Protein 1IBY (pdb70)

Sequence (448 aa):
EHNFNVVINAYDTTIPELNVEGVTVKNIRAFNVLNEPETLVVKKGDAVKVVVENKSPISEGFSIDAFGVQEVIKAGETKTISFTADKAGAFTIWCQLHPKNIHLPGTLNVVEEHNFNVVINAYDTTIPELNVEGVTVKNIRAFNVLNEPETLVVKKGDAVKVVVENKSPISEGFSIDAFGVQEVIKAGETKTISFTADKAGAFTIWCQLHPKNIHLPGTLNVVEEHNFNVVINAYDTTIPELNVEGVTVKNIRAFNVLNEPETLVVKKGDAVKVVVENKSPISEGFSIDAFGVQEVIKAGETKTISFTADKAGAFTIWCQLHPKNIHLPGTLNVVEEHNFNVVINAYDTTIPELNVEGVTVKNIRAFNVLNEPETLVVKKGDAVKVVVENKSPISEGFSIDAFGVQEVIKAGETKTISFTADKAGAFTIWCQLHPKNIHLPGTLNVVE

Structure (mmCIF, N/CA/C/O backbone):
data_1IBY
#
_entry.id   1IBY
#
_cell.length_a   96.378
_cell.length_b   96.378
_cell.length_c   279.772
_cell.angle_alpha   90.00
_cell.angle_beta   90.00
_cell.angle_gamma   120.00
#
_symmetry.space_group_name_H-M   'H 3 2'
#
loop_
_entity.id
_entity.type
_entity.pdbx_description
1 polymer NITROSOCYANIN
2 non-polymer 'COPPER (II) ION'
3 non-polymer HEXANE-1,6-DIOL
4 water water
#
loop_
_atom_site.group_PDB
_atom_site.id
_atom_site.type_symbol
_atom_site.label_atom_id
_atom_site.label_alt_id
_atom_site.label_comp_id
_atom_site.label_asym_id
_atom_site.label_entity_id
_atom_site.label_seq_id
_atom_site.pdbx_PDB_ins_code
_atom_site.Cartn_x
_atom_site.Cartn_y
_atom_site.Cartn_z
_atom_site.occupancy
_atom_site.B_iso_or_equiv
_atom_site.auth_seq_id
_atom_site.auth_comp_id
_atom_site.auth_asym_id
_atom_site.auth_atom_id
_atom_site.pdbx_PDB_model_num
ATOM 1 N N . GLU A 1 1 ? -20.592 66.160 134.635 1.00 28.73 1 GLU A N 1
ATOM 2 C CA . GLU A 1 1 ? -20.139 66.303 133.230 1.00 22.70 1 GLU A CA 1
ATOM 3 C C . GLU A 1 1 ? -21.042 67.301 132.523 1.00 19.37 1 GLU A C 1
ATOM 4 O O . GLU A 1 1 ? -21.687 68.109 133.185 1.00 1.41 1 GLU A O 1
ATOM 10 N N . HIS A 1 2 ? -21.043 67.234 131.187 1.00 17.67 2 HIS A N 1
ATOM 11 C CA . HIS A 1 2 ? -21.848 68.063 130.282 1.00 20.66 2 HIS A CA 1
ATOM 12 C C . HIS A 1 2 ? -21.177 69.347 129.755 1.00 18.72 2 HIS A C 1
ATOM 13 O O . HIS A 1 2 ? -21.562 69.870 128.708 1.00 15.40 2 HIS A O 1
ATOM 20 N N . ASN A 1 3 ? -20.139 69.817 130.440 1.00 15.74 3 ASN A N 1
ATOM 21 C CA . ASN A 1 3 ? -19.440 71.034 130.022 1.00 14.18 3 ASN A CA 1
ATOM 22 C C . ASN A 1 3 ? -18.719 70.869 128.689 1.00 14.78 3 ASN A C 1
ATOM 23 O O . ASN A 1 3 ? -18.324 69.769 128.309 1.00 13.33 3 ASN A O 1
ATOM 28 N N . PHE A 1 4 ? -18.567 71.980 127.980 1.00 12.35 4 PHE A N 1
ATOM 29 C CA . PHE A 1 4 ? -17.833 71.989 126.732 1.00 11.66 4 PHE A CA 1
ATOM 30 C C . PHE A 1 4 ? -16.459 72.464 127.153 1.00 11.13 4 PHE A C 1
ATOM 31 O O . PHE A 1 4 ? -16.289 72.983 128.258 1.00 11.43 4 PHE A O 1
ATOM 39 N N . ASN A 1 5 ? -15.482 72.275 126.283 1.00 11.91 5 ASN A N 1
ATOM 40 C CA . ASN A 1 5 ? -14.126 72.708 126.561 1.00 10.82 5 ASN A CA 1
ATOM 41 C C . ASN A 1 5 ? -13.685 73.544 125.388 1.00 10.07 5 ASN A C 1
ATOM 42 O O . ASN A 1 5 ? -13.480 73.026 124.289 1.00 10.73 5 ASN A O 1
ATOM 47 N N . VAL A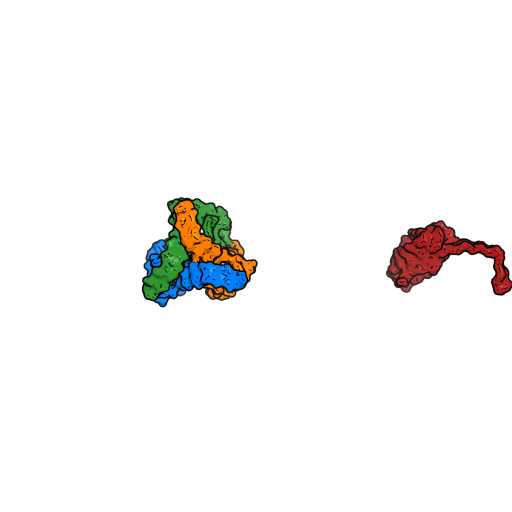 1 6 ? -13.570 74.845 125.612 1.00 8.51 6 VAL A N 1
ATOM 48 C CA . VAL A 1 6 ? -13.125 75.722 124.550 1.00 8.63 6 VAL A CA 1
ATOM 49 C C . VAL A 1 6 ? -11.790 76.297 124.966 1.00 7.19 6 VAL A C 1
ATOM 50 O O . VAL A 1 6 ? -11.668 76.893 126.034 1.00 10.01 6 VAL A O 1
ATOM 54 N N . VAL A 1 7 ? -10.786 76.085 124.128 1.00 8.06 7 VAL A N 1
ATOM 55 C CA . VAL A 1 7 ? -9.458 76.600 124.400 1.00 8.68 7 VAL A CA 1
ATOM 56 C C . VAL A 1 7 ? -9.219 77.772 123.467 1.00 9.24 7 VAL A C 1
ATOM 57 O O . VAL A 1 7 ? -9.421 77.670 122.255 1.00 9.60 7 VAL A O 1
ATOM 61 N N . ILE A 1 8 ? -8.807 78.894 124.037 1.00 8.24 8 ILE A N 1
ATOM 62 C CA . ILE A 1 8 ? -8.528 80.072 123.237 1.00 9.11 8 ILE A CA 1
ATOM 63 C C . ILE A 1 8 ? -7.022 80.117 123.015 1.00 9.52 8 ILE A C 1
ATOM 64 O O . ILE A 1 8 ? -6.250 80.244 123.966 1.00 10.45 8 ILE A O 1
ATOM 69 N N . ASN A 1 9 ? -6.611 79.981 121.759 1.00 9.38 9 ASN A N 1
ATOM 70 C CA . ASN A 1 9 ? -5.197 79.987 121.407 1.00 9.90 9 ASN A CA 1
ATOM 71 C C . ASN A 1 9 ? -4.841 81.141 120.492 1.00 10.51 9 ASN A C 1
ATOM 72 O O . ASN A 1 9 ? -5.618 81.515 119.610 1.00 9.63 9 ASN A O 1
ATOM 77 N N . ALA A 1 10 ? -3.651 81.691 120.700 1.00 10.70 10 ALA A N 1
ATOM 78 C CA . ALA A 1 10 ? -3.163 82.777 119.871 1.00 11.24 10 ALA A CA 1
ATOM 79 C C . ALA A 1 10 ? -2.170 82.178 118.891 1.00 10.38 10 ALA A C 1
ATOM 80 O O . ALA A 1 10 ? -1.448 81.238 119.223 1.00 12.10 10 ALA A O 1
ATOM 82 N N . TYR A 1 11 ? -2.146 82.720 117.682 1.00 11.06 11 TYR A N 1
ATOM 83 C CA . TYR A 1 11 ? -1.236 82.258 116.651 1.00 11.50 11 TYR A CA 1
ATOM 84 C C . TYR A 1 11 ? -0.588 83.451 115.989 1.00 13.74 11 TYR A C 1
ATOM 85 O O . TYR A 1 11 ? -1.267 84.313 115.435 1.00 13.73 11 TYR A O 1
ATOM 94 N N . ASP A 1 12 ? 0.734 83.505 116.069 1.00 13.04 12 ASP A N 1
ATOM 95 C CA . ASP A 1 12 ? 1.483 84.594 115.468 1.00 14.01 12 ASP A CA 1
ATOM 96 C C . ASP A 1 12 ? 2.313 83.910 114.402 1.00 13.15 12 ASP A C 1
ATOM 97 O O . ASP A 1 12 ? 3.391 83.386 114.676 1.00 15.08 12 ASP A O 1
ATOM 102 N N . THR A 1 13 ? 1.795 83.923 113.182 1.00 12.01 13 THR A N 1
ATOM 103 C CA . THR A 1 13 ? 2.432 83.246 112.069 1.00 12.90 13 THR A CA 1
ATOM 104 C C . THR A 1 13 ? 3.025 84.142 110.997 1.00 13.92 13 THR A C 1
ATOM 105 O O . THR A 1 13 ? 2.325 84.945 110.389 1.00 13.46 13 THR A O 1
ATOM 109 N N . THR A 1 14 ? 4.322 83.980 110.762 1.00 14.49 14 THR A N 1
ATOM 110 C CA . THR A 1 14 ? 5.020 84.749 109.745 1.00 16.28 14 THR A CA 1
ATOM 111 C C . THR A 1 14 ? 5.925 83.814 108.957 1.00 16.56 14 THR A C 1
ATOM 112 O O . THR A 1 14 ? 6.890 83.274 109.490 1.00 18.47 14 THR A O 1
ATOM 116 N N . ILE A 1 15 ? 5.596 83.613 107.688 1.00 18.89 15 ILE A N 1
ATOM 117 C CA . ILE A 1 15 ? 6.377 82.740 106.824 1.00 20.82 15 ILE A CA 1
ATOM 118 C C . ILE A 1 15 ? 6.714 83.507 105.552 1.00 22.04 15 ILE A C 1
ATOM 119 O O . ILE A 1 15 ? 5.950 83.495 104.588 1.00 20.27 15 ILE A O 1
ATOM 124 N N . PRO A 1 16 ? 7.864 84.201 105.546 1.00 23.61 16 PRO A N 1
ATOM 125 C CA . PRO A 1 16 ? 8.317 84.988 104.394 1.00 25.05 16 PRO A CA 1
ATOM 126 C C . PRO A 1 16 ? 8.307 84.183 103.101 1.00 24.56 16 PRO A C 1
ATOM 127 O O . PRO A 1 16 ? 7.882 84.672 102.053 1.00 24.18 16 PRO A O 1
ATOM 131 N N . GLU A 1 17 ? 8.778 82.945 103.177 1.00 26.05 17 GLU A N 1
ATOM 132 C CA . GLU A 1 17 ? 8.813 82.089 102.005 1.00 29.52 17 GLU A CA 1
ATOM 133 C C . GLU A 1 17 ? 8.602 80.631 102.366 1.00 29.28 17 GLU A C 1
ATOM 134 O O . GLU A 1 17 ? 9.453 79.999 102.991 1.00 28.33 17 GLU A O 1
ATOM 140 N N . LEU A 1 18 ? 7.451 80.108 101.966 1.00 30.49 18 LEU A N 1
ATOM 141 C CA . LEU A 1 18 ? 7.104 78.721 102.222 1.00 33.71 18 LEU A CA 1
ATOM 142 C C . LEU A 1 18 ? 7.538 77.876 101.036 1.00 34.58 18 LEU A C 1
ATOM 143 O O . LEU A 1 18 ? 7.228 78.197 99.890 1.00 33.62 18 LEU A O 1
ATOM 148 N N . ASN A 1 19 ? 8.260 76.798 101.316 1.00 35.92 19 ASN A N 1
ATOM 149 C CA . ASN A 1 19 ? 8.724 75.906 100.266 1.00 38.31 19 ASN A CA 1
ATOM 150 C C . ASN A 1 19 ? 8.667 74.472 100.773 1.00 36.27 19 ASN A C 1
ATOM 151 O O . ASN A 1 19 ? 9.612 73.989 101.395 1.00 36.58 19 ASN A O 1
ATOM 156 N N . VAL A 1 20 ? 7.551 73.799 100.514 1.00 33.91 20 VAL A N 1
ATOM 157 C CA . VAL A 1 20 ? 7.380 72.421 100.955 1.00 31.71 20 VAL A CA 1
ATOM 158 C C . VAL A 1 20 ? 6.664 71.590 99.901 1.00 29.63 20 VAL A C 1
ATOM 159 O O . VAL A 1 20 ? 5.751 72.072 99.231 1.00 27.57 20 VAL A O 1
ATOM 163 N N . GLU A 1 21 ? 7.089 70.338 99.763 1.00 29.57 21 GLU A N 1
ATOM 164 C CA . GLU A 1 21 ? 6.503 69.421 98.795 1.00 32.90 21 GLU A CA 1
ATOM 165 C C . GLU A 1 21 ? 6.448 70.023 97.395 1.00 31.68 21 GLU A C 1
ATOM 166 O O . GLU A 1 21 ? 5.469 69.848 96.671 1.00 30.90 21 GLU A O 1
ATOM 172 N N . GLY A 1 22 ? 7.505 70.735 97.020 1.00 30.19 22 GLY A N 1
ATOM 173 C CA . GLY A 1 22 ? 7.560 71.338 95.701 1.00 30.66 22 GLY A CA 1
ATOM 174 C C . GLY A 1 22 ? 6.660 72.543 95.513 1.00 29.62 22 GLY A C 1
ATOM 175 O O . GLY A 1 22 ? 6.523 73.047 94.400 1.00 31.02 22 GLY A O 1
ATOM 176 N N . VAL A 1 23 ? 6.048 73.010 96.596 1.00 28.51 23 VAL A N 1
ATOM 177 C CA . VAL A 1 23 ? 5.161 74.167 96.528 1.00 26.98 23 VAL A CA 1
ATOM 178 C C . VAL A 1 23 ? 5.758 75.357 97.262 1.00 26.74 23 VAL A C 1
ATOM 179 O O . VAL A 1 23 ? 6.274 75.219 98.371 1.00 27.60 23 VAL A O 1
ATOM 183 N N . THR A 1 24 ? 5.680 76.529 96.639 1.00 27.32 24 THR A N 1
ATOM 184 C CA . THR A 1 24 ? 6.212 77.741 97.242 1.00 29.11 24 THR A CA 1
ATOM 185 C C . THR A 1 24 ? 5.163 78.839 97.374 1.00 28.28 24 THR A C 1
ATOM 186 O O . THR A 1 24 ? 4.499 79.206 96.403 1.00 27.48 24 THR A O 1
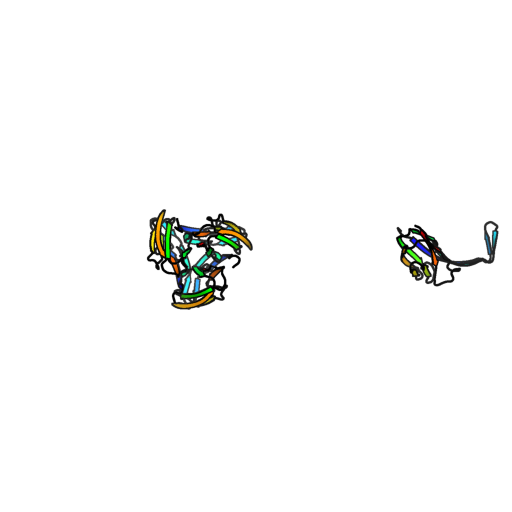ATOM 190 N N . VAL A 1 25 ? 5.015 79.351 98.590 1.00 27.24 25 VAL A N 1
ATOM 191 C CA . VAL A 1 25 ? 4.075 80.429 98.874 1.00 27.38 25 VAL A CA 1
ATOM 192 C C . VAL A 1 25 ? 4.906 81.518 99.535 1.00 26.73 25 VAL A C 1
ATOM 193 O O . VAL A 1 25 ? 5.744 81.224 100.384 1.00 26.97 25 VAL A O 1
ATOM 197 N N . LYS A 1 26 ? 4.682 82.770 99.149 1.00 27.61 26 LYS A N 1
ATOM 198 C CA . LYS A 1 26 ? 5.457 83.873 99.703 1.00 29.71 26 LYS A CA 1
ATOM 199 C C . LYS A 1 26 ? 4.681 84.870 100.555 1.00 25.94 26 LYS A C 1
ATOM 200 O O . LYS A 1 26 ? 3.470 85.029 100.413 1.00 21.87 26 LYS A O 1
ATOM 206 N N . ASN A 1 27 ? 5.413 85.531 101.447 1.00 23.35 27 ASN A N 1
ATOM 207 C CA . ASN A 1 27 ? 4.874 86.551 102.336 1.00 22.56 27 ASN A CA 1
ATOM 208 C C . ASN A 1 27 ? 3.620 86.166 103.105 1.00 21.61 27 ASN A C 1
ATOM 209 O O . ASN A 1 27 ? 2.612 86.871 103.054 1.00 19.29 27 ASN A O 1
ATOM 214 N N . ILE A 1 28 ? 3.679 85.049 103.819 1.00 19.46 28 ILE A N 1
ATOM 215 C CA . ILE A 1 28 ? 2.536 84.629 104.613 1.00 18.80 28 ILE A CA 1
ATOM 216 C C . ILE A 1 28 ? 2.671 85.282 105.978 1.00 18.39 28 ILE A C 1
ATOM 217 O O . ILE A 1 28 ? 3.722 85.195 106.614 1.00 19.80 28 ILE A O 1
ATOM 222 N N . ARG A 1 29 ? 1.619 85.958 106.417 1.00 17.13 29 ARG A N 1
ATOM 223 C CA . ARG A 1 29 ? 1.635 86.593 107.726 1.00 14.96 29 ARG A CA 1
ATOM 224 C C . ARG A 1 29 ? 0.212 86.674 108.226 1.00 14.92 29 ARG A C 1
ATOM 225 O O . ARG A 1 29 ? -0.641 87.337 107.632 1.00 16.52 29 ARG A O 1
ATOM 233 N N . ALA A 1 30 ? -0.043 85.975 109.319 1.00 13.92 30 ALA A N 1
ATOM 234 C CA . ALA A 1 30 ? -1.368 85.963 109.903 1.00 12.56 30 ALA A CA 1
ATOM 235 C C . ALA A 1 30 ? -1.246 85.888 111.407 1.00 12.50 30 ALA A C 1
ATOM 236 O O . ALA A 1 30 ? -0.504 85.065 111.949 1.00 11.77 30 ALA A O 1
ATOM 238 N N . PHE A 1 31 ? -1.966 86.774 112.078 1.00 11.51 31 PHE A N 1
ATOM 239 C CA . PHE A 1 31 ? -1.981 86.796 113.527 1.00 9.94 31 PHE A CA 1
ATOM 240 C C . PHE A 1 31 ? -3.436 86.608 113.896 1.00 10.46 31 PHE A C 1
ATOM 241 O O . PHE A 1 31 ? -4.284 87.415 113.521 1.00 10.02 31 PHE A O 1
ATOM 249 N N . ASN A 1 32 ? -3.736 85.543 114.626 1.00 10.60 32 ASN A N 1
ATOM 250 C CA . ASN A 1 32 ? -5.112 85.296 115.007 1.00 9.83 32 ASN A CA 1
ATOM 251 C C . ASN A 1 32 ? -5.226 84.638 116.357 1.00 9.72 32 ASN A C 1
ATOM 252 O O . ASN A 1 32 ? -4.274 84.060 116.874 1.00 12.45 32 ASN A O 1
ATOM 257 N N . VAL A 1 33 ? -6.416 84.748 116.924 1.00 9.22 33 VAL A N 1
ATOM 258 C CA . VAL A 1 33 ? -6.721 84.096 118.175 1.00 9.28 33 VAL A CA 1
ATOM 259 C C . VAL A 1 33 ? -7.917 83.258 117.767 1.00 8.46 33 VAL A C 1
ATOM 260 O O . VAL A 1 33 ? -8.834 83.753 117.102 1.00 9.49 33 VAL A O 1
ATOM 264 N N . LEU A 1 34 ? -7.891 81.984 118.128 1.00 8.29 34 LEU A N 1
ATOM 265 C CA . LEU A 1 34 ? -8.971 81.088 117.768 1.00 7.76 34 LEU A CA 1
ATOM 266 C C . LEU A 1 34 ? -9.570 80.406 118.975 1.00 9.69 34 LEU A C 1
ATOM 267 O O . LEU A 1 34 ? -8.877 80.116 119.945 1.00 9.57 34 LEU A O 1
ATOM 272 N N . ASN A 1 35 ? -10.870 80.162 118.894 1.00 9.27 35 ASN A N 1
ATOM 273 C CA . ASN A 1 35 ? -11.590 79.438 119.922 1.00 9.11 35 ASN A CA 1
ATOM 274 C C . ASN A 1 35 ? -11.588 78.028 119.364 1.00 9.07 35 ASN A C 1
ATOM 275 O O . ASN A 1 35 ? -11.989 77.808 118.223 1.00 9.50 35 ASN A O 1
ATOM 280 N N . GLU A 1 36 ? -11.119 77.076 120.157 1.00 9.04 36 GLU A N 1
ATOM 281 C CA . GLU A 1 36 ? -11.062 75.695 119.703 1.00 9.60 36 GLU A CA 1
ATOM 282 C C . GLU A 1 36 ? -11.754 74.796 120.709 1.00 9.00 36 GLU A C 1
ATOM 283 O O . GLU A 1 36 ? -11.239 74.564 121.798 1.00 9.25 36 GLU A O 1
ATOM 289 N N . PRO A 1 37 ? -12.936 74.271 120.353 1.00 9.50 37 PRO A N 1
ATOM 290 C CA . PRO A 1 37 ? -13.653 74.460 119.086 1.00 10.04 37 PRO A CA 1
ATOM 291 C C . PRO A 1 37 ? -14.389 75.800 119.002 1.00 9.91 37 PRO A C 1
ATOM 292 O O . PRO A 1 37 ? -14.699 76.411 120.026 1.00 9.50 37 PRO A O 1
ATOM 296 N N . GLU A 1 38 ? -14.674 76.241 117.778 1.00 9.63 38 GLU A N 1
ATOM 297 C CA . GLU A 1 38 ? -15.375 77.507 117.553 1.00 10.63 38 GLU A CA 1
ATOM 298 C C . GLU A 1 38 ? -16.880 77.353 117.651 1.00 10.51 38 GLU A C 1
ATOM 299 O O . GLU A 1 38 ? -17.591 78.292 117.999 1.00 12.03 38 GLU A O 1
ATOM 305 N N . THR A 1 39 ? -17.367 76.161 117.331 1.00 10.06 39 THR A N 1
ATOM 306 C CA . THR A 1 39 ? -18.800 75.926 117.326 1.00 9.57 39 THR A CA 1
ATOM 307 C C . THR A 1 39 ? -19.292 75.015 118.434 1.00 9.87 39 THR A C 1
ATOM 308 O O . THR A 1 39 ? -18.720 73.954 118.684 1.00 9.86 39 THR A O 1
ATOM 312 N N . LEU A 1 40 ? -20.361 75.454 119.090 1.00 11.00 40 LEU A N 1
ATOM 313 C CA . LEU A 1 40 ? -20.996 74.700 120.160 1.00 10.78 40 LEU A CA 1
ATOM 314 C C . LEU A 1 40 ? -22.455 74.516 119.762 1.00 12.52 40 LEU A C 1
ATOM 315 O O . LEU A 1 40 ? -23.138 75.480 119.406 1.00 12.46 40 LEU A O 1
ATOM 320 N N . VAL A 1 41 ? -22.929 73.277 119.804 1.00 11.78 41 VAL A N 1
ATOM 321 C CA . VAL A 1 41 ? -24.311 73.003 119.443 1.00 11.01 41 VAL A CA 1
ATOM 322 C C . VAL A 1 41 ? -25.015 72.383 120.634 1.00 12.45 41 VAL A C 1
ATOM 323 O O . VAL A 1 41 ? -24.549 71.395 121.199 1.00 13.65 41 VAL A O 1
ATOM 327 N N . VAL A 1 42 ? -26.132 72.983 121.016 1.00 12.60 42 VAL A N 1
ATOM 328 C CA . VAL A 1 42 ? -26.911 72.503 122.148 1.00 15.04 42 VAL A CA 1
ATOM 329 C C . VAL A 1 42 ? -28.388 72.538 121.790 1.00 16.50 42 VAL A C 1
ATOM 330 O O . VAL A 1 42 ? -28.763 73.046 120.733 1.00 14.56 42 VAL A O 1
ATOM 334 N N . LYS A 1 43 ? -29.219 71.984 122.669 1.00 19.89 43 LYS A N 1
ATOM 335 C CA . LYS A 1 43 ? -30.665 71.975 122.460 1.00 23.43 43 LYS A CA 1
ATOM 336 C C . LYS A 1 43 ? -31.283 73.087 123.288 1.00 21.78 43 LYS A C 1
ATOM 337 O O . LYS A 1 43 ? -30.791 73.407 124.369 1.00 20.97 43 LYS A O 1
ATOM 343 N N . LYS A 1 44 ? -32.364 73.671 122.785 1.00 21.42 44 LYS A N 1
ATOM 344 C CA . LYS A 1 44 ? -33.042 74.733 123.509 1.00 22.23 44 LYS A CA 1
ATOM 345 C C . LYS A 1 44 ? -33.407 74.208 124.894 1.00 22.10 44 LYS A C 1
ATOM 346 O O . LYS A 1 44 ? -33.887 73.084 125.031 1.00 21.63 44 LYS A O 1
ATOM 352 N N . GLY A 1 45 ? -33.164 75.020 125.915 1.00 22.32 45 GLY A N 1
ATOM 353 C CA . GLY A 1 45 ? -33.476 74.609 127.269 1.00 22.60 45 GLY A CA 1
ATOM 354 C C . GLY A 1 45 ? -32.298 73.957 127.963 1.00 23.39 45 GLY A C 1
ATOM 355 O O . GLY A 1 45 ? -32.304 73.793 129.182 1.00 23.29 45 GLY A O 1
ATOM 356 N N . ASP A 1 46 ? -31.285 73.582 127.188 1.00 23.42 46 ASP A N 1
ATOM 357 C CA . ASP A 1 46 ? -30.096 72.954 127.746 1.00 23.32 46 ASP A CA 1
ATOM 358 C C . ASP A 1 46 ? -29.342 73.891 128.674 1.00 23.55 46 ASP A C 1
ATOM 359 O O . ASP A 1 46 ? -29.255 75.093 128.426 1.00 22.13 46 ASP A O 1
ATOM 364 N N . ALA A 1 47 ? -28.805 73.335 129.752 1.00 23.36 47 ALA A N 1
ATOM 365 C CA . ALA A 1 47 ? -28.002 74.117 130.675 1.00 24.31 47 ALA A CA 1
ATOM 366 C C . ALA A 1 47 ? -26.634 74.031 130.017 1.00 23.81 47 ALA A C 1
ATOM 367 O O . ALA A 1 47 ? -26.116 72.936 129.797 1.00 27.46 47 ALA A O 1
ATOM 369 N N . VAL A 1 48 ? -26.054 75.171 129.675 1.00 20.37 48 VAL A N 1
ATOM 370 C CA . VAL A 1 48 ? -24.758 75.146 129.022 1.00 17.56 48 VAL A CA 1
ATOM 371 C C . VAL A 1 48 ? -23.640 75.521 129.968 1.00 16.06 48 VAL A C 1
ATOM 372 O O . VAL A 1 48 ? -23.741 76.480 130.729 1.00 17.18 48 VAL A O 1
ATOM 376 N N . LYS A 1 49 ? -22.572 74.741 129.919 1.00 15.63 49 LYS A N 1
ATOM 377 C CA . LYS A 1 49 ? -21.413 74.998 130.749 1.00 15.77 49 LYS A CA 1
ATOM 378 C C . LYS A 1 49 ? -20.212 74.923 129.828 1.00 15.01 49 LYS A C 1
ATOM 379 O O . LYS A 1 49 ? -19.959 73.889 129.215 1.00 15.76 49 LYS A O 1
ATOM 385 N N . VAL A 1 50 ? -19.492 76.031 129.709 1.00 12.99 50 VAL A N 1
ATOM 386 C CA . VAL A 1 50 ? -18.319 76.066 128.856 1.00 11.77 50 VAL A CA 1
ATOM 387 C C . VAL A 1 50 ? -17.082 76.374 129.679 1.00 11.55 50 VAL A C 1
ATOM 388 O O . VAL A 1 50 ? -16.974 77.441 130.284 1.00 13.51 50 VAL A O 1
ATOM 392 N N . VAL A 1 51 ? -16.157 75.423 129.724 1.00 10.57 51 VAL A N 1
ATOM 393 C CA . VAL A 1 51 ? -14.916 75.638 130.441 1.00 11.26 51 VAL A CA 1
ATOM 394 C C . VAL A 1 51 ? -14.009 76.262 129.401 1.00 10.60 51 VAL A C 1
ATOM 395 O O . VAL A 1 51 ? -13.590 75.606 128.441 1.00 9.59 51 VAL A O 1
ATOM 399 N N . VAL A 1 52 ? -13.743 77.547 129.583 1.00 9.61 52 VAL A N 1
ATOM 400 C CA . VAL A 1 52 ? -12.910 78.292 128.657 1.00 11.09 52 VAL A CA 1
ATOM 401 C C . VAL A 1 52 ? -11.502 78.457 129.197 1.00 10.67 52 VAL A C 1
ATOM 402 O O . VAL A 1 52 ? -11.285 79.127 130.204 1.00 11.01 52 VAL A O 1
ATOM 406 N N . GLU A 1 53 ? -10.549 77.829 128.519 1.00 10.56 53 GLU A N 1
ATOM 407 C CA . GLU A 1 53 ? -9.152 77.904 128.909 1.00 11.21 53 GLU A CA 1
ATOM 408 C C . GLU A 1 53 ? -8.465 78.889 127.992 1.00 10.42 53 GLU A C 1
ATOM 409 O O . GLU A 1 53 ? -8.358 78.663 126.785 1.00 10.60 53 GLU A O 1
ATOM 415 N N . ASN A 1 54 ? -8.006 79.989 128.567 1.00 10.02 54 ASN A N 1
ATOM 416 C CA . ASN A 1 54 ? -7.341 81.006 127.778 1.00 9.78 54 ASN A CA 1
ATOM 417 C C . ASN A 1 54 ? -5.848 80.745 127.706 1.00 11.33 54 ASN A C 1
ATOM 418 O O . ASN A 1 54 ? -5.136 80.921 128.693 1.00 13.21 54 ASN A O 1
ATOM 423 N N . LYS A 1 55 ? -5.381 80.321 126.536 1.00 10.56 55 LYS A N 1
ATOM 424 C CA . LYS A 1 55 ? -3.962 80.045 126.333 1.00 11.82 55 LYS A CA 1
ATOM 425 C C . LYS A 1 55 ? -3.298 81.240 125.659 1.00 10.97 55 LYS A C 1
ATOM 426 O O . LYS A 1 55 ? -2.098 81.228 125.385 1.00 12.64 55 LYS A O 1
ATOM 432 N N . SER A 1 56 ? -4.091 82.265 125.374 1.00 10.25 56 SER A N 1
ATOM 433 C CA . SER A 1 56 ? -3.561 83.476 124.764 1.00 11.76 56 SER A CA 1
ATOM 434 C C . SER A 1 56 ? -2.690 84.155 125.815 1.00 12.58 56 SER A C 1
ATOM 435 O O . SER A 1 56 ? -2.963 84.050 127.012 1.00 13.30 56 SER A O 1
ATOM 438 N N . PRO A 1 57 ? -1.629 84.856 125.385 1.00 12.72 57 PRO A N 1
ATOM 439 C CA . PRO A 1 57 ? -0.741 85.540 126.330 1.00 13.25 57 PRO A CA 1
ATOM 440 C C . PRO A 1 57 ? -1.371 86.774 126.969 1.00 12.71 57 PRO A C 1
ATOM 441 O O . PRO A 1 57 ? -0.760 87.423 127.819 1.00 13.09 57 PRO A O 1
ATOM 445 N N . ILE A 1 58 ? -2.592 87.104 126.559 1.00 11.71 58 ILE A N 1
ATOM 446 C CA . ILE A 1 58 ? -3.284 88.259 127.119 1.00 11.11 58 ILE A CA 1
ATOM 447 C C . ILE A 1 58 ? -4.735 87.917 127.415 1.00 11.90 58 ILE A C 1
ATOM 448 O O . ILE A 1 58 ? -5.203 86.832 127.068 1.00 11.91 58 ILE A O 1
ATOM 453 N N . SER A 1 59 ? -5.442 88.837 128.062 1.00 10.71 59 SER A N 1
ATOM 454 C CA . SER A 1 59 ? -6.842 88.621 128.390 1.00 11.69 59 SER A CA 1
ATOM 455 C C . SER A 1 59 ? -7.635 88.394 127.110 1.00 11.92 59 SER A C 1
ATOM 456 O O . SER A 1 59 ? -7.388 89.036 126.090 1.00 12.72 59 SER A O 1
ATOM 459 N N . GLU A 1 60 ? -8.586 87.471 127.170 1.00 11.31 60 GLU A N 1
ATOM 460 C CA . GLU A 1 60 ? -9.404 87.157 126.011 1.00 11.34 60 GLU A CA 1
ATOM 461 C C . GLU A 1 60 ? -10.882 87.253 126.333 1.00 11.18 60 GLU A C 1
ATOM 462 O O . GLU A 1 60 ? -11.304 87.013 127.464 1.00 11.25 60 GLU A O 1
ATOM 468 N N . GLY A 1 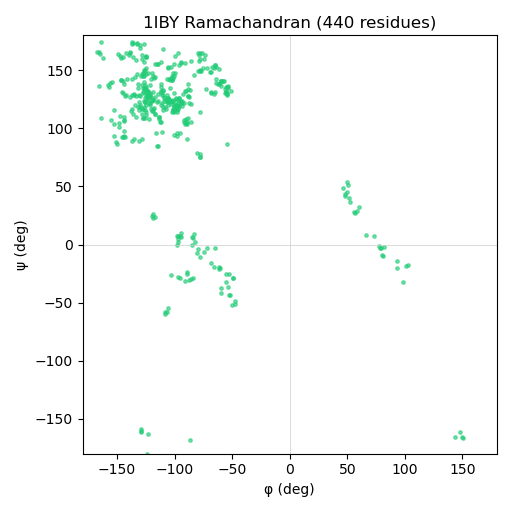61 ? -11.672 87.597 125.325 1.00 10.79 61 GLY A N 1
ATOM 469 C CA . GLY A 1 61 ? -13.095 87.723 125.543 1.00 9.68 61 GLY A CA 1
ATOM 470 C C . GLY A 1 61 ? -13.886 86.551 125.010 1.00 9.52 61 GLY A C 1
ATOM 471 O O . GLY A 1 61 ? -13.471 85.875 124.072 1.00 10.23 61 GLY A O 1
ATOM 472 N N . PHE A 1 62 ? -15.033 86.314 125.634 1.00 10.46 62 PHE A N 1
ATOM 473 C CA . PHE A 1 62 ? -15.939 85.245 125.242 1.00 11.46 62 PHE A CA 1
ATOM 474 C C . PHE A 1 62 ? -17.316 85.836 125.474 1.00 11.79 62 PHE A C 1
ATOM 475 O O . PHE A 1 62 ? -17.751 85.992 126.615 1.00 11.84 62 PHE A O 1
ATOM 483 N N . SER A 1 63 ? -17.993 86.182 124.388 1.00 11.35 63 SER A N 1
ATOM 484 C CA . SER A 1 63 ? -19.304 86.788 124.487 1.00 11.60 63 SER A CA 1
ATOM 485 C C . SER A 1 63 ? -20.328 86.093 123.616 1.00 11.67 63 SER A C 1
ATOM 486 O O . SER A 1 63 ? -20.018 85.599 122.535 1.00 11.10 63 SER A O 1
ATOM 489 N N . ILE A 1 64 ? -21.552 86.049 124.120 1.00 12.21 64 ILE A N 1
ATOM 490 C CA . ILE A 1 64 ? -22.679 85.480 123.401 1.00 12.43 64 ILE A CA 1
ATOM 491 C C . ILE A 1 64 ? -23.821 86.378 123.853 1.00 12.67 64 ILE A C 1
ATOM 492 O O . ILE A 1 64 ? -24.443 86.153 124.890 1.00 13.57 64 ILE A O 1
ATOM 497 N N . ASP A 1 65 ? -24.059 87.424 123.072 1.00 14.88 65 ASP A N 1
ATOM 498 C CA . ASP A 1 65 ? -25.076 88.424 123.367 1.00 16.93 65 ASP A CA 1
ATOM 499 C C . ASP A 1 65 ? -26.44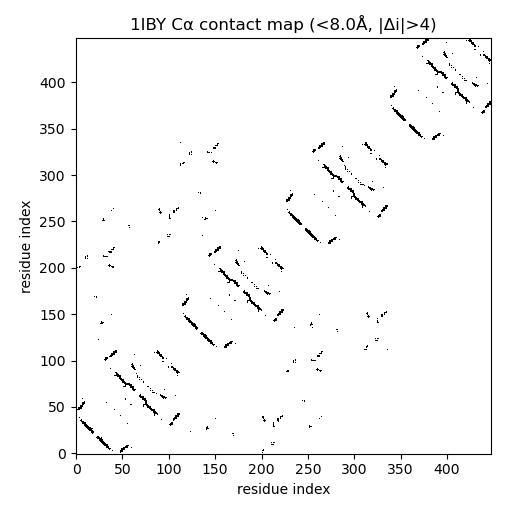8 87.898 123.765 1.00 17.92 65 ASP A C 1
ATOM 500 O O . ASP A 1 65 ? -27.003 88.310 124.783 1.00 18.87 65 ASP A O 1
ATOM 505 N N . ALA A 1 66 ? -26.989 86.996 122.956 1.00 17.48 66 ALA A N 1
ATOM 506 C CA . ALA A 1 66 ? -28.314 86.436 123.193 1.00 18.18 66 ALA A CA 1
ATOM 507 C C . ALA A 1 66 ? -28.549 85.923 124.604 1.00 19.31 66 ALA A C 1
ATOM 508 O O . ALA A 1 66 ? -29.683 85.921 125.082 1.00 19.82 66 ALA A O 1
ATOM 510 N N . PHE A 1 67 ? -27.491 85.487 125.278 1.00 18.69 67 PHE A N 1
ATOM 511 C CA . PHE A 1 67 ? -27.658 84.965 126.623 1.00 18.72 67 PHE A CA 1
ATOM 512 C C . PHE A 1 67 ? -26.895 85.740 127.682 1.00 18.34 67 PHE A C 1
ATOM 513 O O . PHE A 1 67 ? -26.550 85.203 128.731 1.00 20.18 67 PHE A O 1
ATOM 521 N N . GLY A 1 68 ? -26.650 87.014 127.394 1.00 19.70 68 GLY A N 1
ATOM 522 C CA . GLY A 1 68 ? -25.962 87.879 128.334 1.00 19.16 68 GLY A CA 1
ATOM 523 C C . GLY A 1 68 ? -24.588 87.411 128.752 1.00 18.62 68 GLY A C 1
ATOM 524 O O . GLY A 1 68 ? -24.138 87.700 129.860 1.00 18.60 68 GLY A O 1
ATOM 525 N N . VAL A 1 69 ? -23.916 86.680 127.874 1.00 17.80 69 VAL A N 1
ATOM 526 C CA . VAL A 1 69 ? -22.580 86.208 128.182 1.00 16.39 69 VAL A CA 1
ATOM 527 C C . VAL A 1 69 ? -21.571 87.210 127.638 1.00 16.63 69 VAL A C 1
ATOM 528 O O . VAL A 1 69 ? -21.538 87.489 126.440 1.00 16.81 69 VAL A O 1
ATOM 532 N N . GLN A 1 70 ? -20.775 87.777 128.534 1.00 17.09 70 GLN A N 1
ATOM 533 C CA . GLN A 1 70 ? -19.738 88.724 128.149 1.00 18.42 70 GLN A CA 1
ATOM 534 C C . GLN A 1 70 ? -18.657 88.574 129.194 1.00 18.52 70 GLN A C 1
ATOM 535 O O . GLN A 1 70 ? -18.651 89.269 130.211 1.00 20.96 70 GLN A O 1
ATOM 541 N N . GLU A 1 71 ? -17.742 87.651 128.939 1.00 16.45 71 GLU A N 1
ATOM 542 C CA . GLU A 1 71 ? -16.678 87.375 129.881 1.00 16.21 71 GLU A CA 1
ATOM 543 C C . GLU A 1 71 ? -15.303 87.710 129.351 1.00 14.21 71 GLU A C 1
ATOM 544 O O . GLU A 1 71 ? -15.074 87.744 128.146 1.00 12.23 71 GLU A O 1
ATOM 550 N N . VAL A 1 72 ? -14.392 87.962 130.278 1.00 13.09 72 VAL A N 1
ATOM 551 C CA . VAL A 1 72 ? -13.009 88.235 129.942 1.00 13.38 72 VAL A CA 1
ATOM 552 C C . VAL A 1 72 ? -12.229 87.209 130.748 1.00 14.64 72 VAL A C 1
ATOM 553 O O . VAL A 1 72 ? -12.334 87.164 131.974 1.00 16.96 72 VAL A O 1
ATOM 557 N N . ILE A 1 73 ? -11.475 86.364 130.057 1.00 15.09 73 ILE A N 1
ATOM 558 C CA . ILE A 1 73 ? -10.686 85.346 130.733 1.00 14.21 73 ILE A CA 1
ATOM 559 C C . ILE A 1 73 ? -9.244 85.822 130.767 1.00 14.43 73 ILE A C 1
ATOM 560 O O . ILE A 1 73 ? -8.657 86.111 129.727 1.00 12.93 73 ILE A O 1
ATOM 565 N N . LYS A 1 74 ? -8.677 85.919 131.964 1.00 14.00 74 LYS A N 1
ATOM 566 C CA . LYS A 1 74 ? -7.299 86.371 132.102 1.00 14.40 74 LYS A CA 1
ATOM 567 C C . LYS A 1 74 ? -6.353 85.424 131.375 1.00 14.74 74 LYS A C 1
ATOM 568 O O . LYS A 1 74 ? -6.634 84.232 131.231 1.00 14.02 74 LYS A O 1
ATOM 574 N N . ALA A 1 75 ? -5.232 85.963 130.910 1.00 12.01 75 ALA A N 1
ATOM 575 C CA . ALA A 1 75 ? -4.248 85.163 130.205 1.00 14.50 75 ALA A CA 1
ATOM 576 C C . ALA A 1 75 ? -3.850 83.954 131.044 1.00 16.43 75 ALA A C 1
ATOM 577 O O . ALA A 1 75 ? -3.638 84.070 132.253 1.00 15.94 75 ALA A O 1
ATOM 579 N N . GLY A 1 76 ? -3.762 82.795 130.398 1.00 16.07 76 GLY A N 1
ATOM 580 C CA . GLY A 1 76 ? -3.367 81.581 131.089 1.00 17.51 76 GLY A CA 1
ATOM 581 C C . GLY A 1 76 ? -4.336 81.065 132.133 1.00 18.52 76 GLY A C 1
ATOM 582 O O . GLY A 1 76 ? -4.014 80.133 132.871 1.00 20.58 76 GLY A O 1
ATOM 583 N N . GLU A 1 77 ? -5.521 81.657 132.209 1.00 17.50 77 GLU A N 1
ATOM 584 C CA . GLU A 1 77 ? -6.497 81.213 133.189 1.00 18.11 77 GLU A CA 1
ATOM 585 C C . GLU A 1 77 ? -7.690 80.507 132.564 1.00 16.40 77 GLU A C 1
ATOM 586 O O . GLU A 1 77 ? -7.879 80.522 131.348 1.00 13.72 77 GLU A O 1
ATOM 592 N N . THR A 1 78 ? -8.485 79.880 133.418 1.00 14.89 78 THR A N 1
ATOM 593 C CA . THR A 1 78 ? -9.662 79.145 132.989 1.00 15.87 78 THR A CA 1
ATOM 594 C C . THR A 1 78 ? -10.892 79.726 133.657 1.00 16.18 78 THR A C 1
ATOM 595 O O . THR A 1 78 ? -10.878 80.032 134.848 1.00 18.49 78 THR A O 1
ATOM 599 N N . LYS A 1 79 ? -11.958 79.878 132.886 1.00 15.94 79 LYS A N 1
ATOM 600 C CA . LYS A 1 79 ? -13.197 80.411 133.421 1.00 18.08 79 LYS A CA 1
ATOM 601 C C . LYS A 1 79 ? -14.345 79.558 132.921 1.00 17.74 79 LYS A C 1
ATOM 602 O O . LYS A 1 79 ? -14.446 79.281 131.729 1.00 16.51 79 LYS A O 1
ATOM 608 N N . THR A 1 80 ? -15.197 79.119 133.837 1.00 16.79 80 THR A N 1
ATOM 609 C CA . THR A 1 80 ? -16.336 78.307 133.452 1.00 19.44 80 THR A CA 1
ATOM 610 C C . THR A 1 80 ? -17.524 79.227 133.248 1.00 18.21 80 THR A C 1
ATOM 611 O O . THR A 1 80 ? -17.921 79.962 134.149 1.00 18.86 80 THR A O 1
ATOM 615 N N . ILE A 1 81 ? -18.076 79.193 132.046 1.00 17.23 81 ILE A N 1
ATOM 616 C CA . ILE A 1 81 ? -19.212 80.028 131.712 1.00 18.60 81 ILE A CA 1
ATOM 617 C C . ILE A 1 81 ? -20.460 79.170 131.633 1.00 18.83 81 ILE A C 1
ATOM 618 O O . ILE A 1 81 ? -20.507 78.187 130.898 1.00 18.77 81 ILE A O 1
ATOM 623 N N . SER A 1 82 ? -21.471 79.535 132.411 1.00 21.37 82 SER A N 1
ATOM 624 C CA . SER A 1 82 ? -22.710 78.781 132.430 1.00 22.68 82 SER A CA 1
ATOM 625 C C . SER A 1 82 ? -23.919 79.667 132.175 1.00 22.02 82 SER A C 1
ATOM 626 O O . SER A 1 82 ? -24.002 80.796 132.661 1.00 21.91 82 SER A O 1
ATOM 629 N N . PHE A 1 83 ? -24.852 79.138 131.398 1.00 20.72 83 PHE A N 1
ATOM 630 C CA . PHE A 1 83 ? -26.075 79.845 131.058 1.00 20.74 83 PHE A CA 1
ATOM 631 C C . PHE A 1 83 ? -27.042 78.838 130.469 1.00 20.29 83 PHE A C 1
ATOM 632 O O . PHE A 1 83 ? -26.653 77.729 130.106 1.00 20.47 83 PHE A O 1
ATOM 640 N N . THR A 1 84 ? -28.308 79.225 130.378 1.00 21.99 84 THR A N 1
ATOM 641 C CA . THR A 1 84 ? -29.319 78.350 129.814 1.00 22.86 84 THR A CA 1
ATOM 642 C C . THR A 1 84 ? -29.658 78.824 128.407 1.00 21.87 84 THR A C 1
ATOM 643 O O . THR A 1 84 ? -30.023 79.981 128.205 1.00 21.26 84 THR A O 1
ATOM 647 N N . ALA A 1 85 ? -29.511 77.933 127.433 1.00 21.13 85 ALA A N 1
ATOM 648 C CA . ALA A 1 85 ? -29.817 78.266 126.046 1.00 20.63 85 ALA A CA 1
ATOM 649 C C . ALA A 1 85 ? -31.332 78.212 125.902 1.00 22.49 85 ALA A C 1
ATOM 650 O O . ALA A 1 85 ? -31.880 77.262 125.341 1.00 22.09 85 ALA A O 1
ATOM 652 N N . ASP A 1 86 ? -31.998 79.243 126.418 1.00 25.63 86 ASP A N 1
ATOM 653 C CA . ASP A 1 86 ? -33.456 79.323 126.400 1.00 29.04 86 ASP A CA 1
ATOM 654 C C . ASP A 1 86 ? -34.042 79.885 125.109 1.00 28.66 86 ASP A C 1
ATOM 655 O O . ASP A 1 86 ? -35.248 80.106 125.018 1.00 29.95 86 ASP A O 1
ATOM 660 N N . LYS A 1 87 ? -33.190 80.113 124.116 1.00 25.61 87 LYS A N 1
ATOM 661 C CA . LYS A 1 87 ? -33.645 80.637 122.835 1.00 24.21 87 LYS A CA 1
ATOM 662 C C . LYS A 1 87 ? -32.991 79.873 121.694 1.00 21.45 87 LYS A C 1
ATOM 663 O O . LYS A 1 87 ? -31.772 79.715 121.665 1.00 17.80 87 LYS A O 1
ATOM 669 N N . ALA A 1 88 ? -33.805 79.389 120.761 1.00 19.80 88 ALA A N 1
ATOM 670 C CA . ALA A 1 88 ? -33.291 78.645 119.618 1.00 18.67 88 ALA A CA 1
ATOM 671 C C . ALA A 1 88 ? -32.703 79.604 118.595 1.00 18.17 88 ALA A C 1
ATOM 672 O O . ALA A 1 88 ? -33.143 80.749 118.476 1.00 18.08 88 ALA A O 1
ATOM 674 N N . GLY A 1 89 ? -31.706 79.134 117.855 1.00 16.42 89 GLY A N 1
ATOM 675 C CA . GLY A 1 89 ? -31.093 79.975 116.848 1.00 16.47 89 GLY A CA 1
ATOM 676 C C . GLY A 1 89 ? -29.601 79.760 116.716 1.00 15.87 89 GLY A C 1
ATOM 677 O O . GLY A 1 89 ? -29.058 78.768 117.202 1.00 15.16 89 GLY A O 1
ATOM 678 N N . ALA A 1 90 ? -28.947 80.691 116.032 1.00 13.39 90 ALA A N 1
ATOM 679 C CA . ALA A 1 90 ? -27.504 80.645 115.825 1.00 12.99 90 ALA A CA 1
ATOM 680 C C . ALA A 1 90 ? -26.987 81.946 116.401 1.00 12.59 90 ALA A C 1
ATOM 681 O O . ALA A 1 90 ? -27.396 83.033 115.983 1.00 11.79 90 ALA A O 1
ATOM 683 N N . PHE A 1 91 ? -26.087 81.840 117.365 1.00 12.37 91 PHE A N 1
ATOM 684 C CA . PHE A 1 91 ? -25.570 83.026 118.017 1.00 12.11 91 PHE A CA 1
ATOM 685 C C . PHE A 1 91 ? -24.061 83.093 117.950 1.00 12.91 91 PHE A C 1
ATOM 686 O O . PHE A 1 91 ? -23.364 82.113 118.207 1.00 11.93 91 PHE A O 1
ATOM 694 N N . THR A 1 92 ? -23.562 84.266 117.595 1.00 11.26 92 THR A N 1
ATOM 695 C CA . THR A 1 92 ? -22.137 84.450 117.466 1.00 10.37 92 THR A CA 1
ATOM 696 C C . THR A 1 92 ? -21.400 84.389 118.797 1.00 11.19 92 THR A C 1
ATOM 697 O O . THR A 1 92 ? -21.810 85.004 119.784 1.00 10.62 92 THR A O 1
ATOM 701 N N . ILE A 1 93 ? -20.329 83.605 118.826 1.00 10.59 93 ILE A N 1
ATOM 702 C CA . ILE A 1 93 ? -19.492 83.520 120.012 1.00 9.97 93 ILE A CA 1
ATOM 703 C C . ILE A 1 93 ? -18.350 84.419 119.586 1.00 9.96 93 ILE A C 1
ATOM 704 O O . ILE A 1 93 ? -17.644 84.124 118.625 1.00 10.52 93 ILE A O 1
ATOM 709 N N . TRP A 1 94 ? -18.167 85.526 120.280 1.00 11.41 94 TRP A N 1
ATOM 710 C CA . TRP A 1 94 ? -17.124 86.430 119.861 1.00 10.32 94 TRP A CA 1
ATOM 711 C C . TRP A 1 94 ? -16.338 87.023 121.000 1.00 11.92 94 TRP A C 1
ATOM 712 O O . TRP A 1 94 ? -16.733 86.948 122.165 1.00 11.54 94 TRP A O 1
ATOM 723 N N . CYS A 1 95 ? -15.204 87.604 120.635 1.00 10.52 95 CYS A N 1
ATOM 724 C CA . CYS A 1 95 ? -14.335 88.258 121.586 1.00 9.72 95 CYS A CA 1
ATOM 725 C C . CYS A 1 95 ? -14.606 89.753 121.466 1.00 10.06 95 CYS A C 1
ATOM 726 O O . CYS A 1 95 ? -14.407 90.343 120.405 1.00 10.02 95 CYS A O 1
ATOM 729 N N . GLN A 1 96 ? -15.076 90.356 122.552 1.00 10.93 96 GLN A N 1
ATOM 730 C CA . GLN A 1 96 ? -15.384 91.780 122.567 1.00 11.78 96 GLN A CA 1
ATOM 731 C C . GLN A 1 96 ? -14.124 92.630 122.701 1.00 13.14 96 GLN A C 1
ATOM 732 O O . GLN A 1 96 ? -14.166 93.846 122.520 1.00 13.05 96 GLN A O 1
ATOM 738 N N . LEU A 1 97 ? -13.001 91.988 123.005 1.00 10.96 97 LEU A N 1
ATOM 739 C CA . LEU A 1 97 ? -11.751 92.713 123.199 1.00 11.55 97 LEU A CA 1
ATOM 740 C C . LEU A 1 97 ? -10.913 92.972 121.962 1.00 11.74 97 LEU A C 1
ATOM 741 O O . LEU A 1 97 ? -10.210 93.977 121.890 1.00 10.35 97 LEU A O 1
ATOM 746 N N . HIS A 1 98 ? -10.986 92.071 120.990 1.00 10.12 98 HIS A N 1
ATOM 747 C CA . HIS A 1 98 ? -10.160 92.189 119.799 1.00 11.23 98 HIS A CA 1
ATOM 748 C C . HIS A 1 98 ? -10.947 92.176 118.500 1.00 9.81 98 HIS A C 1
ATOM 749 O O . HIS A 1 98 ? -12.094 91.738 118.469 1.00 10.39 98 HIS A O 1
ATOM 756 N N . PRO A 1 99 ? -10.334 92.662 117.408 1.00 10.23 99 PRO A N 1
ATOM 757 C CA . PRO A 1 99 ? -11.019 92.688 116.112 1.00 10.62 99 PRO A CA 1
ATOM 758 C C . PRO A 1 99 ? -11.477 91.279 115.772 1.00 10.38 99 PRO A C 1
ATOM 759 O O . PRO A 1 99 ? -10.716 90.325 115.923 1.00 9.81 99 PRO A O 1
ATOM 763 N N . LYS A 1 100 ? -12.722 91.155 115.325 1.00 10.59 100 LYS A N 1
ATOM 764 C CA . LYS A 1 100 ? -13.283 89.856 114.989 1.00 11.51 100 LYS A CA 1
ATOM 765 C C . LYS A 1 100 ? -12.576 89.103 113.875 1.00 10.88 100 LYS A C 1
ATOM 766 O O . LYS A 1 100 ? -12.764 87.898 113.746 1.00 8.94 100 LYS A O 1
ATOM 772 N N . ASN A 1 101 ? -11.791 89.785 113.048 1.00 9.92 101 ASN A N 1
ATOM 773 C CA . ASN A 1 101 ? -11.089 89.053 112.004 1.00 9.36 101 ASN A CA 1
ATOM 774 C C . ASN A 1 101 ? -9.673 88.709 112.467 1.00 8.32 101 ASN A C 1
ATOM 775 O O . ASN A 1 101 ? -8.855 88.210 111.700 1.00 10.99 101 ASN A O 1
ATOM 780 N N . ILE A 1 102 ? -9.395 88.984 113.739 1.00 10.06 102 ILE A N 1
ATOM 781 C CA . ILE A 1 102 ? -8.113 88.624 114.340 1.00 9.94 102 ILE A CA 1
ATOM 782 C C . ILE A 1 102 ? -8.495 87.477 115.265 1.00 8.50 102 ILE A C 1
ATOM 783 O O . ILE A 1 102 ? -8.004 86.358 115.123 1.00 9.94 102 ILE A O 1
ATOM 788 N N . HIS A 1 103 ? -9.378 87.760 116.216 1.00 8.53 103 HIS A N 1
ATOM 789 C CA . HIS A 1 103 ? -9.862 86.712 117.104 1.00 8.75 103 HIS A CA 1
ATOM 790 C C . HIS A 1 103 ? -11.156 86.289 116.427 1.00 8.04 103 HIS A C 1
ATOM 791 O O . HIS A 1 103 ? -12.205 86.908 116.609 1.00 9.80 103 HIS A O 1
ATOM 798 N N . LEU A 1 104 ? -11.068 85.239 115.622 1.00 8.63 104 LEU A N 1
ATOM 799 C CA . LEU A 1 104 ? -12.215 84.774 114.862 1.00 10.67 104 LEU A CA 1
ATOM 800 C C . LEU A 1 104 ? -13.391 84.322 115.706 1.00 9.77 104 LEU A C 1
ATOM 801 O O . LEU A 1 104 ? -13.221 83.650 116.724 1.00 9.78 104 LEU A O 1
ATOM 806 N N . PRO A 1 105 ? -14.609 84.701 115.292 1.00 11.05 105 PRO A N 1
ATOM 807 C CA . PRO A 1 105 ? -15.835 84.340 116.004 1.00 11.70 105 PRO A CA 1
ATOM 808 C C . PRO A 1 105 ? -16.203 82.885 115.789 1.00 11.74 105 PRO A C 1
ATOM 809 O O . PRO A 1 105 ? -15.765 82.252 114.828 1.00 12.32 105 PRO A O 1
ATOM 813 N N . GLY A 1 106 ? -17.020 82.372 116.696 1.00 11.29 106 GLY A N 1
ATOM 814 C CA . GLY A 1 106 ? -17.492 81.010 116.602 1.00 11.24 106 GLY A CA 1
ATOM 815 C C . GLY A 1 106 ? -19.001 81.103 116.606 1.00 11.08 106 GLY A C 1
ATOM 816 O O . GLY A 1 106 ? -19.558 82.180 116.387 1.00 8.81 106 GLY A O 1
ATOM 817 N N . THR A 1 107 ? -19.672 79.990 116.870 1.00 9.75 107 THR A N 1
ATOM 818 C CA . THR A 1 107 ? -21.124 79.996 116.884 1.00 9.92 107 THR A CA 1
ATOM 819 C C . THR A 1 107 ? -21.703 79.072 117.942 1.00 9.70 107 THR A C 1
ATOM 820 O O . THR A 1 107 ? -21.208 77.967 118.148 1.00 10.25 107 THR A O 1
ATOM 824 N N . LEU A 1 108 ? -22.743 79.548 118.616 1.00 10.01 108 LEU A N 1
ATOM 825 C CA . LEU A 1 108 ? -23.453 78.739 119.582 1.00 10.28 108 LEU A CA 1
ATOM 826 C C . LEU A 1 108 ? -24.746 78.450 118.842 1.00 11.88 108 LEU A C 1
ATOM 827 O O . LEU A 1 108 ? -25.493 79.372 118.503 1.00 9.48 108 LEU A O 1
ATOM 832 N N . ASN A 1 109 ? -24.991 77.181 118.548 1.00 11.46 109 ASN A N 1
ATOM 833 C CA . ASN A 1 109 ? -26.212 76.808 117.857 1.00 11.93 109 ASN A CA 1
ATOM 834 C C . ASN A 1 109 ? -27.138 76.130 118.837 1.00 13.62 109 ASN A C 1
ATOM 835 O O . ASN A 1 109 ? -26.772 75.138 119.466 1.00 14.54 109 ASN A O 1
ATOM 840 N N . VAL A 1 110 ? -28.334 76.687 118.972 1.00 13.79 110 VAL A N 1
ATOM 841 C CA . VAL A 1 110 ? -29.337 76.147 119.870 1.00 14.78 110 VAL A CA 1
ATOM 842 C C . VAL A 1 110 ? -30.451 75.607 118.992 1.00 16.02 110 VAL A C 1
ATOM 843 O O . VAL A 1 110 ? -31.224 76.372 118.421 1.00 16.12 110 VAL A O 1
ATOM 847 N N . VAL A 1 111 ? -30.520 74.287 118.876 1.00 18.14 111 VAL A N 1
ATOM 848 C CA . VAL A 1 111 ? -31.534 73.658 118.046 1.00 22.51 111 VAL A CA 1
ATOM 849 C C . VAL A 1 111 ? -32.751 73.257 118.862 1.00 27.61 111 VAL A C 1
ATOM 850 O O . VAL A 1 111 ? -32.669 73.085 120.077 1.00 25.52 111 VAL A O 1
ATOM 854 N N . GLU A 1 112 ? -33.886 73.123 118.187 1.00 35.45 112 GLU A N 1
ATOM 855 C CA . GLU A 1 112 ? -35.118 72.728 118.850 1.00 45.37 112 GLU A CA 1
ATOM 856 C C . GLU A 1 112 ? -35.035 71.252 119.220 1.00 47.44 112 GLU A C 1
ATOM 857 O O . GLU A 1 112 ? -35.192 70.936 120.418 1.00 49.28 112 GLU A O 1
ATOM 864 N N . GLU B 1 1 ? -26.510 62.290 102.583 1.00 62.29 1 GLU B N 1
ATOM 865 C CA . GLU B 1 1 ? -27.033 61.884 103.919 1.00 61.88 1 GLU B CA 1
ATOM 866 C C . GLU B 1 1 ? -26.438 60.551 104.338 1.00 61.55 1 GLU B C 1
ATOM 867 O O . GLU B 1 1 ? -26.762 60.010 105.395 1.00 63.01 1 GLU B O 1
ATOM 873 N N . HIS B 1 2 ? -25.563 60.030 103.489 1.00 59.18 2 HIS B N 1
ATOM 874 C CA . HIS B 1 2 ? -24.893 58.765 103.736 1.00 55.68 2 HIS B CA 1
ATOM 875 C C . HIS B 1 2 ? -23.536 59.025 104.378 1.00 51.82 2 HIS B C 1
ATOM 876 O O . HIS B 1 2 ? -23.022 58.202 105.135 1.00 54.29 2 HIS B O 1
ATOM 883 N N . ASN B 1 3 ? -22.965 60.184 104.073 1.00 45.84 3 ASN B N 1
ATOM 884 C CA . ASN B 1 3 ? -21.667 60.561 104.611 1.00 37.93 3 ASN B CA 1
ATOM 885 C C . ASN B 1 3 ? -21.433 62.052 104.425 1.00 32.60 3 ASN B C 1
ATOM 886 O O . ASN B 1 3 ? -22.232 62.742 103.791 1.00 29.91 3 ASN B O 1
ATOM 891 N N . PHE B 1 4 ? -20.337 62.545 104.986 1.00 25.59 4 PHE B N 1
ATOM 892 C CA . PHE B 1 4 ? -19.994 63.949 104.860 1.00 22.20 4 PHE B CA 1
ATOM 893 C C . PHE B 1 4 ? -18.934 64.104 103.786 1.00 20.73 4 PHE B C 1
ATOM 894 O O . PHE B 1 4 ? -18.082 63.232 103.608 1.00 20.86 4 PHE B O 1
ATOM 902 N N . ASN B 1 5 ? -19.011 65.211 103.059 1.00 18.36 5 ASN B N 1
ATOM 903 C CA . ASN B 1 5 ? -18.052 65.508 102.011 1.00 19.52 5 ASN B CA 1
ATOM 904 C C . ASN B 1 5 ? -17.364 66.797 102.404 1.00 17.39 5 ASN B C 1
ATOM 905 O O . ASN B 1 5 ? -17.999 67.846 102.497 1.00 17.62 5 ASN B O 1
ATOM 910 N N . VAL B 1 6 ? -16.067 66.705 102.659 1.00 15.70 6 VAL B N 1
ATOM 911 C CA . VAL B 1 6 ? -15.287 67.870 103.037 1.00 14.96 6 VAL B CA 1
ATOM 912 C C . VAL B 1 6 ? -14.168 68.041 102.029 1.00 15.95 6 VAL B C 1
ATOM 913 O O . VAL B 1 6 ? -13.433 67.098 101.735 1.00 17.68 6 VAL B O 1
ATOM 917 N N . VAL B 1 7 ? -14.054 69.244 101.482 1.00 13.84 7 VAL B N 1
ATOM 918 C CA . VAL B 1 7 ? -12.999 69.524 100.527 1.00 15.08 7 VAL B CA 1
ATOM 919 C C . VAL B 1 7 ? -12.021 70.471 101.197 1.00 14.09 7 VAL B C 1
ATOM 920 O O . VAL B 1 7 ? -12.421 71.481 101.771 1.00 14.61 7 VAL B O 1
ATOM 924 N N . ILE B 1 8 ? -10.744 70.118 101.162 1.00 13.04 8 ILE B N 1
ATOM 925 C CA . ILE B 1 8 ? -9.714 70.961 101.745 1.00 13.08 8 ILE B CA 1
ATOM 926 C C . ILE B 1 8 ? -9.143 71.776 100.588 1.00 12.81 8 ILE B C 1
ATOM 927 O O . ILE B 1 8 ? -8.578 71.223 99.648 1.00 12.72 8 ILE B O 1
ATOM 932 N N . ASN B 1 9 ? -9.317 73.091 100.653 1.00 13.37 9 ASN B N 1
ATOM 933 C CA . ASN B 1 9 ? -8.835 73.977 99.599 1.00 13.14 9 ASN B CA 1
ATOM 934 C C . ASN B 1 9 ? -7.829 74.991 100.097 1.00 12.33 9 ASN B C 1
ATOM 935 O O . ASN B 1 9 ? -7.901 75.447 101.238 1.00 11.06 9 ASN B O 1
ATOM 940 N N . ALA B 1 10 ? -6.898 75.338 99.219 1.00 12.33 10 ALA B N 1
ATOM 941 C CA . ALA B 1 10 ? -5.886 76.333 99.526 1.00 12.48 10 ALA B CA 1
ATOM 942 C C . ALA B 1 10 ? -6.296 77.609 98.806 1.00 13.13 10 ALA B C 1
ATOM 943 O O . ALA B 1 10 ? -6.813 77.565 97.685 1.00 12.08 10 ALA B O 1
ATOM 945 N N . TYR B 1 11 ? -6.084 78.742 99.463 1.00 12.26 11 TYR B N 1
ATOM 946 C CA . TYR B 1 11 ? -6.414 80.031 98.878 1.00 11.93 11 TYR B CA 1
ATOM 947 C C . TYR B 1 11 ? -5.215 80.941 99.014 1.00 12.51 11 TYR B C 1
ATOM 948 O O . TYR B 1 11 ? -4.768 81.230 100.122 1.00 11.46 11 TYR B O 1
ATOM 957 N N . ASP B 1 12 ? -4.689 81.366 97.872 1.00 12.44 12 ASP B N 1
ATOM 958 C CA . ASP B 1 12 ? -3.532 82.245 97.828 1.00 14.71 12 ASP B CA 1
ATOM 959 C C . ASP B 1 12 ? -4.061 83.579 97.321 1.00 15.13 12 ASP B C 1
ATOM 960 O O . ASP B 1 12 ? -4.202 83.786 96.117 1.00 15.98 12 ASP B O 1
ATOM 965 N N . THR B 1 13 ? -4.351 84.483 98.246 1.00 13.87 13 THR B N 1
ATOM 966 C CA . THR B 1 13 ? -4.922 85.774 97.890 1.00 13.42 13 THR B CA 1
ATOM 967 C C . THR B 1 13 ? -3.988 86.947 98.123 1.00 13.49 13 THR B C 1
ATOM 968 O O . THR B 1 13 ? -3.560 87.203 99.247 1.00 11.85 13 THR B O 1
ATOM 972 N N . THR B 1 14 ? -3.684 87.661 97.046 1.00 12.28 14 THR B N 1
ATOM 973 C CA . THR B 1 14 ? -2.813 88.821 97.119 1.00 13.96 14 THR B CA 1
ATOM 974 C C . THR B 1 14 ? -3.458 89.954 96.336 1.00 14.01 14 THR B C 1
ATOM 975 O O . THR B 1 14 ? -3.546 89.908 95.109 1.00 14.91 14 THR B O 1
ATOM 979 N N . ILE B 1 15 ? -3.925 90.961 97.062 1.00 14.03 15 ILE B N 1
ATOM 980 C CA . ILE B 1 15 ? -4.576 92.105 96.453 1.00 13.94 15 ILE B CA 1
ATOM 981 C C . ILE B 1 15 ? -3.955 93.375 97.017 1.00 14.06 15 ILE B C 1
ATOM 982 O O . ILE B 1 15 ? -4.415 93.915 98.021 1.00 13.16 15 ILE B O 1
ATOM 987 N N . PRO B 1 16 ? -2.882 93.860 96.379 1.00 14.83 16 PRO B N 1
ATOM 988 C CA . PRO B 1 16 ? -2.190 95.072 96.824 1.00 15.23 16 PRO B CA 1
ATOM 989 C C . PRO B 1 16 ? -3.121 96.264 96.974 1.00 15.43 16 PRO B C 1
ATOM 990 O O . PRO B 1 16 ? -2.957 97.080 97.878 1.00 17.15 16 PRO B O 1
ATOM 994 N N . GLU B 1 17 ? -4.097 96.366 96.081 1.00 16.89 17 GLU B N 1
ATOM 995 C CA . GLU B 1 17 ? -5.052 97.457 96.137 1.00 20.96 17 GLU B CA 1
ATOM 996 C C . GLU B 1 17 ? -6.319 97.045 95.411 1.00 22.14 17 GLU B C 1
ATOM 997 O O . GLU B 1 17 ? -6.267 96.467 94.330 1.00 22.49 17 GLU B O 1
ATOM 1003 N N . LEU B 1 18 ? -7.463 97.338 96.014 1.00 25.65 18 LEU B N 1
ATOM 1004 C CA . LEU B 1 18 ? -8.728 96.974 95.404 1.00 29.99 18 LEU B CA 1
ATOM 1005 C C . LEU B 1 18 ? -9.811 97.997 95.691 1.00 28.97 18 LEU B C 1
ATOM 1006 O O . LEU B 1 18 ? -10.012 98.408 96.831 1.00 29.05 18 LEU B O 1
ATOM 1011 N N . ASN B 1 19 ? -10.499 98.410 94.634 1.00 27.52 19 ASN B N 1
ATOM 1012 C CA . ASN B 1 19 ? -11.590 99.362 94.748 1.00 25.66 19 ASN B CA 1
ATOM 1013 C C . ASN B 1 19 ? -12.800 98.708 94.100 1.00 24.49 19 ASN B C 1
ATOM 1014 O O . ASN B 1 19 ? -12.810 98.454 92.894 1.00 22.89 19 ASN B O 1
ATOM 1019 N N . VAL B 1 20 ? -13.805 98.410 94.911 1.00 24.68 20 VAL B N 1
ATOM 1020 C CA . VAL B 1 20 ? -15.031 97.799 94.418 1.00 24.70 20 VAL B CA 1
ATOM 1021 C C . VAL B 1 20 ? -16.201 98.669 94.849 1.00 24.27 20 VAL B C 1
ATOM 1022 O O . VAL B 1 20 ? -16.333 99.006 96.025 1.00 21.83 20 VAL B O 1
ATOM 1026 N N . GLU B 1 21 ? -17.042 99.043 93.892 1.00 24.06 21 GLU B N 1
ATOM 1027 C CA . GLU B 1 21 ? -18.198 99.870 94.193 1.00 26.30 21 GLU B CA 1
ATOM 1028 C C . GLU B 1 21 ? -17.775 101.116 94.970 1.00 26.67 21 GLU B C 1
ATOM 1029 O O . GLU B 1 21 ? -18.481 101.571 95.871 1.00 27.60 21 GLU B O 1
ATOM 1035 N N . GLY B 1 22 ? -16.607 101.651 94.624 1.00 26.10 22 GLY B N 1
ATOM 1036 C CA . GLY B 1 22 ? -16.116 102.853 95.277 1.00 25.54 22 GLY B CA 1
ATOM 1037 C C . GLY B 1 22 ? -15.423 102.672 96.614 1.00 24.46 22 GLY B C 1
ATOM 1038 O O . GLY B 1 22 ? -14.957 103.647 97.207 1.00 23.59 22 GLY B O 1
ATOM 1039 N N . VAL B 1 23 ? -15.353 101.435 97.095 1.00 23.34 23 VAL B N 1
ATOM 1040 C CA . VAL B 1 23 ? -14.707 101.153 98.373 1.00 24.22 23 VAL B CA 1
ATOM 1041 C C . VAL B 1 23 ? -13.331 100.547 98.130 1.00 24.49 23 VAL B C 1
ATOM 1042 O O . VAL B 1 23 ? -13.204 99.523 97.461 1.00 23.06 23 VAL B O 1
ATOM 1046 N N . THR B 1 24 ? -12.304 101.184 98.684 1.00 27.34 24 THR B N 1
ATOM 1047 C CA . THR B 1 24 ? -10.931 100.726 98.510 1.00 30.97 24 THR B CA 1
ATOM 1048 C C . THR B 1 24 ? -10.323 100.040 99.730 1.00 30.65 24 THR B C 1
ATOM 1049 O O . THR B 1 24 ? -10.566 100.426 100.874 1.00 31.66 24 THR B O 1
ATOM 1053 N N . VAL B 1 25 ? -9.527 99.011 99.463 1.00 29.48 25 VAL B N 1
ATOM 1054 C CA . VAL B 1 25 ? -8.832 98.265 100.502 1.00 28.00 25 VAL B CA 1
ATOM 1055 C C . VAL B 1 25 ? -7.419 98.057 99.960 1.00 26.19 25 VAL B C 1
ATOM 1056 O O . VAL B 1 25 ? -7.243 97.846 98.758 1.00 23.29 25 VAL B O 1
ATOM 1060 N N . LYS B 1 26 ? -6.415 98.132 100.828 1.00 24.68 26 LYS B N 1
ATOM 1061 C CA . LYS B 1 26 ? -5.035 97.966 100.383 1.00 25.51 26 LYS B CA 1
ATOM 1062 C C . LYS B 1 26 ? -4.229 96.907 101.124 1.00 21.64 26 LYS B C 1
ATOM 1063 O O . LYS B 1 26 ? -4.541 96.547 102.258 1.00 18.88 26 LYS B O 1
ATOM 1069 N N . ASN B 1 27 ? -3.189 96.420 100.453 1.00 18.72 27 ASN B N 1
ATOM 1070 C CA . ASN B 1 27 ? -2.272 95.425 100.991 1.00 18.16 27 ASN B CA 1
ATOM 1071 C C . ASN B 1 27 ? -2.914 94.187 101.588 1.00 16.44 27 ASN B C 1
ATOM 1072 O O . ASN B 1 27 ? -2.609 93.799 102.716 1.00 14.33 27 ASN B O 1
ATOM 1077 N N . ILE B 1 28 ? -3.807 93.564 100.834 1.00 15.00 28 ILE B N 1
ATOM 1078 C CA . ILE B 1 28 ? -4.436 92.351 101.314 1.00 14.42 28 ILE B CA 1
ATOM 1079 C C . ILE B 1 28 ? -3.526 91.204 100.909 1.00 13.60 28 ILE B C 1
ATOM 1080 O O . ILE B 1 28 ? -3.140 91.078 99.752 1.00 12.47 28 ILE B O 1
ATOM 1085 N N . ARG B 1 29 ? -3.162 90.380 101.880 1.00 12.70 29 ARG B N 1
ATOM 1086 C CA . ARG B 1 29 ? -2.309 89.241 101.611 1.00 15.20 29 ARG B CA 1
ATOM 1087 C C . ARG B 1 29 ? -2.683 88.144 102.587 1.00 13.24 29 ARG B C 1
ATOM 1088 O O . ARG B 1 29 ? -2.295 88.172 103.752 1.00 14.18 29 ARG B O 1
ATOM 1096 N N . ALA B 1 30 ? -3.460 87.184 102.105 1.00 13.05 30 ALA B N 1
ATOM 1097 C CA . ALA B 1 30 ? -3.888 86.083 102.949 1.00 11.25 30 ALA B CA 1
ATOM 1098 C C . ALA B 1 30 ? -3.717 84.757 102.240 1.00 12.47 30 ALA B C 1
ATOM 1099 O O . ALA B 1 30 ? -4.164 84.585 101.108 1.00 12.82 30 ALA B O 1
ATOM 1101 N N . PHE B 1 31 ? -3.035 83.830 102.902 1.00 10.54 31 PHE B N 1
ATOM 1102 C CA . PHE B 1 31 ? -2.862 82.494 102.361 1.00 10.69 31 PHE B CA 1
ATOM 1103 C C . PHE B 1 31 ? -3.472 81.570 103.403 1.00 10.31 31 PHE B C 1
ATOM 1104 O O . PHE B 1 31 ? -3.055 81.572 104.559 1.00 10.68 31 PHE B O 1
ATOM 1112 N N . ASN B 1 32 ? -4.463 80.790 103.001 1.00 9.50 32 ASN B N 1
ATOM 1113 C CA . ASN B 1 32 ? -5.112 79.886 103.932 1.00 10.00 32 ASN B CA 1
ATOM 1114 C C . ASN B 1 32 ? -5.538 78.599 103.276 1.00 11.40 32 ASN B C 1
ATOM 1115 O O . ASN B 1 32 ? -5.642 78.499 102.057 1.00 11.81 32 ASN B O 1
ATOM 1120 N N . VAL B 1 33 ? -5.772 77.605 104.116 1.00 12.01 33 VAL B N 1
ATOM 1121 C CA . VAL B 1 33 ? -6.276 76.331 103.660 1.00 11.31 33 VAL B CA 1
ATOM 1122 C C . VAL B 1 33 ? -7.533 76.206 104.498 1.00 11.39 33 VAL B C 1
ATOM 1123 O O . VAL B 1 33 ? -7.505 76.424 105.713 1.00 10.64 33 VAL B O 1
ATOM 1127 N N . LEU B 1 34 ? -8.648 75.908 103.843 1.00 9.71 34 LEU B N 1
ATOM 1128 C CA . LEU B 1 34 ? -9.909 75.785 104.542 1.00 10.31 34 LEU B CA 1
ATOM 1129 C C . LEU B 1 34 ? -10.548 74.428 104.316 1.00 11.51 34 LEU B C 1
ATOM 1130 O O . LEU B 1 34 ? -10.392 73.819 103.257 1.00 10.40 34 LEU B O 1
ATOM 1135 N N . ASN B 1 35 ? -11.257 73.963 105.336 1.00 11.42 35 ASN B N 1
ATOM 1136 C CA . ASN B 1 35 ? -11.996 72.714 105.268 1.00 11.59 35 ASN B CA 1
ATOM 1137 C C . ASN B 1 35 ? -13.396 73.183 104.894 1.00 11.44 35 ASN B C 1
ATOM 1138 O O . ASN B 1 35 ? -13.986 74.004 105.590 1.00 12.15 35 ASN B O 1
ATOM 1143 N N . GLU B 1 36 ? -13.927 72.673 103.793 1.00 12.23 36 GLU B N 1
ATOM 1144 C CA . GLU B 1 36 ? -15.251 73.079 103.363 1.00 14.40 36 GLU B CA 1
ATOM 1145 C C . GLU B 1 36 ? -16.160 71.876 103.191 1.00 13.78 36 GLU B C 1
ATOM 1146 O O . GLU B 1 36 ? -15.961 71.061 102.294 1.00 15.70 36 GLU B O 1
ATOM 1152 N N . PRO B 1 37 ? -17.169 71.745 104.063 1.00 15.08 37 PRO B N 1
ATOM 1153 C CA . PRO B 1 37 ? -17.465 72.666 105.163 1.00 14.39 37 PRO B CA 1
ATOM 1154 C C . PRO B 1 37 ? -16.551 72.452 106.365 1.00 12.74 37 PRO B C 1
ATOM 1155 O O . PRO B 1 37 ? -15.909 71.412 106.490 1.00 13.95 37 PRO B O 1
ATOM 1159 N N . GLU B 1 38 ? -16.507 73.442 107.249 1.00 12.78 38 GLU B N 1
ATOM 1160 C CA . GLU B 1 38 ? -15.673 73.387 108.448 1.00 14.14 38 GLU B CA 1
ATOM 1161 C C . GLU B 1 38 ? -16.357 72.689 109.614 1.00 13.39 38 GLU B C 1
ATOM 1162 O O . GLU B 1 38 ? -15.700 72.099 110.474 1.00 12.68 38 GLU B O 1
ATOM 1168 N N . THR B 1 39 ? -17.680 72.771 109.649 1.00 11.16 39 THR B N 1
ATOM 1169 C CA . THR B 1 39 ? -18.428 72.188 110.747 1.00 11.37 39 THR B CA 1
ATOM 1170 C C . THR B 1 39 ? -19.245 70.969 110.365 1.00 10.97 39 THR B C 1
ATOM 1171 O O . THR B 1 39 ? -19.956 70.976 109.368 1.00 9.78 39 THR B O 1
ATOM 1175 N N . LEU B 1 40 ? -19.127 69.925 111.177 1.00 10.65 40 LEU B N 1
ATOM 1176 C CA . LEU B 1 40 ? -19.863 68.689 110.973 1.00 11.84 40 LEU B CA 1
ATOM 1177 C C . LEU B 1 40 ? -20.671 68.439 112.237 1.00 12.17 40 LEU B C 1
ATOM 1178 O O . LEU B 1 40 ? -20.127 68.448 113.344 1.00 12.17 40 LEU B O 1
ATOM 1183 N N . VAL B 1 41 ? -21.975 68.242 112.080 1.00 12.01 41 VAL B N 1
ATOM 1184 C CA . VAL B 1 41 ? -22.826 67.995 113.231 1.00 11.85 41 VAL B CA 1
ATOM 1185 C C . VAL B 1 41 ? -23.482 66.634 113.086 1.00 13.26 41 VAL B C 1
ATOM 1186 O O . VAL B 1 41 ? -24.153 66.357 112.092 1.00 13.35 41 VAL B O 1
ATOM 1190 N N . VAL B 1 42 ? -23.272 65.789 114.085 1.00 14.29 42 VAL B N 1
ATOM 1191 C CA . VAL B 1 42 ? -23.826 64.445 114.090 1.00 15.64 42 VAL B CA 1
ATOM 1192 C C . VAL B 1 42 ? -24.467 64.170 115.441 1.00 17.60 42 VAL B C 1
ATOM 1193 O O . VAL B 1 42 ? -24.354 64.972 116.370 1.00 16.52 42 VAL B O 1
ATOM 1197 N N . LYS B 1 43 ? -25.147 63.036 115.544 1.00 20.13 43 LYS B N 1
ATOM 1198 C CA . LYS B 1 43 ? -25.791 62.654 116.789 1.00 22.77 43 LYS B CA 1
ATOM 1199 C C . LYS B 1 43 ? -24.914 61.627 117.484 1.00 20.54 43 LYS B C 1
ATOM 1200 O O . LYS B 1 43 ? -24.232 60.838 116.831 1.00 18.70 43 LYS B O 1
ATOM 1206 N N . LYS B 1 44 ? -24.929 61.649 118.810 1.00 20.85 44 LYS B N 1
ATOM 1207 C CA . LYS B 1 44 ? -24.138 60.714 119.595 1.00 22.52 44 LYS B CA 1
ATOM 1208 C C . LYS B 1 44 ? -24.481 59.293 119.157 1.00 21.87 44 LYS B C 1
ATOM 1209 O O . LYS B 1 44 ? -25.653 58.927 119.086 1.00 22.66 44 LYS B O 1
ATOM 1215 N N . GLY B 1 45 ? -23.458 58.505 118.847 1.00 21.62 45 GLY B N 1
ATOM 1216 C CA . GLY B 1 45 ? -23.683 57.135 118.422 1.00 23.22 45 GLY B CA 1
ATOM 1217 C C . GLY B 1 45 ? -23.582 56.942 116.921 1.00 24.35 45 GLY B C 1
ATOM 1218 O O . GLY B 1 45 ? -23.399 55.824 116.443 1.00 24.42 45 GLY B O 1
ATOM 1219 N N . ASP B 1 46 ? -23.696 58.033 116.171 1.00 24.29 46 ASP B N 1
ATOM 1220 C CA . ASP B 1 46 ? -23.618 57.964 114.717 1.00 23.47 46 ASP B CA 1
ATOM 1221 C C . ASP B 1 46 ? -22.293 57.406 114.212 1.00 24.44 46 ASP B C 1
ATOM 1222 O O . ASP B 1 46 ? -21.230 57.698 114.761 1.00 24.09 46 ASP B O 1
ATOM 1227 N N . ALA B 1 47 ? -22.368 56.594 113.163 1.00 24.07 47 ALA B N 1
ATOM 1228 C CA . ALA B 1 47 ? -21.178 56.031 112.542 1.00 25.64 47 ALA B CA 1
ATOM 1229 C C . ALA B 1 47 ? -20.797 57.066 111.491 1.00 24.93 47 ALA B C 1
ATOM 1230 O O . ALA B 1 47 ? -21.267 57.012 110.356 1.00 27.92 47 ALA B O 1
ATOM 1232 N N . VAL B 1 48 ? -19.953 58.012 111.882 1.00 22.65 48 VAL B N 1
ATOM 1233 C CA . VAL B 1 48 ? -19.539 59.090 110.993 1.00 18.64 48 VAL B CA 1
ATOM 1234 C C . VAL B 1 48 ? -18.581 58.695 109.875 1.00 18.56 48 VAL B C 1
ATOM 1235 O O . VAL B 1 48 ? -17.591 57.999 110.093 1.00 17.63 48 VAL B O 1
ATOM 1239 N N . LYS B 1 49 ? -18.896 59.162 108.671 1.00 18.29 49 LYS B N 1
ATOM 1240 C CA . LYS B 1 49 ? -18.084 58.910 107.494 1.00 19.84 49 LYS B CA 1
ATOM 1241 C C . LYS B 1 49 ? -17.813 60.267 106.862 1.00 18.24 49 LYS B C 1
ATOM 1242 O O . LYS B 1 49 ? -18.739 60.956 106.442 1.00 17.81 49 LYS B O 1
ATOM 1248 N N . VAL B 1 50 ? -16.544 60.653 106.818 1.00 16.96 50 VAL B N 1
ATOM 1249 C CA . VAL B 1 50 ? -16.159 61.928 106.235 1.00 16.57 50 VAL B CA 1
ATOM 1250 C C . VAL B 1 50 ? -15.271 61.676 105.029 1.00 16.23 50 VAL B C 1
ATOM 1251 O O . VAL B 1 50 ? -14.155 61.169 105.157 1.00 15.90 50 VAL B O 1
ATOM 1255 N N . VAL B 1 51 ? -15.785 62.005 103.851 1.00 15.76 51 VAL B N 1
ATOM 1256 C CA . VAL B 1 51 ? -15.025 61.839 102.626 1.00 16.66 51 VAL B CA 1
ATOM 1257 C C . VAL B 1 51 ? -14.273 63.147 102.448 1.00 16.11 51 VAL B C 1
ATOM 1258 O O . VAL B 1 51 ? -14.848 64.165 102.061 1.00 16.66 51 VAL B O 1
ATOM 1262 N N . VAL B 1 52 ? -12.985 63.114 102.760 1.00 16.19 52 VAL B N 1
ATOM 1263 C CA . VAL B 1 52 ? -12.147 64.297 102.666 1.00 16.91 52 VAL B CA 1
ATOM 1264 C C . VAL B 1 52 ? -11.328 64.310 101.388 1.00 16.77 52 VAL B C 1
ATOM 1265 O O . VAL B 1 52 ? -10.483 63.441 101.173 1.00 16.69 52 VAL B O 1
ATOM 1269 N N . GLU B 1 53 ? -11.590 65.292 100.533 1.00 16.29 53 GLU B N 1
ATOM 1270 C CA . GLU B 1 53 ? -10.842 65.418 99.294 1.00 17.79 53 GLU B CA 1
ATOM 1271 C C . GLU B 1 53 ? -9.851 66.552 99.490 1.00 17.08 53 GLU B C 1
ATOM 1272 O O . GLU B 1 53 ? -10.246 67.680 99.772 1.00 18.33 53 GLU B O 1
ATOM 1278 N N . ASN B 1 54 ? -8.566 66.256 99.345 1.00 17.09 54 ASN B N 1
ATOM 1279 C CA . ASN B 1 54 ? -7.546 67.277 99.520 1.00 17.10 54 ASN B CA 1
ATOM 1280 C C . ASN B 1 54 ? -7.209 67.968 98.204 1.00 18.60 54 ASN B C 1
ATOM 1281 O O . ASN B 1 54 ? -6.510 67.405 97.362 1.00 18.63 54 ASN B O 1
ATOM 1286 N N . LYS B 1 55 ? -7.717 69.184 98.025 1.00 17.50 55 LYS B N 1
ATOM 1287 C CA . LYS B 1 55 ? -7.436 69.943 96.812 1.00 19.71 55 LYS B CA 1
ATOM 1288 C C . LYS B 1 55 ? -6.301 70.923 97.066 1.00 18.30 55 LYS B C 1
ATOM 1289 O O . LYS B 1 55 ? -5.982 71.765 96.226 1.00 16.70 55 LYS B O 1
ATOM 1295 N N . SER B 1 56 ? -5.696 70.813 98.242 1.00 18.42 56 SER B N 1
ATOM 1296 C CA . SER B 1 56 ? -4.573 71.665 98.591 1.00 18.15 56 SER B CA 1
ATOM 1297 C C . SER B 1 56 ? -3.370 71.140 97.816 1.00 20.12 56 SER B C 1
ATOM 1298 O O . SER B 1 56 ? -3.302 69.952 97.497 1.00 18.91 56 SER B O 1
ATOM 1301 N N . PRO B 1 57 ? -2.412 72.020 97.495 1.00 22.84 57 PRO B N 1
ATOM 1302 C CA . PRO B 1 57 ? -1.204 71.651 96.751 1.00 23.82 57 PRO B CA 1
ATOM 1303 C C . PRO B 1 57 ? -0.285 70.707 97.520 1.00 22.35 57 PRO B C 1
ATOM 1304 O O . PRO B 1 57 ? 0.564 70.040 96.931 1.00 22.18 57 PRO B O 1
ATOM 1308 N N . ILE B 1 58 ? -0.453 70.655 98.836 1.00 20.89 58 ILE B N 1
ATOM 1309 C CA . ILE B 1 58 ? 0.389 69.805 99.665 1.00 19.22 58 ILE B CA 1
ATOM 1310 C C . ILE B 1 58 ? -0.418 68.870 100.550 1.00 19.25 58 ILE B C 1
ATOM 1311 O O . ILE B 1 58 ? -1.638 68.973 100.623 1.00 18.81 58 ILE B O 1
ATOM 1316 N N . SER B 1 59 ? 0.277 67.955 101.218 1.00 20.02 59 SER B N 1
ATOM 1317 C CA . SER B 1 59 ? -0.370 67.008 102.114 1.00 19.24 59 SER B CA 1
ATOM 1318 C C . SER B 1 59 ? -1.118 67.798 103.170 1.00 17.80 59 SER B C 1
ATOM 1319 O O . SER B 1 59 ? -0.631 68.822 103.650 1.00 17.28 59 SER B O 1
ATOM 1322 N N . GLU B 1 60 ? -2.299 67.319 103.532 1.00 15.73 60 GLU B N 1
ATOM 1323 C CA . GLU B 1 60 ? -3.114 68.001 104.520 1.00 15.34 60 GLU B CA 1
ATOM 1324 C C . GLU B 1 60 ? -3.528 67.097 105.663 1.00 14.81 60 GLU B C 1
ATOM 1325 O O . GLU B 1 60 ? -3.684 65.887 105.497 1.00 15.65 60 GLU B O 1
ATOM 1331 N N . GLY B 1 61 ? -3.714 67.701 106.828 1.00 13.00 61 GLY B N 1
ATOM 1332 C CA . GLY B 1 61 ? -4.106 66.933 107.985 1.00 11.72 61 GLY B CA 1
ATOM 1333 C C . GLY B 1 61 ? -5.559 67.130 108.349 1.00 12.71 61 GLY B C 1
ATOM 1334 O O . GLY B 1 61 ? -6.161 68.164 108.064 1.00 12.26 61 GLY B O 1
ATOM 1335 N N . PHE B 1 62 ? -6.124 66.109 108.975 1.00 12.33 62 PHE B N 1
ATOM 1336 C CA . PHE B 1 62 ? -7.503 66.140 109.429 1.00 12.12 62 PHE B CA 1
ATOM 1337 C C . PHE B 1 62 ? -7.489 65.365 110.732 1.00 13.92 62 PHE B C 1
ATOM 1338 O O . PHE B 1 62 ? -7.350 64.144 110.732 1.00 14.30 62 PHE B O 1
ATOM 1346 N N . SER B 1 63 ? -7.618 66.080 111.842 1.00 12.73 63 SER B N 1
ATOM 1347 C CA . SER B 1 63 ? -7.598 65.457 113.155 1.00 13.37 63 SER B CA 1
ATOM 1348 C C . SER B 1 63 ? -8.791 65.832 114.021 1.00 13.21 63 SER B C 1
ATOM 1349 O O . SER B 1 63 ? -9.299 66.954 113.966 1.00 12.82 63 SER B O 1
ATOM 1352 N N . ILE B 1 64 ? -9.237 64.867 114.813 1.00 13.49 64 ILE B N 1
ATOM 1353 C CA . ILE B 1 64 ? -10.315 65.063 115.770 1.00 13.16 64 ILE B CA 1
ATOM 1354 C C . ILE B 1 64 ? -9.850 64.177 116.915 1.00 14.40 64 ILE B C 1
ATOM 1355 O O . ILE B 1 64 ? -10.103 62.975 116.933 1.00 16.03 64 ILE B O 1
ATOM 1360 N N . ASP B 1 65 ? -9.140 64.785 117.856 1.00 14.93 65 ASP B N 1
ATOM 1361 C CA . ASP B 1 65 ? -8.569 64.059 118.981 1.00 17.35 65 ASP B CA 1
ATOM 1362 C C . ASP B 1 65 ? -9.505 63.180 119.795 1.00 16.90 65 ASP B C 1
ATOM 1363 O O . ASP B 1 65 ? -9.149 62.052 120.137 1.00 17.35 65 ASP B O 1
ATOM 1368 N N . ALA B 1 66 ? -10.695 63.685 120.100 1.00 15.74 66 ALA B N 1
ATOM 1369 C CA . ALA B 1 66 ? -11.653 62.931 120.901 1.00 15.06 66 ALA B CA 1
ATOM 1370 C C . ALA B 1 66 ? -11.980 61.559 120.337 1.00 16.75 66 ALA B C 1
ATOM 1371 O O . ALA B 1 66 ? -12.366 60.657 121.078 1.00 15.30 66 ALA B O 1
ATOM 1373 N N . PHE B 1 67 ? -11.829 61.390 119.029 1.00 16.20 67 PHE B N 1
ATOM 1374 C CA . PHE B 1 67 ? -12.140 60.106 118.429 1.00 17.00 67 PHE B CA 1
ATOM 1375 C C . PHE B 1 67 ? -10.947 59.462 117.750 1.00 17.51 67 PHE B C 1
ATOM 1376 O O . PHE B 1 67 ? -11.099 58.635 116.851 1.00 19.91 67 PHE B O 1
ATOM 1384 N N . GLY B 1 68 ? -9.758 59.843 118.201 1.00 17.88 68 GLY B N 1
ATOM 1385 C CA . GLY B 1 68 ? -8.536 59.285 117.658 1.00 18.31 68 GLY B CA 1
ATOM 1386 C C . GLY B 1 68 ? -8.378 59.445 116.163 1.00 18.40 68 GLY B C 1
ATOM 1387 O O . GLY B 1 68 ? -7.707 58.641 115.512 1.00 17.53 68 GLY B O 1
ATOM 1388 N N . VAL B 1 69 ? -8.999 60.479 115.608 1.00 16.24 69 VAL B N 1
ATOM 1389 C CA . VAL B 1 69 ? -8.889 60.729 114.182 1.00 16.66 69 VAL B CA 1
ATOM 1390 C C . VAL B 1 69 ? -7.658 61.585 113.922 1.00 16.80 69 VAL B C 1
ATOM 1391 O O . VAL B 1 69 ? -7.524 62.679 114.465 1.00 16.56 69 VAL B O 1
ATOM 1395 N N . GLN B 1 70 ? -6.746 61.066 113.109 1.00 17.56 70 GLN B N 1
ATOM 1396 C CA . GLN B 1 70 ? -5.527 61.789 112.756 1.00 19.15 70 GLN B CA 1
ATOM 1397 C C . GLN B 1 70 ? -5.098 61.287 111.392 1.00 19.45 70 GLN B C 1
ATOM 1398 O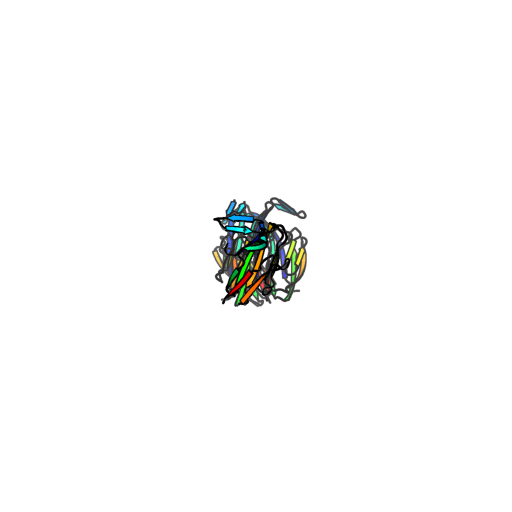 O . GLN B 1 70 ? -4.387 60.285 111.279 1.00 20.10 70 GLN B O 1
ATOM 1404 N N . GLU B 1 71 ? -5.533 61.985 110.352 1.00 18.77 71 GLU B N 1
ATOM 1405 C CA . GLU B 1 71 ? -5.214 61.578 108.998 1.00 20.45 71 GLU B CA 1
ATOM 1406 C C . GLU B 1 71 ? -4.377 62.587 108.238 1.00 19.34 71 GLU B C 1
ATOM 1407 O O . GLU B 1 71 ? -4.374 63.775 108.542 1.00 17.18 71 GLU B O 1
ATOM 1413 N N . VAL B 1 72 ? -3.653 62.082 107.248 1.00 19.37 72 VAL B N 1
ATOM 1414 C CA . VAL B 1 72 ? -2.833 62.905 106.377 1.00 20.75 72 VAL B CA 1
ATOM 1415 C C . VAL B 1 72 ? -3.312 62.536 104.983 1.00 21.24 72 VAL B C 1
ATOM 1416 O O . VAL B 1 72 ? -3.185 61.385 104.565 1.00 23.51 72 VAL B O 1
ATOM 1420 N N . ILE B 1 73 ? -3.896 63.497 104.277 1.00 20.90 73 ILE B N 1
ATOM 1421 C CA . ILE B 1 73 ? -4.389 63.245 102.931 1.00 20.26 73 ILE B CA 1
ATOM 1422 C C . ILE B 1 73 ? -3.441 63.890 101.934 1.00 20.44 73 ILE B C 1
ATOM 1423 O O . ILE B 1 73 ? -3.224 65.100 101.966 1.00 18.37 73 ILE B O 1
ATOM 1428 N N . LYS B 1 74 ? -2.868 63.080 101.053 1.00 20.94 74 LYS B N 1
ATOM 1429 C CA . LYS B 1 74 ? -1.944 63.595 100.055 1.00 22.97 74 LYS B CA 1
ATOM 1430 C C . LYS B 1 74 ? -2.666 64.547 99.112 1.00 21.32 74 LYS B C 1
ATOM 1431 O O . LYS B 1 74 ? -3.875 64.434 98.899 1.00 19.73 74 LYS B O 1
ATOM 1437 N N . ALA B 1 75 ? -1.921 65.492 98.552 1.00 21.22 75 ALA B N 1
ATOM 1438 C CA . ALA B 1 75 ? -2.498 66.461 97.630 1.00 22.21 75 ALA B CA 1
ATOM 1439 C C . ALA B 1 75 ? -3.192 65.744 96.480 1.00 22.53 75 ALA B C 1
ATOM 1440 O O . ALA B 1 75 ? -2.627 64.835 95.873 1.00 22.40 75 ALA B O 1
ATOM 1442 N N . GLY B 1 76 ? -4.422 66.155 96.192 1.00 22.84 76 GLY B N 1
ATOM 1443 C CA . GLY B 1 76 ? -5.173 65.555 95.105 1.00 22.89 76 GLY B CA 1
ATOM 1444 C C . GLY B 1 76 ? -5.803 64.225 95.461 1.00 23.81 76 GLY B C 1
ATOM 1445 O O . GLY B 1 76 ? -6.512 63.627 94.652 1.00 24.21 76 GLY B O 1
ATOM 1446 N N . GLU B 1 77 ? -5.549 63.761 96.677 1.00 24.03 77 GLU B N 1
ATOM 1447 C CA . GLU B 1 77 ? -6.094 62.491 97.131 1.00 25.07 77 GLU B CA 1
ATOM 1448 C C . GLU B 1 77 ? -7.379 62.675 97.929 1.00 23.36 77 GLU B C 1
ATOM 1449 O O . GLU B 1 77 ? -7.617 63.729 98.518 1.00 22.38 77 GLU B O 1
ATOM 1455 N N . THR B 1 78 ? -8.211 61.641 97.930 1.00 21.22 78 THR B N 1
ATOM 1456 C CA . THR B 1 78 ? -9.456 61.662 98.679 1.00 21.36 78 THR B CA 1
ATOM 1457 C C . THR B 1 78 ? -9.413 60.483 99.631 1.00 22.45 78 THR B C 1
ATOM 1458 O O . THR B 1 78 ? -9.138 59.355 99.223 1.00 22.15 78 THR B O 1
ATOM 1462 N N . LYS B 1 79 ? -9.672 60.750 100.903 1.00 21.56 79 LYS B N 1
ATOM 1463 C CA . LYS B 1 79 ? -9.652 59.707 101.909 1.00 23.95 79 LYS B CA 1
ATOM 1464 C C . LYS B 1 79 ? -10.936 59.714 102.718 1.00 22.73 79 LYS B C 1
ATOM 1465 O O . LYS B 1 79 ? -11.451 60.773 103.083 1.00 21.93 79 LYS B O 1
ATOM 1471 N N . THR B 1 80 ? -11.461 58.524 102.977 1.00 20.99 80 THR B N 1
ATOM 1472 C CA . THR B 1 80 ? -12.675 58.395 103.761 1.00 20.62 80 THR B CA 1
ATOM 1473 C C . THR B 1 80 ? -12.259 58.164 105.199 1.00 20.78 80 THR B C 1
ATOM 1474 O O . THR B 1 80 ? -11.513 57.235 105.499 1.00 22.35 80 THR B O 1
ATOM 1478 N N . ILE B 1 81 ? -12.726 59.037 106.081 1.00 19.78 81 ILE B N 1
ATOM 1479 C CA . ILE B 1 81 ? -12.414 58.936 107.492 1.00 19.74 81 ILE B CA 1
ATOM 1480 C C . ILE B 1 81 ? -13.659 58.433 108.195 1.00 19.69 81 ILE B C 1
ATOM 1481 O O . ILE B 1 81 ? -14.723 59.033 108.096 1.00 19.76 81 ILE B O 1
ATOM 1486 N N . SER B 1 82 ? -13.529 57.315 108.894 1.00 22.28 82 SER B N 1
ATOM 1487 C CA . SER B 1 82 ? -14.670 56.746 109.587 1.00 25.16 82 SER B CA 1
ATOM 1488 C C . SER B 1 82 ? -14.395 56.546 111.065 1.00 23.59 82 SER B C 1
ATOM 1489 O O . SER B 1 82 ? -13.329 56.070 111.456 1.00 24.91 82 SER B O 1
ATOM 1492 N N . PHE B 1 83 ? -15.370 56.919 111.880 1.00 22.44 83 PHE B N 1
ATOM 1493 C CA . PHE B 1 83 ? -15.269 56.773 113.320 1.00 21.41 83 PHE B CA 1
ATOM 1494 C C . PHE B 1 83 ? -16.667 56.873 113.894 1.00 21.30 83 PHE B C 1
ATOM 1495 O O . PHE B 1 83 ? -17.578 57.388 113.249 1.00 21.37 83 PHE B O 1
ATOM 1503 N N . THR B 1 84 ? -16.842 56.371 115.107 1.00 20.22 84 THR B N 1
ATOM 1504 C CA . THR B 1 84 ? -18.140 56.434 115.747 1.00 20.65 84 THR B CA 1
ATOM 1505 C C . THR B 1 84 ? -18.120 57.570 116.755 1.00 20.00 84 THR B C 1
ATOM 1506 O O . THR B 1 84 ? -17.261 57.613 117.632 1.00 19.30 84 THR B O 1
ATOM 1510 N N . ALA B 1 85 ? -19.052 58.504 116.604 1.00 18.92 85 ALA B N 1
ATOM 1511 C CA . ALA B 1 85 ? -19.147 59.637 117.512 1.00 20.09 85 ALA B CA 1
ATOM 1512 C C . ALA B 1 85 ? -19.821 59.117 118.773 1.00 20.48 85 ALA B C 1
ATOM 1513 O O . ALA B 1 85 ? -20.998 59.374 119.015 1.00 19.77 85 ALA B O 1
ATOM 1515 N N . ASP B 1 86 ? -19.055 58.382 119.572 1.00 22.68 86 ASP B N 1
ATOM 1516 C CA . ASP B 1 86 ? -19.562 57.773 120.797 1.00 24.24 86 ASP B CA 1
ATOM 1517 C C . ASP B 1 86 ? -19.556 58.690 122.012 1.00 24.28 86 ASP B C 1
ATOM 1518 O O . ASP B 1 86 ? -19.869 58.255 123.119 1.00 24.72 86 ASP B O 1
ATOM 1523 N N . LYS B 1 87 ? -19.200 59.953 121.808 1.00 21.77 87 LYS B N 1
ATOM 1524 C CA . LYS B 1 87 ? -19.163 60.921 122.899 1.00 20.86 87 LYS B CA 1
ATOM 1525 C C . LYS B 1 87 ? -19.764 62.238 122.436 1.00 18.25 87 LYS B C 1
ATOM 1526 O O . LYS B 1 87 ? -19.378 62.765 121.397 1.00 17.15 87 LYS B O 1
ATOM 1532 N N . ALA B 1 88 ? -20.709 62.767 123.205 1.00 17.34 88 ALA B N 1
ATOM 1533 C CA . ALA B 1 88 ? -21.344 64.029 122.854 1.00 15.61 88 ALA B CA 1
ATOM 1534 C C . ALA B 1 88 ? -20.437 65.188 123.252 1.00 14.68 88 ALA B C 1
ATOM 1535 O O . ALA B 1 88 ? -19.677 65.088 124.216 1.00 13.05 88 ALA B O 1
ATOM 1537 N N . GLY B 1 89 ? -20.521 66.284 122.504 1.00 14.49 89 GLY B N 1
ATOM 1538 C CA . GLY B 1 89 ? -19.708 67.449 122.802 1.00 13.34 89 GLY B CA 1
ATOM 1539 C C . GLY B 1 89 ? -19.329 68.225 121.555 1.00 13.61 89 GLY B C 1
ATOM 1540 O O . GLY B 1 89 ? -19.960 68.085 120.506 1.00 14.06 89 GLY B O 1
ATOM 1541 N N . ALA B 1 90 ? -18.302 69.059 121.680 1.00 11.90 90 ALA B N 1
ATOM 1542 C CA . ALA B 1 90 ? -17.806 69.859 120.568 1.00 11.98 90 ALA B CA 1
ATOM 1543 C C . ALA B 1 90 ? -16.325 69.533 120.483 1.00 11.06 90 ALA B C 1
ATOM 1544 O O . ALA B 1 90 ? -15.602 69.633 121.472 1.00 10.52 90 ALA B O 1
ATOM 1546 N N . PHE B 1 91 ? -15.883 69.123 119.303 1.00 10.91 91 PHE B N 1
ATOM 1547 C CA . PHE B 1 91 ? -14.499 68.728 119.124 1.00 11.20 91 PHE B CA 1
ATOM 1548 C C . PHE B 1 91 ? -13.867 69.404 117.925 1.00 10.95 91 PHE B C 1
ATOM 1549 O O . PHE B 1 91 ? -14.388 69.355 116.816 1.00 11.10 91 PHE B O 1
ATOM 1557 N N . THR B 1 92 ? -12.726 70.034 118.158 1.00 10.68 92 THR B N 1
ATOM 1558 C CA . THR B 1 92 ? -12.041 70.743 117.093 1.00 10.51 92 THR B CA 1
ATOM 1559 C C . THR B 1 92 ? -11.548 69.827 115.984 1.00 10.69 92 THR B C 1
ATOM 1560 O O . THR B 1 92 ? -10.940 68.788 116.239 1.00 10.65 92 THR B O 1
ATOM 1564 N N . ILE B 1 93 ? -11.844 70.206 114.749 1.00 10.21 93 ILE B N 1
ATOM 1565 C CA . ILE B 1 93 ? -11.363 69.460 113.600 1.00 10.77 93 ILE B CA 1
ATOM 1566 C C . ILE B 1 93 ? -10.183 70.315 113.177 1.00 11.35 93 ILE B C 1
ATOM 1567 O O . ILE B 1 93 ? -10.352 71.473 112.795 1.00 11.14 93 ILE B O 1
ATOM 1572 N N . TRP B 1 94 ? -8.981 69.769 113.255 1.00 11.46 94 TRP B N 1
ATOM 1573 C CA . TRP B 1 94 ? -7.819 70.567 112.910 1.00 12.82 94 TRP B CA 1
ATOM 1574 C C . TRP B 1 94 ? -6.773 69.827 112.108 1.00 13.43 94 TRP B C 1
ATOM 1575 O O . TRP B 1 94 ? -6.776 68.599 112.024 1.00 13.68 94 TRP B O 1
ATOM 1586 N N . CYS B 1 95 ? -5.869 70.604 111.527 1.00 12.72 95 CYS B N 1
ATOM 1587 C CA . CYS B 1 95 ? -4.781 70.063 110.739 1.00 11.69 95 CYS B CA 1
ATOM 1588 C C . CYS B 1 95 ? -3.563 69.977 111.642 1.00 13.59 95 CYS B C 1
ATOM 1589 O O . CYS B 1 95 ? -3.085 70.992 112.154 1.00 12.57 95 CYS B O 1
ATOM 1592 N N . GLN B 1 96 ? -3.060 68.763 111.833 1.00 13.85 96 GLN B N 1
ATOM 1593 C CA . GLN B 1 96 ? -1.913 68.552 112.700 1.00 15.75 96 GLN B CA 1
ATOM 1594 C C . GLN B 1 96 ? -0.583 68.838 112.016 1.00 16.15 96 GLN B C 1
ATOM 1595 O O . GLN B 1 96 ? 0.475 68.694 112.623 1.00 18.00 96 GLN B O 1
ATOM 1601 N N . LEU B 1 97 ? -0.639 69.267 110.762 1.00 15.50 97 LEU B N 1
ATOM 1602 C CA . LEU B 1 97 ? 0.576 69.531 110.002 1.00 15.57 97 LEU B CA 1
ATOM 1603 C C . LEU B 1 97 ? 0.932 71.002 109.853 1.00 16.49 97 LEU B C 1
ATOM 1604 O O . LEU B 1 97 ? 2.102 71.350 109.693 1.00 15.28 97 LEU B O 1
ATOM 1609 N N . HIS B 1 98 ? -0.073 71.866 109.917 1.00 15.29 98 HIS B N 1
ATOM 1610 C CA . HIS B 1 98 ? 0.160 73.285 109.685 1.00 14.27 98 HIS B CA 1
ATOM 1611 C C . HIS B 1 98 ? -0.360 74.244 110.745 1.00 13.67 98 HIS B C 1
ATOM 1612 O O . HIS B 1 98 ? -1.200 73.884 111.570 1.00 11.32 98 HIS B O 1
ATOM 1619 N N . PRO B 1 99 ? 0.140 75.492 110.727 1.00 13.37 99 PRO B N 1
ATOM 1620 C CA . PRO B 1 99 ? -0.288 76.507 111.694 1.00 13.56 99 PRO B CA 1
ATOM 1621 C C . PRO B 1 99 ? -1.805 76.613 111.633 1.00 12.71 99 PRO B C 1
ATOM 1622 O O . PRO B 1 99 ? -2.368 76.754 110.551 1.00 11.81 99 PRO B O 1
ATOM 1626 N N . LYS B 1 100 ? -2.453 76.539 112.792 1.00 12.08 100 LYS B N 1
ATOM 1627 C CA . LYS B 1 100 ? -3.905 76.602 112.864 1.00 13.91 100 LYS B CA 1
ATOM 1628 C C . LYS B 1 100 ? -4.556 77.872 112.333 1.00 11.88 100 LYS B C 1
ATOM 1629 O O . LYS B 1 100 ? -5.747 77.862 112.038 1.00 11.45 100 LYS B O 1
ATOM 1635 N N . ASN B 1 101 ? -3.819 78.974 112.226 1.00 10.56 101 ASN B N 1
ATOM 1636 C CA . ASN B 1 101 ? -4.457 80.173 111.695 1.00 10.29 101 ASN B CA 1
ATOM 1637 C C . ASN B 1 101 ? -4.176 80.337 110.205 1.00 10.64 101 ASN B C 1
ATOM 1638 O O . ASN B 1 101 ? -4.512 81.354 109.605 1.00 11.51 101 ASN B O 1
ATOM 1643 N N . ILE B 1 102 ? -3.551 79.319 109.615 1.00 9.97 102 ILE B N 1
ATOM 1644 C CA . ILE B 1 102 ? -3.300 79.298 108.174 1.00 9.69 102 ILE B CA 1
ATOM 1645 C C . ILE B 1 102 ? -4.318 78.284 107.657 1.00 10.42 102 ILE B C 1
ATOM 1646 O O . ILE B 1 102 ? -5.120 78.579 106.774 1.00 9.65 102 ILE B O 1
ATOM 1651 N N . HIS B 1 103 ? -4.281 77.083 108.226 1.00 9.52 103 HIS B N 1
ATOM 1652 C CA . HIS B 1 103 ? -5.242 76.049 107.870 1.00 10.34 103 HIS B CA 1
ATOM 1653 C C . HIS B 1 103 ? -6.234 76.125 109.025 1.00 10.03 103 HIS B C 1
ATOM 1654 O O . HIS B 1 103 ? -6.028 75.519 110.077 1.00 9.92 103 HIS B O 1
ATOM 1661 N N . LEU B 1 104 ? -7.298 76.898 108.833 1.00 10.03 104 LEU B N 1
ATOM 1662 C CA . LEU B 1 104 ? -8.289 77.100 109.881 1.00 10.31 104 LEU B CA 1
ATOM 1663 C C . LEU B 1 104 ? -8.997 75.835 110.348 1.00 9.52 104 LEU B C 1
ATOM 1664 O O . LEU B 1 104 ? -9.358 74.973 109.547 1.00 11.65 104 LEU B O 1
ATOM 1669 N N . PRO B 1 105 ? -9.197 75.709 111.668 1.00 10.5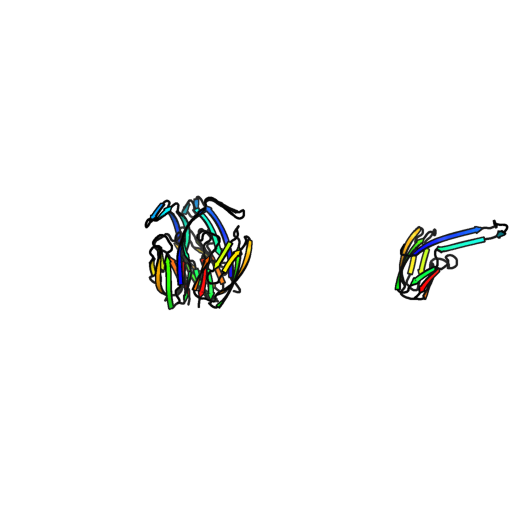3 105 PRO B N 1
ATOM 1670 C CA . PRO B 1 105 ? -9.863 74.550 112.260 1.00 11.50 105 PRO B CA 1
ATOM 1671 C C . PRO B 1 105 ? -11.364 74.621 112.058 1.00 12.64 105 PRO B C 1
ATOM 1672 O O . PRO B 1 105 ? -11.916 75.669 111.725 1.00 12.61 105 PRO B O 1
ATOM 1676 N N . GLY B 1 106 ? -12.015 73.488 112.266 1.00 11.23 106 GLY B N 1
ATOM 1677 C CA . GLY B 1 106 ? -13.452 73.416 112.146 1.00 11.06 106 GLY B CA 1
ATOM 1678 C C . GLY B 1 106 ? -13.925 72.770 113.425 1.00 10.77 106 GLY B C 1
ATOM 1679 O O . GLY B 1 106 ? -13.199 72.739 114.421 1.00 10.62 106 GLY B O 1
ATOM 1680 N N . THR B 1 107 ? -15.133 72.232 113.407 1.00 10.00 107 THR B N 1
ATOM 1681 C CA . THR B 1 107 ? -15.667 71.606 114.597 1.00 9.77 107 THR B CA 1
ATOM 1682 C C . THR B 1 107 ? -16.547 70.429 114.256 1.00 10.13 107 THR B C 1
ATOM 1683 O O . THR B 1 107 ? -17.287 70.454 113.274 1.00 10.79 107 THR B O 1
ATOM 1687 N N . LEU B 1 108 ? -16.437 69.390 115.070 1.00 10.22 108 LEU B N 1
ATOM 1688 C CA . LEU B 1 108 ? -17.292 68.231 114.932 1.00 11.14 108 LEU B CA 1
ATOM 1689 C C . LEU B 1 108 ? -18.166 68.359 116.170 1.00 11.97 108 LEU B C 1
ATOM 1690 O O . LEU B 1 108 ? -17.668 68.322 117.296 1.00 10.96 108 LEU B O 1
ATOM 1695 N N . ASN B 1 109 ? -19.458 68.564 115.969 1.00 11.08 109 ASN B N 1
ATOM 1696 C CA . ASN B 1 109 ? -20.373 68.677 117.089 1.00 12.69 109 ASN B CA 1
ATOM 1697 C C . ASN B 1 109 ? -21.174 67.399 117.181 1.00 14.25 109 ASN B C 1
ATOM 1698 O O . ASN B 1 109 ? -21.781 66.963 116.204 1.00 12.97 109 ASN B O 1
ATOM 1703 N N . VAL B 1 110 ? -21.149 66.787 118.356 1.00 14.03 110 VAL B N 1
ATOM 1704 C CA . VAL B 1 110 ? -21.883 65.555 118.578 1.00 14.71 110 VAL B CA 1
ATOM 1705 C C . VAL B 1 110 ? -22.977 65.882 119.576 1.00 14.95 110 VAL B C 1
ATOM 1706 O O . VAL B 1 110 ? -22.707 66.122 120.752 1.00 15.03 110 VAL B O 1
ATOM 1710 N N . VAL B 1 111 ? -24.213 65.913 119.095 1.00 16.82 111 VAL B N 1
ATOM 1711 C CA . VAL B 1 111 ? -25.347 66.232 119.944 1.00 20.43 111 VAL B CA 1
ATOM 1712 C C . VAL B 1 111 ? -26.010 64.975 120.490 1.00 23.42 111 VAL B C 1
ATOM 1713 O O . VAL B 1 111 ? -25.887 63.894 119.914 1.00 21.87 111 VAL B O 1
ATOM 1717 N N . GLU B 1 112 ? -26.706 65.128 121.611 1.00 27.87 112 GLU B N 1
ATOM 1718 C CA . GLU B 1 112 ? -27.402 64.014 122.241 1.00 33.72 112 GLU B CA 1
ATOM 1719 C C . GLU B 1 112 ? -28.435 63.436 121.285 1.00 34.81 112 GLU B C 1
ATOM 1720 O O . GLU B 1 112 ? -28.508 62.193 121.175 1.00 36.80 112 GLU B O 1
ATOM 1727 N N . GLU C 1 1 ? -41.962 84.918 113.203 1.00 66.46 1 GLU C N 1
ATOM 1728 C CA . GLU C 1 1 ? -40.764 84.561 112.392 1.00 66.87 1 GLU C CA 1
ATOM 1729 C C . GLU C 1 1 ? -39.499 83.999 113.073 1.00 64.05 1 GLU C C 1
ATOM 1730 O O . GLU C 1 1 ? -38.502 83.782 112.350 1.00 64.35 1 GLU C O 1
ATOM 1736 N N . HIS C 1 2 ? -39.488 83.622 114.352 1.00 62.99 2 HIS C N 1
ATOM 1737 C CA . HIS C 1 2 ? -38.138 83.338 114.784 1.00 60.48 2 HIS C CA 1
ATOM 1738 C C . HIS C 1 2 ? -37.277 82.330 113.999 1.00 56.11 2 HIS C C 1
ATOM 1739 O O . HIS C 1 2 ? -37.222 81.095 114.182 1.00 55.68 2 HIS C O 1
ATOM 1746 N N . ASN C 1 3 ? -36.694 83.027 113.020 1.00 54.06 3 ASN C N 1
ATOM 1747 C CA . ASN C 1 3 ? -35.781 82.742 111.922 1.00 51.28 3 ASN C CA 1
ATOM 1748 C C . ASN C 1 3 ? -34.313 82.821 112.345 1.00 42.56 3 ASN C C 1
ATOM 1749 O O . ASN C 1 3 ? -34.040 82.884 113.532 1.00 41.91 3 ASN C O 1
ATOM 1754 N N . PHE C 1 4 ? -33.385 82.819 111.385 1.00 34.17 4 PHE C N 1
ATOM 1755 C CA . PHE C 1 4 ? -31.964 82.942 111.710 1.00 27.25 4 PHE C CA 1
ATOM 1756 C C . PHE C 1 4 ? -31.521 84.353 111.400 1.00 24.42 4 PHE C C 1
ATOM 1757 O O . PHE C 1 4 ? -31.984 84.947 110.432 1.00 22.17 4 PHE C O 1
ATOM 1765 N N . ASN C 1 5 ? -30.638 84.895 112.231 1.00 20.86 5 ASN C N 1
ATOM 1766 C CA . ASN C 1 5 ? -30.128 86.236 112.003 1.00 20.81 5 ASN C CA 1
ATOM 1767 C C . ASN C 1 5 ? -28.622 86.227 111.772 1.00 18.18 5 ASN C C 1
ATOM 1768 O O . ASN C 1 5 ? -27.844 85.837 112.644 1.00 17.09 5 ASN C O 1
ATOM 1773 N N . VAL C 1 6 ? -28.223 86.659 110.581 1.00 17.13 6 VAL C N 1
ATOM 1774 C CA . VAL C 1 6 ? -26.815 86.727 110.219 1.00 15.08 6 VAL C CA 1
ATOM 1775 C C . VAL C 1 6 ? -26.441 88.131 109.763 1.00 16.59 6 VAL C C 1
ATOM 1776 O O . VAL C 1 6 ? -27.130 88.746 108.947 1.00 16.39 6 VAL C O 1
ATOM 1780 N N . VAL C 1 7 ? -25.353 88.645 110.316 1.00 14.77 7 VAL C N 1
ATOM 1781 C CA . VAL C 1 7 ? -24.887 89.963 109.944 1.00 14.55 7 VAL C CA 1
ATOM 1782 C C . VAL C 1 7 ? -23.552 89.777 109.256 1.00 13.59 7 VAL C C 1
ATOM 1783 O O . VAL C 1 7 ? -22.682 89.067 109.756 1.00 13.32 7 VAL C O 1
ATOM 1787 N N . ILE C 1 8 ? -23.411 90.380 108.086 1.00 12.58 8 ILE C N 1
ATOM 1788 C CA . ILE C 1 8 ? -22.166 90.290 107.347 1.00 12.52 8 ILE C CA 1
ATOM 1789 C C . ILE C 1 8 ? -21.398 91.563 107.666 1.00 12.29 8 ILE C C 1
ATOM 1790 O O . ILE C 1 8 ? -21.861 92.667 107.375 1.00 13.04 8 ILE C O 1
ATOM 1795 N N . ASN C 1 9 ? -20.241 91.400 108.298 1.00 12.27 9 ASN C N 1
ATOM 1796 C CA . ASN C 1 9 ? -19.412 92.529 108.694 1.00 10.86 9 ASN C CA 1
ATOM 1797 C C . ASN C 1 9 ? -18.048 92.500 108.031 1.00 12.30 9 ASN C C 1
ATOM 1798 O O . ASN C 1 9 ? -17.472 91.434 107.813 1.00 10.69 9 ASN C O 1
ATOM 1803 N N . ALA C 1 10 ? -17.534 93.683 107.717 1.00 11.05 10 ALA C N 1
ATOM 1804 C CA . ALA C 1 10 ? -16.221 93.800 107.104 1.00 10.75 10 ALA C CA 1
ATOM 1805 C C . ALA C 1 10 ? -15.265 94.339 108.158 1.00 10.87 10 ALA C C 1
ATOM 1806 O O . ALA C 1 10 ? -15.635 95.181 108.980 1.00 12.05 10 ALA C O 1
ATOM 1808 N N . TYR C 1 11 ? -14.041 93.833 108.137 1.00 9.38 11 TYR C N 1
ATOM 1809 C CA . TYR C 1 11 ? -13.022 94.254 109.080 1.00 10.40 11 TYR C CA 1
ATOM 1810 C C . TYR C 1 11 ? -11.761 94.589 108.314 1.00 10.81 11 TYR C C 1
ATOM 1811 O O . TYR C 1 11 ? -11.234 93.757 107.585 1.00 11.52 11 TYR C O 1
ATOM 1820 N N . ASP C 1 12 ? -11.293 95.820 108.474 1.00 10.69 12 ASP C N 1
ATOM 1821 C CA . ASP C 1 12 ? -10.089 96.282 107.800 1.00 11.91 12 ASP C CA 1
ATOM 1822 C C . ASP C 1 12 ? -9.092 96.554 108.920 1.00 12.80 12 ASP C C 1
ATOM 1823 O O . ASP C 1 12 ? -8.948 97.687 109.377 1.00 12.73 12 ASP C O 1
ATOM 1828 N N . THR C 1 13 ? -8.406 95.501 109.347 1.00 10.00 13 THR C N 1
ATOM 1829 C CA . THR C 1 13 ? -7.468 95.576 110.458 1.00 10.72 13 THR C CA 1
ATOM 1830 C C . THR C 1 13 ? -6.004 95.746 110.089 1.00 9.68 13 THR C C 1
ATOM 1831 O O . THR C 1 13 ? -5.430 94.919 109.391 1.00 10.61 13 THR C O 1
ATOM 1835 N N . THR C 1 14 ? -5.397 96.820 110.577 1.00 8.95 14 THR C N 1
ATOM 1836 C CA . THR C 1 14 ? -3.986 97.070 110.319 1.00 9.20 14 THR C CA 1
ATOM 1837 C C . THR C 1 14 ? -3.381 97.537 111.626 1.00 8.18 14 THR C C 1
ATOM 1838 O O . THR C 1 14 ? -3.769 98.575 112.161 1.00 8.82 14 THR C O 1
ATOM 1842 N N . ILE C 1 15 ? -2.447 96.750 112.145 1.00 9.74 15 ILE C N 1
ATOM 1843 C CA . ILE C 1 15 ? -1.794 97.060 113.412 1.00 9.95 15 ILE C CA 1
ATOM 1844 C C . ILE C 1 15 ? -0.302 96.796 113.292 1.00 9.10 15 ILE C C 1
ATOM 1845 O O . ILE C 1 15 ? 0.160 95.687 113.554 1.00 11.27 15 ILE C O 1
ATOM 1850 N N . PRO C 1 16 ? 0.471 97.805 112.866 1.00 10.01 16 PRO C N 1
ATOM 1851 C CA . PRO C 1 16 ? 1.920 97.631 112.729 1.00 9.18 16 PRO C CA 1
ATOM 1852 C C . PRO C 1 16 ? 2.559 97.264 114.063 1.00 10.05 16 PRO C C 1
ATOM 1853 O O . PRO C 1 16 ? 3.443 96.413 114.128 1.00 9.15 16 PRO C O 1
ATOM 1857 N N . GLU C 1 17 ? 2.123 97.921 115.131 1.00 10.74 17 GLU C N 1
ATOM 1858 C CA . GLU C 1 17 ? 2.654 97.603 116.443 1.00 12.27 17 GLU C CA 1
ATOM 1859 C C . GLU C 1 17 ? 1.730 98.013 117.557 1.00 12.59 17 GLU C C 1
ATOM 1860 O O . GLU C 1 17 ? 1.161 99.100 117.554 1.00 10.53 17 GLU C O 1
ATOM 1866 N N . LEU C 1 18 ? 1.610 97.126 118.531 1.00 13.36 18 LEU C N 1
ATOM 1867 C CA . LEU C 1 18 ? 0.752 97.356 119.665 1.00 16.85 18 LEU C CA 1
ATOM 1868 C C . LEU C 1 18 ? 1.276 96.510 120.811 1.00 14.86 18 LEU C C 1
ATOM 1869 O O . LEU C 1 18 ? 1.698 95.375 120.608 1.00 15.78 18 LEU C O 1
ATOM 1874 N N . ASN C 1 19 ? 1.281 97.086 122.006 1.00 13.44 19 ASN C N 1
ATOM 1875 C CA . ASN C 1 19 ? 1.730 96.391 123.201 1.00 14.21 19 ASN C CA 1
ATOM 1876 C C . ASN C 1 19 ? 0.552 96.373 124.164 1.00 14.54 19 ASN C C 1
ATOM 1877 O O . ASN C 1 19 ? 0.091 97.426 124.600 1.00 13.89 19 ASN C O 1
ATOM 1882 N N . VAL C 1 20 ? 0.065 95.178 124.477 1.00 14.05 20 VAL C N 1
ATOM 1883 C CA . VAL C 1 20 ? -1.054 94.997 125.395 1.00 15.93 20 VAL C CA 1
ATOM 1884 C C . VAL C 1 20 ? -0.633 93.996 126.466 1.00 16.04 20 VAL C C 1
ATOM 1885 O O . VAL C 1 20 ? -0.096 92.936 126.151 1.00 14.68 20 VAL C O 1
ATOM 1889 N N . GLU C 1 21 ? -0.869 94.339 127.728 1.00 16.43 21 GLU C N 1
ATOM 1890 C CA . GLU C 1 21 ? -0.501 93.469 128.842 1.00 19.17 21 GLU C CA 1
ATOM 1891 C C . GLU C 1 21 ? 0.927 92.953 128.743 1.00 20.04 21 GLU C C 1
ATOM 1892 O O . GLU C 1 21 ? 1.182 91.780 129.012 1.00 19.64 21 GLU C O 1
ATOM 1898 N N . GLY C 1 22 ? 1.849 93.826 128.345 1.00 19.10 22 GLY C N 1
ATOM 1899 C CA . GLY C 1 22 ? 3.243 93.440 128.237 1.00 19.61 22 GLY C CA 1
ATOM 1900 C C . GLY C 1 22 ? 3.581 92.627 127.004 1.00 19.23 22 GLY C C 1
ATOM 1901 O O . GLY C 1 22 ? 4.736 92.259 126.793 1.00 20.44 22 GLY C O 1
ATOM 1902 N N . VAL C 1 23 ? 2.576 92.349 126.184 1.00 15.88 23 VAL C N 1
ATOM 1903 C CA . VAL C 1 23 ? 2.787 91.567 124.974 1.00 13.77 23 VAL C CA 1
ATOM 1904 C C . VAL C 1 23 ? 2.726 92.456 123.746 1.00 13.39 23 VAL C C 1
ATOM 1905 O O . VAL C 1 23 ? 1.735 93.139 123.517 1.00 12.29 23 VAL C O 1
ATOM 1909 N N . THR C 1 24 ? 3.794 92.442 122.958 1.00 12.68 24 THR C N 1
ATOM 1910 C CA . THR C 1 24 ? 3.854 93.251 121.751 1.00 15.00 24 THR C CA 1
ATOM 1911 C C . THR C 1 24 ? 3.558 92.409 120.518 1.00 15.50 24 THR C C 1
ATOM 1912 O O . THR C 1 24 ? 4.124 91.332 120.337 1.00 15.80 24 THR C O 1
ATOM 1916 N N . VAL C 1 25 ? 2.646 92.899 119.687 1.00 14.90 25 VAL C N 1
ATOM 1917 C CA . VAL C 1 25 ? 2.289 92.218 118.455 1.00 15.43 25 VAL C CA 1
ATOM 1918 C C . VAL C 1 25 ? 2.686 93.193 117.362 1.00 14.25 25 VAL C C 1
ATOM 1919 O O . VAL C 1 25 ? 2.573 94.405 117.543 1.00 12.30 25 VAL C O 1
ATOM 1923 N N . LYS C 1 26 ? 3.167 92.674 116.241 1.00 13.93 26 LYS C N 1
ATOM 1924 C CA . LYS C 1 26 ? 3.600 93.537 115.157 1.00 16.10 26 LYS C CA 1
ATOM 1925 C C . LYS C 1 26 ? 3.138 93.080 113.784 1.00 14.94 26 LYS C C 1
ATOM 1926 O O . LYS C 1 26 ? 2.773 91.919 113.580 1.00 14.22 26 LYS C O 1
ATOM 1932 N N . ASN C 1 27 ? 3.170 94.021 112.848 1.00 15.82 27 ASN C N 1
ATOM 1933 C CA . ASN C 1 27 ? 2.817 93.777 111.460 1.00 18.90 27 ASN C CA 1
ATOM 1934 C C . ASN C 1 27 ? 1.546 92.982 111.229 1.00 16.31 27 ASN C C 1
ATOM 1935 O O . ASN C 1 27 ? 1.529 92.030 110.450 1.00 14.99 27 ASN C O 1
ATOM 1940 N N . ILE C 1 28 ? 0.481 93.374 111.908 1.00 12.33 28 ILE C N 1
ATOM 1941 C CA . ILE C 1 28 ? -0.794 92.711 111.724 1.00 11.91 28 ILE C CA 1
ATOM 1942 C C . ILE C 1 28 ? -1.531 93.455 110.622 1.00 11.91 28 ILE C C 1
ATOM 1943 O O . ILE C 1 28 ? -1.600 94.681 110.623 1.00 13.28 28 ILE C O 1
ATOM 1948 N N . ARG C 1 29 ? -2.061 92.710 109.663 1.00 11.52 29 ARG C N 1
ATOM 1949 C CA . ARG C 1 29 ? -2.809 93.315 108.574 1.00 12.58 29 ARG C CA 1
ATOM 1950 C C . ARG C 1 29 ? -3.752 92.250 108.053 1.00 11.35 29 ARG C C 1
ATOM 1951 O O . ARG C 1 29 ? -3.329 91.286 107.412 1.00 11.92 29 ARG C O 1
ATOM 1959 N N . ALA C 1 30 ? -5.033 92.416 108.350 1.00 10.23 30 ALA C N 1
ATOM 1960 C CA . ALA C 1 30 ? -6.019 91.460 107.892 1.00 9.54 30 ALA C CA 1
ATOM 1961 C C . ALA C 1 30 ? -7.292 92.160 107.489 1.00 9.47 30 ALA C C 1
ATOM 1962 O O . ALA C 1 30 ? -7.822 92.987 108.227 1.00 9.81 30 ALA C O 1
ATOM 1964 N N . PHE C 1 31 ? -7.760 91.856 106.287 1.00 10.25 31 PHE C N 1
ATOM 1965 C CA . PHE C 1 31 ? -9.015 92.411 105.826 1.00 10.95 31 PHE C CA 1
ATOM 1966 C C . PHE C 1 31 ? -9.886 91.198 105.597 1.00 10.45 31 PHE C C 1
ATOM 1967 O O . PHE C 1 31 ? -9.506 90.284 104.865 1.00 10.79 31 PHE C O 1
ATOM 1975 N N . ASN C 1 32 ? -11.042 91.180 106.238 1.00 9.25 32 ASN C N 1
ATOM 1976 C CA . ASN C 1 32 ? -11.949 90.058 106.080 1.00 9.40 32 ASN C CA 1
ATOM 1977 C C . ASN C 1 32 ? -13.373 90.522 106.185 1.00 9.66 32 ASN C C 1
ATOM 1978 O O . ASN C 1 32 ? -13.662 91.610 106.678 1.00 9.84 32 ASN C O 1
ATOM 1983 N N . VAL C 1 33 ? -14.259 89.670 105.699 1.00 8.35 33 VAL C N 1
ATOM 1984 C CA . VAL C 1 33 ? -15.677 89.905 105.803 1.00 8.06 33 VAL C CA 1
ATOM 1985 C C . VAL C 1 33 ? -16.119 88.617 106.475 1.00 8.19 33 VAL C C 1
ATOM 1986 O O . VAL C 1 33 ? -15.660 87.534 106.114 1.00 7.62 33 VAL C O 1
ATOM 1990 N N . LEU C 1 34 ? -16.969 88.734 107.482 1.00 7.82 34 LEU C N 1
ATOM 1991 C CA . LEU C 1 34 ? -17.426 87.558 108.197 1.00 8.95 34 LEU C CA 1
ATOM 1992 C C . LEU C 1 34 ? -18.931 87.508 108.296 1.00 10.42 34 LEU C C 1
ATOM 1993 O O . LEU C 1 34 ? -19.590 88.540 108.389 1.00 10.96 34 LEU C O 1
ATOM 1998 N N . ASN C 1 35 ? -19.464 86.291 108.269 1.00 10.88 35 ASN C N 1
ATOM 1999 C CA . ASN C 1 35 ? -20.891 86.069 108.438 1.00 10.95 35 ASN C CA 1
ATOM 2000 C C . ASN C 1 35 ? -20.967 85.819 109.931 1.00 10.47 35 ASN C C 1
ATOM 2001 O O . ASN C 1 35 ? -20.282 84.937 110.442 1.00 11.10 35 ASN C O 1
ATOM 2006 N N . GLU C 1 36 ? -21.773 86.603 110.632 1.00 9.75 36 GLU C N 1
ATOM 2007 C CA . GLU C 1 36 ? -21.891 86.448 112.073 1.00 9.74 36 GLU C CA 1
ATOM 2008 C C . GLU C 1 36 ? -23.335 86.173 112.446 1.00 11.48 36 GLU C C 1
ATOM 2009 O O . GLU C 1 36 ? -24.181 87.063 112.372 1.00 12.36 36 GLU C O 1
ATOM 2015 N N . PRO C 1 37 ? -23.639 84.930 112.854 1.00 11.74 37 PRO C N 1
ATOM 2016 C CA . PRO C 1 37 ? -22.738 83.779 112.981 1.00 11.68 37 PRO C CA 1
ATOM 2017 C C . PRO C 1 37 ? -22.456 83.089 111.648 1.00 11.12 37 PRO C C 1
ATOM 2018 O O . PRO C 1 37 ? -23.175 83.295 110.668 1.00 10.74 37 PRO C O 1
ATOM 2022 N N . GLU C 1 38 ? -21.423 82.252 111.633 1.00 11.09 38 GLU C N 1
ATOM 2023 C CA . GLU C 1 38 ? -21.029 81.528 110.429 1.00 13.27 38 GLU C CA 1
ATOM 2024 C C . GLU C 1 38 ? -21.731 80.192 110.298 1.00 11.71 38 GLU C C 1
ATOM 2025 O O . GLU C 1 38 ? -21.853 79.655 109.199 1.00 12.19 38 GLU C O 1
ATOM 2031 N N . THR C 1 39 ? -22.181 79.651 111.421 1.00 11.61 39 THR C N 1
ATOM 2032 C CA . THR C 1 39 ? -22.811 78.341 111.413 1.00 11.99 39 THR C CA 1
ATOM 2033 C C . THR C 1 39 ? -24.292 78.345 111.733 1.00 10.98 39 THR C C 1
ATOM 2034 O O . THR C 1 39 ? -24.739 78.956 112.699 1.00 11.13 39 THR C O 1
ATOM 2038 N N . LEU C 1 40 ? -25.044 77.639 110.900 1.00 10.31 40 LEU C N 1
ATOM 2039 C CA . LEU C 1 40 ? -26.478 77.518 111.071 1.00 10.91 40 LEU C CA 1
ATOM 2040 C C . LEU C 1 40 ? -26.776 76.032 111.138 1.00 11.31 40 LEU C C 1
ATOM 2041 O O . LEU C 1 40 ? -26.380 75.274 110.249 1.00 12.25 40 LEU C O 1
ATOM 2046 N N . VAL C 1 41 ? -27.456 75.615 112.199 1.00 11.30 41 VAL C N 1
ATOM 2047 C CA . VAL C 1 41 ? -27.805 74.211 112.360 1.00 12.71 41 VAL C CA 1
ATOM 2048 C C . VAL C 1 41 ? -29.320 74.054 112.355 1.00 13.02 41 VAL C C 1
ATOM 2049 O O . VAL C 1 41 ? -30.029 74.718 113.110 1.00 13.94 41 VAL C O 1
ATOM 2053 N N . VAL C 1 42 ? -29.806 73.178 111.488 1.00 15.06 42 VAL C N 1
ATOM 2054 C CA . VAL C 1 42 ? -31.234 72.931 111.373 1.00 17.60 42 VAL C CA 1
ATOM 2055 C C . VAL C 1 42 ? -31.483 71.438 111.254 1.00 19.70 42 VAL C C 1
ATOM 2056 O O . VAL C 1 42 ? -30.543 70.648 111.155 1.00 17.87 42 VAL C O 1
ATOM 2060 N N . LYS C 1 43 ? -32.756 71.059 111.265 1.00 22.31 43 LYS C N 1
ATOM 2061 C CA . LYS C 1 43 ? -33.139 69.658 111.152 1.00 25.26 43 LYS C CA 1
ATOM 2062 C C . LYS C 1 43 ? -33.615 69.414 109.732 1.00 22.54 43 LYS C C 1
ATOM 2063 O O . LYS C 1 43 ? -34.270 70.269 109.141 1.00 21.35 43 LYS C O 1
ATOM 2069 N N . LYS C 1 44 ? -33.277 68.255 109.179 1.00 21.55 44 LYS C N 1
ATOM 2070 C CA . LYS C 1 44 ? -33.695 67.927 107.827 1.00 21.98 44 LYS C CA 1
ATOM 2071 C C . LYS C 1 44 ? -35.198 68.147 107.705 1.00 22.32 44 LYS C C 1
ATOM 2072 O O . LYS C 1 44 ? -35.964 67.721 108.567 1.00 22.50 44 LYS C O 1
ATOM 2078 N N . GLY C 1 45 ? -35.611 68.835 106.647 1.00 23.75 45 GLY C N 1
ATOM 2079 C CA . GLY C 1 45 ? -37.025 69.073 106.433 1.00 25.57 45 GLY C CA 1
ATOM 2080 C C . GLY C 1 45 ? -37.603 70.411 106.856 1.00 26.99 45 GLY C C 1
ATOM 2081 O O . GLY C 1 45 ? -38.531 70.900 106.216 1.00 27.27 45 GLY C O 1
ATOM 2082 N N . ASP C 1 46 ? -37.082 71.024 107.914 1.00 29.54 46 ASP C N 1
ATOM 2083 C CA . ASP C 1 46 ? -37.653 72.295 108.341 1.00 31.35 46 ASP C CA 1
ATOM 2084 C C . ASP C 1 46 ? -37.388 73.426 107.352 1.00 30.38 46 ASP C C 1
ATOM 2085 O O . ASP C 1 46 ? -36.381 73.431 106.640 1.00 26.58 46 ASP C O 1
ATOM 2090 N N . ALA C 1 47 ? -38.329 74.364 107.288 1.00 29.93 47 ALA C N 1
ATOM 2091 C CA . ALA C 1 47 ? -38.225 75.507 106.391 1.00 30.37 47 ALA C CA 1
ATOM 2092 C C . ALA C 1 47 ? -37.269 76.515 106.999 1.00 29.88 47 ALA C C 1
ATOM 2093 O O . ALA C 1 47 ? -37.550 77.099 108.046 1.00 32.53 47 ALA C O 1
ATOM 2095 N N . VAL C 1 48 ? -36.136 76.717 106.340 1.00 26.69 48 VAL C N 1
ATOM 2096 C CA . VAL C 1 48 ? -35.137 77.645 106.840 1.00 23.58 48 VAL C CA 1
ATOM 2097 C C . VAL C 1 48 ? -35.354 79.069 106.350 1.00 22.41 48 VAL C C 1
ATOM 2098 O O . VAL C 1 48 ? -35.607 79.311 105.167 1.00 21.48 48 VAL C O 1
ATOM 2102 N N . LYS C 1 49 ? -35.253 80.004 107.284 1.00 23.00 49 LYS C N 1
ATOM 2103 C CA . LYS C 1 49 ? -35.417 81.421 107.001 1.00 24.43 49 LYS C CA 1
ATOM 2104 C C . LYS C 1 49 ? -34.186 82.103 107.588 1.00 22.28 49 LYS C C 1
ATOM 2105 O O . LYS C 1 49 ? -33.967 82.053 108.798 1.00 19.69 49 LYS C O 1
ATOM 2111 N N . VAL C 1 50 ? -33.374 82.719 106.735 1.00 19.68 50 VAL C N 1
ATOM 2112 C CA . VAL C 1 50 ? -32.173 83.403 107.198 1.00 18.19 50 VAL C CA 1
ATOM 2113 C C . VAL C 1 50 ? -32.234 84.882 106.845 1.00 18.06 50 VAL C C 1
ATOM 2114 O O . VAL C 1 50 ? -32.233 85.251 105.671 1.00 18.54 50 VAL C O 1
ATOM 2118 N N . VAL C 1 51 ? -32.295 85.728 107.865 1.00 18.45 51 VAL C N 1
ATOM 2119 C CA . VAL C 1 51 ? -32.341 87.162 107.636 1.00 19.34 51 VAL C CA 1
ATOM 2120 C C . VAL C 1 51 ? -30.906 87.648 107.657 1.00 18.81 51 VAL C C 1
ATOM 2121 O O . VAL C 1 51 ? -30.272 87.707 108.711 1.00 19.13 51 VAL C O 1
ATOM 2125 N N . VAL C 1 52 ? -30.400 87.981 106.475 1.00 17.44 52 VAL C N 1
ATOM 2126 C CA . VAL C 1 52 ? -29.030 88.433 106.327 1.00 18.14 52 VAL C CA 1
ATOM 2127 C C . VAL C 1 52 ? -28.929 89.939 106.175 1.00 18.45 52 VAL C C 1
ATOM 2128 O O . VAL C 1 52 ? -29.396 90.508 105.187 1.00 19.20 52 VAL C O 1
ATOM 2132 N N . GLU C 1 53 ? -28.328 90.579 107.170 1.00 18.83 53 GLU C N 1
ATOM 2133 C CA . GLU C 1 53 ? -28.125 92.017 107.134 1.00 19.78 53 GLU C CA 1
ATOM 2134 C C . GLU C 1 53 ? -26.690 92.234 106.689 1.00 18.66 53 GLU C C 1
ATOM 2135 O O . GLU C 1 53 ? -25.753 91.804 107.361 1.00 18.81 53 GLU C O 1
ATOM 2141 N N . ASN C 1 54 ? -26.519 92.893 105.551 1.00 15.94 54 ASN C N 1
ATOM 2142 C CA . ASN C 1 54 ? -25.191 93.147 105.026 1.00 16.15 54 ASN C CA 1
ATOM 2143 C C . ASN C 1 54 ? -24.643 94.486 105.500 1.00 17.05 54 ASN C C 1
ATOM 2144 O O . ASN C 1 54 ? -25.068 95.541 105.027 1.00 16.21 54 ASN C O 1
ATOM 2149 N N . LYS C 1 55 ? -23.703 94.438 106.437 1.00 15.92 55 LYS C N 1
ATOM 2150 C CA . LYS C 1 55 ? -23.088 95.651 106.951 1.00 16.62 55 LYS C CA 1
ATOM 2151 C C . LYS C 1 55 ? -21.762 95.924 106.251 1.00 14.94 55 LYS C C 1
ATOM 2152 O O . LYS C 1 55 ? -21.037 96.853 106.608 1.00 15.23 55 LYS C O 1
ATOM 2158 N N . SER C 1 56 ? -21.441 95.107 105.256 1.00 13.66 56 SER C N 1
ATOM 2159 C CA . SER C 1 56 ? -20.220 95.309 104.493 1.00 14.12 56 SER C CA 1
ATOM 2160 C C . SER C 1 56 ? -20.443 96.548 103.632 1.00 15.64 56 SER C C 1
ATOM 2161 O O . SER C 1 56 ? -21.576 96.864 103.274 1.00 14.85 56 SER C O 1
ATOM 2164 N N . PRO C 1 57 ? -19.365 97.267 103.295 1.00 15.90 57 PRO C N 1
ATOM 2165 C CA . PRO C 1 57 ? -19.448 98.479 102.472 1.00 17.13 57 PRO C CA 1
ATOM 2166 C C . PRO C 1 57 ? -19.856 98.184 101.032 1.00 15.53 57 PRO C C 1
ATOM 2167 O O . PRO C 1 57 ? -20.248 99.084 100.287 1.00 15.37 57 PRO C O 1
ATOM 2171 N N . ILE C 1 58 ? -19.763 96.922 100.635 1.00 13.95 58 ILE C N 1
ATOM 2172 C CA . ILE C 1 58 ? -20.103 96.547 99.268 1.00 14.37 58 ILE C CA 1
ATOM 2173 C C . ILE C 1 58 ? -21.061 95.367 99.220 1.00 14.80 58 ILE C C 1
ATOM 2174 O O . ILE C 1 58 ? -21.313 94.724 100.235 1.00 13.69 58 ILE C O 1
ATOM 2179 N N . SER C 1 59 ? -21.601 95.089 98.037 1.00 14.77 59 SER C N 1
ATOM 2180 C CA . SER C 1 59 ? -22.525 93.977 97.882 1.00 15.79 59 SER C CA 1
ATOM 2181 C C . SER C 1 59 ? -21.847 92.696 98.343 1.00 15.05 59 SER C C 1
ATOM 2182 O O . SER C 1 59 ? -20.661 92.485 98.100 1.00 13.40 59 SER C O 1
ATOM 2185 N N . GLU C 1 60 ? -22.616 91.847 99.011 1.00 13.84 60 GLU C N 1
ATOM 2186 C CA . GLU C 1 60 ? -22.093 90.599 99.542 1.00 13.13 60 GLU C CA 1
ATOM 2187 C C . GLU C 1 60 ? -22.875 89.390 99.069 1.00 13.28 60 GLU C C 1
ATOM 2188 O O . GLU C 1 60 ? -24.069 89.478 98.787 1.00 13.79 60 GLU C O 1
ATOM 2194 N N . GLY C 1 61 ? -22.189 88.256 98.991 1.00 12.28 61 GLY C N 1
ATOM 2195 C CA . GLY C 1 61 ? -22.831 87.039 98.547 1.00 11.66 61 GLY C CA 1
ATOM 2196 C C . GLY C 1 61 ? -23.101 86.074 99.683 1.00 12.73 61 GLY C C 1
ATOM 2197 O O . GLY C 1 61 ? -22.408 86.068 100.698 1.00 11.48 61 GLY C O 1
ATOM 2198 N N . PHE C 1 62 ? -24.139 85.267 99.511 1.00 12.64 62 PHE C N 1
ATOM 2199 C CA . PHE C 1 62 ? -24.517 84.261 100.491 1.00 12.40 62 PHE C CA 1
ATOM 2200 C C . PHE C 1 62 ? -25.001 83.096 99.643 1.00 13.41 62 PHE C C 1
ATOM 2201 O O . PHE C 1 62 ? -26.054 83.179 99.008 1.00 14.46 62 PHE C O 1
ATOM 2209 N N . SER C 1 63 ? -24.223 82.021 99.615 1.00 12.96 63 SER C N 1
ATOM 2210 C CA . SER C 1 63 ? -24.582 80.862 98.816 1.00 12.62 63 SER C CA 1
ATOM 2211 C C . SER C 1 63 ? -24.458 79.548 99.565 1.00 13.78 63 SER C C 1
ATOM 2212 O O . SER C 1 63 ? -23.595 79.377 100.421 1.00 12.05 63 SER C O 1
ATOM 2215 N N . ILE C 1 64 ? -25.349 78.626 99.225 1.00 13.22 64 ILE C N 1
ATOM 2216 C CA . ILE C 1 64 ? -25.345 77.283 99.778 1.00 13.88 64 ILE C CA 1
ATOM 2217 C C . ILE C 1 64 ? -25.785 76.452 98.582 1.00 13.11 64 ILE C C 1
ATOM 2218 O O . ILE C 1 64 ? -26.969 76.360 98.281 1.00 13.80 64 ILE C O 1
ATOM 2223 N N . ASP C 1 65 ? -24.809 75.879 97.890 1.00 14.42 65 ASP C N 1
ATOM 2224 C CA . ASP C 1 65 ? -25.050 75.092 96.686 1.00 15.74 65 ASP C CA 1
ATOM 2225 C C . ASP C 1 65 ? -26.112 74.002 96.784 1.00 17.87 65 ASP C C 1
ATOM 2226 O O . ASP C 1 65 ? -27.021 73.941 95.953 1.00 16.03 65 ASP C O 1
ATOM 2231 N N . ALA C 1 66 ? -25.994 73.148 97.796 1.00 18.69 66 ALA C N 1
ATOM 2232 C CA . ALA C 1 66 ? -26.919 72.033 97.987 1.00 19.02 66 ALA C CA 1
ATOM 2233 C C . ALA C 1 66 ? -28.399 72.388 97.930 1.00 19.08 66 ALA C C 1
ATOM 2234 O O . ALA C 1 66 ? -29.229 71.549 97.559 1.00 19.47 66 ALA C O 1
ATOM 2236 N N . PHE C 1 67 ? -28.740 73.619 98.297 1.00 17.64 67 PHE C N 1
ATOM 2237 C CA . PHE C 1 67 ? -30.133 74.031 98.283 1.00 16.66 67 PHE C CA 1
ATOM 2238 C C . PHE C 1 67 ? -30.415 75.165 97.313 1.00 16.13 67 PHE C C 1
ATOM 2239 O O . PHE C 1 67 ? -31.393 75.901 97.465 1.00 15.58 67 PHE C O 1
ATOM 2247 N N . GLY C 1 68 ? -29.551 75.286 96.312 1.00 15.68 68 GLY C N 1
ATOM 2248 C CA . GLY C 1 68 ? -29.717 76.304 95.293 1.00 18.37 68 GLY C CA 1
ATOM 2249 C C . GLY C 1 68 ? -29.809 77.710 95.836 1.00 19.71 68 GLY C C 1
ATOM 2250 O O . GLY C 1 68 ? -30.436 78.577 95.230 1.00 21.25 68 GLY C O 1
ATOM 2251 N N . VAL C 1 69 ? -29.184 77.942 96.984 1.00 18.94 69 VAL C N 1
ATOM 2252 C CA . VAL C 1 69 ? -29.199 79.263 97.586 1.00 16.88 69 VAL C CA 1
ATOM 2253 C C . VAL C 1 69 ? -28.034 80.083 97.058 1.00 18.66 69 VAL C C 1
ATOM 2254 O O . VAL C 1 69 ? -26.887 79.643 97.074 1.00 14.25 69 VAL C O 1
ATOM 2258 N N . GLN C 1 70 ? -28.342 81.270 96.559 1.00 21.10 70 GLN C N 1
ATOM 2259 C CA . GLN C 1 70 ? -27.316 82.167 96.062 1.00 24.70 70 GLN C CA 1
ATOM 2260 C C . GLN C 1 70 ? -27.935 83.538 95.954 1.00 25.93 70 GLN C C 1
ATOM 2261 O O . GLN C 1 70 ? -28.779 83.790 95.094 1.00 27.59 70 GLN C O 1
ATOM 2267 N N . GLU C 1 71 ? -27.519 84.420 96.852 1.00 24.44 71 GLU C N 1
ATOM 2268 C CA . GLU C 1 71 ? -28.039 85.771 96.882 1.00 22.82 71 GLU C CA 1
ATOM 2269 C C . GLU C 1 71 ? -26.916 86.790 96.891 1.00 20.80 71 GLU C C 1
ATOM 2270 O O . GLU C 1 71 ? -25.771 86.484 97.225 1.00 17.16 71 GLU C O 1
ATOM 2276 N N . VAL C 1 72 ? -27.262 88.006 96.505 1.00 18.64 72 VAL C N 1
ATOM 2277 C CA . VAL C 1 72 ? -26.323 89.108 96.512 1.00 18.58 72 VAL C CA 1
ATOM 2278 C C . VAL C 1 72 ? -27.061 90.185 97.280 1.00 19.84 72 VAL C C 1
ATOM 2279 O O . VAL C 1 72 ? -28.081 90.695 96.817 1.00 21.97 72 VAL C O 1
ATOM 2283 N N . ILE C 1 73 ? -26.565 90.498 98.470 1.00 18.47 73 ILE C N 1
ATOM 2284 C CA . ILE C 1 73 ? -27.185 91.508 99.307 1.00 18.47 73 ILE C CA 1
ATOM 2285 C C . ILE C 1 73 ? -26.407 92.803 99.145 1.00 18.64 73 ILE C C 1
ATOM 2286 O O . ILE C 1 73 ? -25.208 92.848 99.403 1.00 17.47 73 ILE C O 1
ATOM 2291 N N . LYS C 1 74 ? -27.086 93.855 98.705 1.00 19.46 74 LYS C N 1
ATOM 2292 C CA . LYS C 1 74 ? -26.426 95.136 98.519 1.00 20.35 74 LYS C CA 1
ATOM 2293 C C . LYS C 1 74 ? -25.965 95.677 99.864 1.00 18.45 74 LYS C C 1
ATOM 2294 O O . LYS C 1 74 ? -26.521 95.335 100.906 1.00 17.95 74 LYS C O 1
ATOM 2300 N N . ALA C 1 75 ? -24.941 96.520 99.831 1.00 17.83 75 ALA C N 1
ATOM 2301 C CA . ALA C 1 75 ? -24.399 97.109 101.045 1.00 18.63 75 ALA C CA 1
ATOM 2302 C C . ALA C 1 75 ? -25.477 97.829 101.850 1.00 20.27 75 ALA C C 1
ATOM 2303 O O . ALA C 1 75 ? -26.245 98.625 101.308 1.00 19.88 75 ALA C O 1
ATOM 2305 N N . GLY C 1 76 ? -25.528 97.537 103.146 1.00 20.81 76 GLY C N 1
ATOM 2306 C CA . GLY C 1 76 ? -26.500 98.168 104.018 1.00 22.18 76 GLY C CA 1
ATOM 2307 C C . GLY C 1 76 ? -27.887 97.562 103.951 1.00 23.71 76 GLY C C 1
ATOM 2308 O O . GLY C 1 76 ? -28.751 97.896 104.762 1.00 24.24 76 GLY C O 1
ATOM 2309 N N . GLU C 1 77 ? -28.100 96.665 102.995 1.00 25.84 77 GLU C N 1
ATOM 2310 C CA . GLU C 1 77 ? -29.400 96.028 102.823 1.00 28.73 77 GLU C CA 1
ATOM 2311 C C . GLU C 1 77 ? -29.542 94.732 103.607 1.00 27.26 77 GLU C C 1
ATOM 2312 O O . GLU C 1 77 ? -28.555 94.078 103.943 1.00 24.89 77 GLU C O 1
ATOM 2318 N N . THR C 1 78 ? -30.789 94.374 103.893 1.00 25.97 78 THR C N 1
ATOM 2319 C CA . THR C 1 78 ? -31.109 93.152 104.617 1.00 27.23 78 THR C CA 1
ATOM 2320 C C . THR C 1 78 ? -32.008 92.317 103.721 1.00 28.61 78 THR C C 1
ATOM 2321 O O . THR C 1 78 ? -32.985 92.820 103.168 1.00 29.85 78 THR C O 1
ATOM 2325 N N . LYS C 1 79 ? -31.669 91.045 103.565 1.00 28.57 79 LYS C N 1
ATOM 2326 C CA . LYS C 1 79 ? -32.461 90.161 102.730 1.00 28.27 79 LYS C CA 1
ATOM 2327 C C . LYS C 1 79 ? -32.754 88.864 103.459 1.00 26.10 79 LYS C C 1
ATOM 2328 O O . LYS C 1 79 ? -31.891 88.311 104.143 1.00 24.11 79 LYS C O 1
ATOM 2334 N N . THR C 1 80 ? -33.985 88.388 103.324 1.00 24.03 80 THR C N 1
ATOM 2335 C CA . THR C 1 80 ? -34.379 87.145 103.961 1.00 24.23 80 THR C CA 1
ATOM 2336 C C . THR C 1 80 ? -34.198 86.016 102.959 1.00 23.09 80 THR C C 1
ATOM 2337 O O . THR C 1 80 ? -34.761 86.045 101.864 1.00 22.23 80 THR C O 1
ATOM 2341 N N . ILE C 1 81 ? -33.393 85.030 103.334 1.00 22.63 81 ILE C N 1
ATOM 2342 C CA . ILE C 1 81 ? -33.136 83.886 102.475 1.00 23.58 81 ILE C CA 1
ATOM 2343 C C . ILE C 1 81 ? -34.030 82.754 102.953 1.00 24.10 81 ILE C C 1
ATOM 2344 O O . ILE C 1 81 ? -34.015 82.402 104.132 1.00 23.27 81 ILE C O 1
ATOM 2349 N N . SER C 1 82 ? -34.812 82.188 102.039 1.00 25.15 82 SER C N 1
ATOM 2350 C CA . SER C 1 82 ? -35.721 81.106 102.394 1.00 26.35 82 SER C CA 1
ATOM 2351 C C . SER C 1 82 ? -35.499 79.862 101.554 1.00 24.98 82 SER C C 1
ATOM 2352 O O . SER C 1 82 ? -35.400 79.932 100.329 1.00 24.06 82 SER C O 1
ATOM 2355 N N . PHE C 1 83 ? -35.426 78.722 102.228 1.00 21.97 83 PHE C N 1
ATOM 2356 C CA . PHE C 1 83 ? -35.230 77.452 101.555 1.00 21.24 83 PHE C CA 1
ATOM 2357 C C . PHE C 1 83 ? -35.554 76.318 102.507 1.00 21.78 83 PHE C C 1
ATOM 2358 O O . PHE C 1 83 ? -35.640 76.513 103.721 1.00 20.94 83 PHE C O 1
ATOM 2366 N N . THR C 1 84 ? -35.742 75.131 101.950 1.00 22.19 84 THR C N 1
ATOM 2367 C CA . THR C 1 84 ? -36.044 73.969 102.761 1.00 24.00 84 THR C CA 1
ATOM 2368 C C . THR C 1 84 ? -34.834 73.053 102.763 1.00 22.18 84 THR C C 1
ATOM 2369 O O . THR C 1 84 ? -34.352 72.651 101.707 1.00 21.36 84 THR C O 1
ATOM 2373 N N . ALA C 1 85 ? -34.326 72.748 103.953 1.00 23.36 85 ALA C N 1
ATOM 2374 C CA . ALA C 1 85 ? -33.174 71.864 104.082 1.00 23.77 85 ALA C CA 1
ATOM 2375 C C . ALA C 1 85 ? -33.689 70.441 103.897 1.00 24.58 85 ALA C C 1
ATOM 2376 O O . ALA C 1 85 ? -33.864 69.701 104.864 1.00 23.90 85 ALA C O 1
ATOM 2378 N N . ASP C 1 86 ? -33.931 70.075 102.643 1.00 24.72 86 ASP C N 1
ATOM 2379 C CA . ASP C 1 86 ? -34.462 68.762 102.291 1.00 25.88 86 ASP C CA 1
ATOM 2380 C C . ASP C 1 86 ? -33.404 67.669 102.197 1.00 24.94 86 ASP C C 1
ATOM 2381 O O . ASP C 1 86 ? -33.690 66.564 101.741 1.00 26.09 86 ASP C O 1
ATOM 2386 N N . LYS C 1 87 ? -32.185 67.976 102.620 1.00 23.26 87 LYS C N 1
ATOM 2387 C CA . LYS C 1 87 ? -31.103 67.003 102.576 1.00 22.21 87 LYS C CA 1
ATOM 2388 C C . LYS C 1 87 ? -30.221 67.172 103.800 1.00 19.73 87 LYS C C 1
ATOM 2389 O O . LYS C 1 87 ? -29.776 68.276 104.100 1.00 16.91 87 LYS C O 1
ATOM 2395 N N . ALA C 1 88 ? -29.982 66.078 104.512 1.00 17.73 88 ALA C N 1
ATOM 2396 C CA . ALA C 1 88 ? -29.141 66.127 105.699 1.00 17.38 88 ALA C CA 1
ATOM 2397 C C . ALA C 1 88 ? -27.685 66.167 105.265 1.00 15.70 88 ALA C C 1
ATOM 2398 O O . ALA C 1 88 ? -27.322 65.622 104.225 1.00 16.51 88 ALA C O 1
ATOM 2400 N N . GLY C 1 89 ? -26.850 66.819 106.063 1.00 15.46 89 GLY C N 1
ATOM 2401 C CA . GLY C 1 89 ? -25.443 66.897 105.7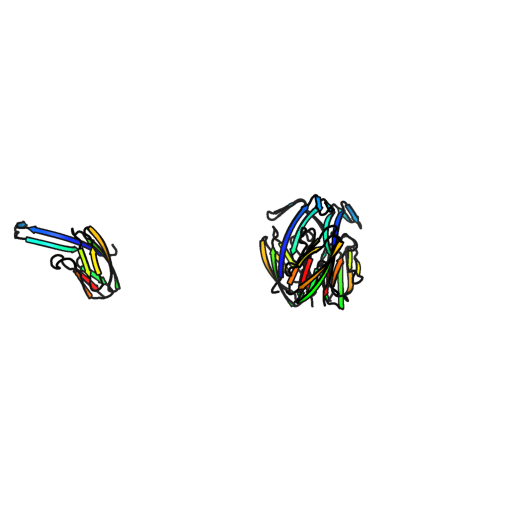30 1.00 14.53 89 GLY C CA 1
ATOM 2402 C C . GLY C 1 89 ? -24.821 68.174 106.247 1.00 12.85 89 GLY C C 1
ATOM 2403 O O . GLY C 1 89 ? -25.397 68.858 107.090 1.00 13.10 89 GLY C O 1
ATOM 2404 N N . ALA C 1 90 ? -23.633 68.482 105.743 1.00 13.67 90 ALA C N 1
ATOM 2405 C CA . ALA C 1 90 ? -22.913 69.691 106.127 1.00 13.05 90 ALA C CA 1
ATOM 2406 C C . ALA C 1 90 ? -22.617 70.389 104.813 1.00 12.22 90 ALA C C 1
ATOM 2407 O O . ALA C 1 90 ? -21.982 69.814 103.926 1.00 12.29 90 ALA C O 1
ATOM 2409 N N . PHE C 1 91 ? -23.080 71.625 104.688 1.00 12.47 91 PHE C N 1
ATOM 2410 C CA . PHE C 1 91 ? -22.894 72.368 103.453 1.00 12.83 91 PHE C CA 1
ATOM 2411 C C . PHE C 1 91 ? -22.271 73.730 103.688 1.00 12.59 91 PHE C C 1
ATOM 2412 O O . PHE C 1 91 ? -22.674 74.474 104.577 1.00 13.18 91 PHE C O 1
ATOM 2420 N N . THR C 1 92 ? -21.287 74.052 102.864 1.00 12.93 92 THR C N 1
ATOM 2421 C CA . THR C 1 92 ? -20.586 75.313 102.994 1.00 12.50 92 THR C CA 1
ATOM 2422 C C . THR C 1 92 ? -21.443 76.523 102.652 1.00 11.98 92 THR C C 1
ATOM 2423 O O . THR C 1 92 ? -22.119 76.552 101.624 1.00 12.01 92 THR C O 1
ATOM 2427 N N . ILE C 1 93 ? -21.433 77.508 103.540 1.00 10.86 93 ILE C N 1
ATOM 2428 C CA . ILE C 1 93 ? -22.146 78.750 103.300 1.00 10.81 93 ILE C CA 1
ATOM 2429 C C . ILE C 1 93 ? -20.997 79.620 102.824 1.00 11.00 93 ILE C C 1
ATOM 2430 O O . ILE C 1 93 ? -20.019 79.812 103.545 1.00 11.10 93 ILE C O 1
ATOM 2435 N N . TRP C 1 94 ? -21.097 80.136 101.610 1.00 9.86 94 TRP C N 1
ATOM 2436 C CA . TRP C 1 94 ? -20.004 80.930 101.088 1.00 11.36 94 TRP C CA 1
ATOM 2437 C C . TRP C 1 94 ? -20.441 82.151 100.311 1.00 12.54 94 TRP C C 1
ATOM 2438 O O . TRP C 1 94 ? -21.594 82.271 99.900 1.00 12.13 94 TRP C O 1
ATOM 2449 N N . CYS C 1 95 ? -19.501 83.068 100.131 1.00 10.49 95 CYS C N 1
ATOM 2450 C CA . CYS C 1 95 ? -19.759 84.275 99.371 1.00 10.88 95 CYS C CA 1
ATOM 2451 C C . CYS C 1 95 ? -19.251 83.998 97.963 1.00 11.63 95 CYS C C 1
ATOM 2452 O O . CYS C 1 95 ? -18.067 83.733 97.765 1.00 11.25 95 CYS C O 1
ATOM 2455 N N . GLN C 1 96 ? -20.145 84.047 96.984 1.00 11.44 96 GLN C N 1
ATOM 2456 C CA . GLN C 1 96 ? -19.745 83.772 95.615 1.00 12.45 96 GLN C CA 1
ATOM 2457 C C . GLN C 1 96 ? -19.074 84.963 94.934 1.00 13.58 96 GLN C C 1
ATOM 2458 O O . GLN C 1 96 ? -18.602 84.847 93.805 1.00 13.92 96 GLN C O 1
ATOM 2464 N N . LEU C 1 97 ? -19.006 86.096 95.625 1.00 12.52 97 LEU C N 1
ATOM 2465 C CA . LEU C 1 97 ? -18.410 87.292 95.034 1.00 13.49 97 LEU C CA 1
ATOM 2466 C C . LEU C 1 97 ? -16.959 87.542 95.402 1.00 13.55 97 LEU C C 1
ATOM 2467 O O . LEU C 1 97 ? -16.214 88.145 94.628 1.00 12.02 97 LEU C O 1
ATOM 2472 N N . HIS C 1 98 ? -16.551 87.076 96.575 1.00 11.42 98 HIS C N 1
ATOM 2473 C CA . HIS C 1 98 ? -15.204 87.339 97.048 1.00 11.81 98 HIS C CA 1
ATOM 2474 C C . HIS C 1 98 ? -14.384 86.110 97.415 1.00 11.58 98 HIS C C 1
ATOM 2475 O O . HIS C 1 98 ? -14.927 85.026 97.619 1.00 12.42 98 HIS C O 1
ATOM 2482 N N . PRO C 1 99 ? -13.053 86.268 97.499 1.00 11.63 99 PRO C N 1
ATOM 2483 C CA . PRO C 1 99 ? -12.167 85.155 97.844 1.00 10.18 99 PRO C CA 1
ATOM 2484 C C . PRO C 1 99 ? -12.590 84.500 99.151 1.00 11.00 99 PRO C C 1
ATOM 2485 O O . PRO C 1 99 ? -12.895 85.185 100.129 1.00 10.95 99 PRO C O 1
ATOM 2489 N N . LYS C 1 100 ? -12.591 83.171 99.150 1.00 11.87 100 LYS C N 1
ATOM 2490 C CA . LYS C 1 100 ? -12.975 82.367 100.301 1.00 14.07 100 LYS C CA 1
ATOM 2491 C C . LYS C 1 100 ? -12.195 82.664 101.574 1.00 11.11 100 LYS C C 1
ATOM 2492 O O . LYS C 1 100 ? -12.736 82.524 102.667 1.00 11.85 100 LYS C O 1
ATOM 2498 N N . ASN C 1 101 ? -10.928 83.052 101.455 1.00 10.18 101 ASN C N 1
ATOM 2499 C CA . ASN C 1 101 ? -10.164 83.332 102.661 1.00 8.92 101 ASN C CA 1
ATOM 2500 C C . ASN C 1 101 ? -10.166 84.806 103.045 1.00 10.18 101 ASN C C 1
ATOM 2501 O O . ASN C 1 101 ? -9.425 85.231 103.929 1.00 11.31 101 ASN C O 1
ATOM 2506 N N . ILE C 1 102 ? -11.010 85.582 102.371 1.00 9.63 102 ILE C N 1
ATOM 2507 C CA . ILE C 1 102 ? -11.187 86.989 102.705 1.00 9.82 102 ILE C CA 1
ATOM 2508 C C . ILE C 1 102 ? -12.571 87.033 103.344 1.00 9.23 102 ILE C C 1
ATOM 2509 O O . ILE C 1 102 ? -12.729 87.457 104.483 1.00 8.89 102 ILE C O 1
ATOM 2514 N N . HIS C 1 103 ? -13.579 86.589 102.601 1.00 8.74 103 HIS C N 1
ATOM 2515 C CA . HIS C 1 103 ? -14.926 86.523 103.147 1.00 9.02 103 HIS C CA 1
ATOM 2516 C C . HIS C 1 103 ? -15.027 85.060 103.562 1.00 8.97 103 HIS C C 1
ATOM 2517 O O . HIS C 1 103 ? -15.352 84.192 102.753 1.00 9.59 103 HIS C O 1
ATOM 2524 N N . LEU C 1 104 ? -14.710 84.795 104.825 1.00 9.88 104 LEU C N 1
ATOM 2525 C CA . LEU C 1 104 ? -14.700 83.436 105.341 1.00 10.01 104 LEU C CA 1
ATOM 2526 C C . LEU C 1 104 ? -16.036 82.718 105.254 1.00 10.72 104 LEU C C 1
ATOM 2527 O O . LEU C 1 104 ? -17.086 83.284 105.553 1.00 10.57 104 LEU C O 1
ATOM 2532 N N . PRO C 1 105 ? -16.001 81.450 104.826 1.00 12.13 105 PRO C N 1
ATOM 2533 C CA . PRO C 1 105 ? -17.173 80.589 104.672 1.00 12.46 105 PRO C CA 1
ATOM 2534 C C . PRO C 1 105 ? -17.702 80.146 106.018 1.00 12.87 105 PRO C C 1
ATOM 2535 O O . PRO C 1 105 ? -17.008 80.225 107.031 1.00 12.70 105 PRO C O 1
ATOM 2539 N N . GLY C 1 106 ? -18.938 79.672 106.007 1.00 11.11 106 GLY C N 1
ATOM 2540 C CA . GLY C 1 106 ? -19.564 79.179 107.213 1.00 12.20 106 GLY C CA 1
ATOM 2541 C C . GLY C 1 106 ? -20.099 77.812 106.858 1.00 11.78 106 GLY C C 1
ATOM 2542 O O . GLY C 1 106 ? -19.682 77.218 105.863 1.00 9.80 106 GLY C O 1
ATOM 2543 N N . THR C 1 107 ? -21.030 77.316 107.657 1.00 10.63 107 THR C N 1
ATOM 2544 C CA . THR C 1 107 ? -21.601 76.007 107.408 1.00 10.81 107 THR C CA 1
ATOM 2545 C C . THR C 1 107 ? -23.068 75.944 107.763 1.00 9.95 107 THR C C 1
ATOM 2546 O O . THR C 1 107 ? -23.510 76.519 108.755 1.00 9.47 107 THR C O 1
ATOM 2550 N N . LEU C 1 108 ? -23.817 75.242 106.928 1.00 11.11 108 LEU C N 1
ATOM 2551 C CA . LEU C 1 108 ? -25.218 75.000 107.189 1.00 9.52 108 LEU C CA 1
ATOM 2552 C C . LEU C 1 108 ? -25.205 73.514 107.505 1.00 10.67 108 LEU C C 1
ATOM 2553 O O . LEU C 1 108 ? -24.803 72.707 106.669 1.00 11.66 108 LEU C O 1
ATOM 2558 N N . ASN C 1 109 ? -25.601 73.154 108.715 1.00 10.44 109 ASN C N 1
ATOM 2559 C CA . ASN C 1 109 ? -25.641 71.751 109.080 1.00 10.77 109 ASN C CA 1
ATOM 2560 C C . ASN C 1 109 ? -27.096 71.349 109.160 1.00 11.25 109 ASN C C 1
ATOM 2561 O O . ASN C 1 109 ? -27.891 71.990 109.839 1.00 12.24 109 ASN C O 1
ATOM 2566 N N . VAL C 1 110 ? -27.435 70.295 108.435 1.00 13.90 110 VAL C N 1
ATOM 2567 C CA . VAL C 1 110 ? -28.793 69.788 108.414 1.00 15.11 110 VAL C CA 1
ATOM 2568 C C . VAL C 1 110 ? -28.730 68.429 109.084 1.00 16.09 110 VAL C C 1
ATOM 2569 O O . VAL C 1 110 ? -28.227 67.468 108.507 1.00 15.04 110 VAL C O 1
ATOM 2573 N N . VAL C 1 111 ? -29.220 68.368 110.316 1.00 20.99 111 VAL C N 1
ATOM 2574 C CA . VAL C 1 111 ? -29.201 67.135 111.087 1.00 25.95 111 VAL C CA 1
ATOM 2575 C C . VAL C 1 111 ? -30.423 66.281 110.804 1.00 30.03 111 VAL C C 1
ATOM 2576 O O . VAL C 1 111 ? -31.551 66.771 110.798 1.00 26.89 111 VAL C O 1
ATOM 2580 N N . GLU C 1 112 ? -30.180 64.998 110.567 1.00 37.64 112 GLU C N 1
ATOM 2581 C CA . GLU C 1 112 ? -31.243 64.050 110.282 1.00 47.69 112 GLU C CA 1
ATOM 2582 C C . GLU C 1 112 ? -31.941 63.681 111.583 1.00 48.84 112 GLU C C 1
ATOM 2583 O O . GLU C 1 112 ? -33.140 64.001 111.720 1.00 49.66 112 GLU C O 1
ATOM 2590 N N . GLU D 1 1 ? 8.318 18.238 55.927 1.00 48.03 1 GLU D N 1
ATOM 2591 C CA . GLU D 1 1 ? 7.883 17.059 55.135 1.00 51.30 1 GLU D CA 1
ATOM 2592 C C . GLU D 1 1 ? 7.195 16.080 56.063 1.00 50.89 1 GLU D C 1
ATOM 2593 O O . GLU D 1 1 ? 7.215 14.868 55.849 1.00 53.18 1 GLU D O 1
ATOM 2599 N N . HIS D 1 2 ? 6.603 16.630 57.112 1.00 51.60 2 HIS D N 1
ATOM 2600 C CA . HIS D 1 2 ? 5.865 15.854 58.092 1.00 50.06 2 HIS D CA 1
ATOM 2601 C C . HIS D 1 2 ? 4.649 15.250 57.396 1.00 44.59 2 HIS D C 1
ATOM 2602 O O . HIS D 1 2 ? 3.884 14.497 57.999 1.00 45.97 2 HIS D O 1
ATOM 2609 N N . ASN D 1 3 ? 4.482 15.588 56.119 1.00 36.63 3 ASN D N 1
ATOM 2610 C CA . ASN D 1 3 ? 3.355 15.103 55.333 1.00 28.43 3 ASN D CA 1
ATOM 2611 C C . ASN D 1 3 ? 3.777 14.378 54.065 1.00 22.48 3 ASN D C 1
ATOM 2612 O O . ASN D 1 3 ? 4.962 14.244 53.772 1.00 21.69 3 ASN D O 1
ATOM 2617 N N . PHE D 1 4 ? 2.787 13.919 53.311 1.00 16.90 4 PHE D N 1
ATOM 2618 C CA . PHE D 1 4 ? 3.049 13.193 52.082 1.00 14.13 4 PHE D CA 1
ATOM 2619 C C . PHE D 1 4 ? 3.297 14.115 50.907 1.00 13.32 4 PHE D C 1
ATOM 2620 O O . PHE D 1 4 ? 2.726 15.198 50.813 1.00 14.42 4 PHE D O 1
ATOM 2628 N N . ASN D 1 5 ? 4.169 13.668 50.017 1.00 12.15 5 ASN D N 1
ATOM 2629 C CA . ASN D 1 5 ? 4.491 14.405 48.810 1.00 14.10 5 ASN D CA 1
ATOM 2630 C C . ASN D 1 5 ? 4.267 13.440 47.659 1.00 13.37 5 ASN D C 1
ATOM 2631 O O . ASN D 1 5 ? 4.895 12.383 47.587 1.00 12.07 5 ASN D O 1
ATOM 2636 N N . VAL D 1 6 ? 3.333 13.787 46.783 1.00 11.45 6 VAL D N 1
ATOM 2637 C CA . VAL D 1 6 ? 3.033 12.961 45.628 1.00 10.88 6 VAL D CA 1
ATOM 2638 C C . VAL D 1 6 ? 3.319 13.799 44.403 1.00 11.48 6 VAL D C 1
ATOM 2639 O O . VAL D 1 6 ? 2.895 14.951 44.313 1.00 12.18 6 VAL D O 1
ATOM 2643 N N . VAL D 1 7 ? 4.065 13.227 43.469 1.00 9.76 7 VAL D N 1
ATOM 2644 C CA . VAL D 1 7 ? 4.372 13.929 42.244 1.00 9.09 7 VAL D CA 1
ATOM 2645 C C . VAL D 1 7 ? 3.619 13.224 41.135 1.00 9.11 7 VAL D C 1
ATOM 2646 O O . VAL D 1 7 ? 3.680 12.002 41.010 1.00 8.74 7 VAL D O 1
ATOM 2650 N N . ILE D 1 8 ? 2.876 13.984 40.345 1.00 8.48 8 ILE D N 1
ATOM 2651 C CA . ILE D 1 8 ? 2.158 13.376 39.239 1.00 8.29 8 ILE D CA 1
ATOM 2652 C C . ILE D 1 8 ? 3.029 13.594 38.006 1.00 9.25 8 ILE D C 1
ATOM 2653 O O . ILE D 1 8 ? 3.337 14.731 37.649 1.00 10.89 8 ILE D O 1
ATOM 2658 N N . ASN D 1 9 ? 3.451 12.500 37.381 1.00 8.81 9 ASN D N 1
ATOM 2659 C CA . ASN D 1 9 ? 4.305 12.572 36.201 1.00 9.32 9 ASN D CA 1
ATOM 2660 C C . ASN D 1 9 ? 3.671 11.905 34.995 1.00 7.58 9 ASN D C 1
ATOM 2661 O O . ASN D 1 9 ? 3.016 10.875 35.122 1.00 8.67 9 ASN D O 1
ATOM 2666 N N . ALA D 1 10 ? 3.878 12.498 33.825 1.00 8.32 10 ALA D N 1
ATOM 2667 C CA . ALA D 1 10 ? 3.350 11.941 32.591 1.00 9.45 10 ALA D CA 1
ATOM 2668 C C . ALA D 1 10 ? 4.499 11.252 31.870 1.00 10.15 10 ALA D C 1
ATOM 2669 O O . ALA D 1 10 ? 5.629 11.736 31.882 1.00 11.56 10 ALA D O 1
ATOM 2671 N N . TYR D 1 11 ? 4.205 10.117 31.253 1.00 9.98 11 TYR D N 1
ATOM 2672 C CA . TYR D 1 11 ? 5.208 9.367 30.520 1.00 12.48 11 TYR D CA 1
ATOM 2673 C C . TYR D 1 11 ? 4.658 9.048 29.149 1.00 12.31 11 TYR D C 1
ATOM 2674 O O . TYR D 1 11 ? 3.619 8.406 29.023 1.00 10.54 11 TYR D O 1
ATOM 2683 N N . ASP D 1 12 ? 5.355 9.527 28.125 1.00 13.95 12 ASP D N 1
ATOM 2684 C CA . ASP D 1 12 ? 4.950 9.309 26.744 1.00 15.04 12 ASP D CA 1
ATOM 2685 C C . ASP D 1 12 ? 6.042 8.447 26.128 1.00 15.46 12 ASP D C 1
ATOM 2686 O O . ASP D 1 12 ? 6.960 8.953 25.483 1.00 17.00 12 ASP D O 1
ATOM 2691 N N . THR D 1 13 ? 5.922 7.140 26.326 1.00 12.97 13 THR D N 1
ATOM 2692 C CA . THR D 1 13 ? 6.916 6.182 25.859 1.00 11.05 13 THR D CA 1
ATOM 2693 C C . THR D 1 13 ? 6.599 5.514 24.535 1.00 10.23 13 THR D C 1
ATOM 2694 O O . THR D 1 13 ? 5.545 4.902 24.371 1.00 10.11 13 THR D O 1
ATOM 2698 N N . THR D 1 14 ? 7.527 5.634 23.593 1.00 9.21 14 THR D N 1
ATOM 2699 C CA . THR D 1 14 ? 7.372 5.016 22.287 1.00 9.19 14 THR D CA 1
ATOM 2700 C C . THR D 1 14 ? 8.714 4.417 21.895 1.00 9.97 14 THR D C 1
ATOM 2701 O O . THR D 1 14 ? 9.700 5.134 21.717 1.00 9.67 14 THR D O 1
ATOM 2705 N N . ILE D 1 15 ? 8.748 3.096 21.785 1.00 9.71 15 ILE D N 1
ATOM 2706 C CA . ILE D 1 15 ? 9.971 2.396 21.427 1.00 10.31 15 ILE D CA 1
ATOM 2707 C C . ILE D 1 15 ? 9.695 1.318 20.384 1.00 9.87 15 ILE D C 1
ATOM 2708 O O . ILE D 1 15 ? 9.378 0.185 20.731 1.00 9.50 15 ILE D O 1
ATOM 2713 N N . PRO D 1 16 ? 9.792 1.666 19.091 1.00 10.79 16 PRO D N 1
ATOM 2714 C CA . PRO D 1 16 ? 9.546 0.672 18.046 1.00 10.19 16 PRO D CA 1
ATOM 2715 C C . PRO D 1 16 ? 10.528 -0.492 18.175 1.00 10.51 16 PRO D C 1
ATOM 2716 O O . PRO D 1 16 ? 10.168 -1.645 17.957 1.00 9.84 16 PRO D O 1
ATOM 2720 N N . GLU D 1 17 ? 11.772 -0.188 18.534 1.00 9.97 17 GLU D N 1
ATOM 2721 C CA . GLU D 1 17 ? 12.763 -1.241 18.710 1.00 10.01 17 GLU D CA 1
ATOM 2722 C C . GLU D 1 17 ? 14.011 -0.780 19.436 1.00 11.24 17 GLU D C 1
ATOM 2723 O O . GLU D 1 17 ? 14.564 0.279 19.155 1.00 10.83 17 GLU D O 1
ATOM 2729 N N . LEU D 1 18 ? 14.462 -1.616 20.359 1.00 12.39 18 LEU D N 1
ATOM 2730 C CA . LEU D 1 18 ? 15.646 -1.337 21.142 1.00 15.67 18 LEU D CA 1
ATOM 2731 C C . LEU D 1 18 ? 16.219 -2.674 21.585 1.00 14.73 18 LEU D C 1
ATOM 2732 O O . LEU D 1 18 ? 15.477 -3.595 21.923 1.00 13.66 18 LEU D O 1
ATOM 2737 N N . ASN D 1 19 ? 17.540 -2.784 21.554 1.00 13.67 19 ASN D N 1
ATOM 2738 C CA . ASN D 1 19 ? 18.211 -4.009 21.962 1.00 15.29 19 ASN D CA 1
ATOM 2739 C C . ASN D 1 19 ? 19.068 -3.660 23.168 1.00 15.38 19 ASN D C 1
ATOM 2740 O O . ASN D 1 19 ? 20.033 -2.911 23.051 1.00 17.45 19 ASN D O 1
ATOM 2745 N N . VAL D 1 20 ? 18.697 -4.189 24.327 1.00 15.33 20 VAL D N 1
ATOM 2746 C CA . VAL D 1 20 ? 19.440 -3.933 25.549 1.00 17.68 20 VAL D CA 1
ATOM 2747 C C . VAL D 1 20 ? 19.892 -5.244 26.171 1.00 16.52 20 VAL D C 1
ATOM 2748 O O . VAL D 1 20 ? 19.113 -6.185 26.312 1.00 13.72 20 VAL D O 1
ATOM 2752 N N . GLU D 1 21 ? 21.167 -5.295 26.528 1.00 16.40 21 GLU D N 1
ATOM 2753 C CA . GLU D 1 21 ? 21.743 -6.478 27.142 1.00 17.69 21 GLU D CA 1
ATOM 2754 C C . GLU D 1 21 ? 21.366 -7.737 26.360 1.00 17.41 21 GLU D C 1
ATOM 2755 O O . GLU D 1 21 ? 21.002 -8.764 26.940 1.00 14.46 21 GLU D O 1
ATOM 2761 N N . GLY D 1 22 ? 21.445 -7.632 25.035 1.00 16.00 22 GLY D N 1
ATOM 2762 C CA . GLY D 1 22 ? 21.147 -8.755 24.164 1.00 17.09 22 GLY D CA 1
ATOM 2763 C C . GLY D 1 22 ? 19.677 -9.059 23.941 1.00 17.37 22 GLY D C 1
ATOM 2764 O O . GLY D 1 22 ? 19.336 -9.955 23.166 1.00 18.85 22 GLY D O 1
ATOM 2765 N N . VAL D 1 23 ? 18.803 -8.315 24.607 1.00 14.61 23 VAL D N 1
ATOM 2766 C CA . VAL D 1 23 ? 17.368 -8.532 24.480 1.00 14.91 23 VAL D CA 1
ATOM 2767 C C . VAL D 1 23 ? 16.714 -7.449 23.630 1.00 14.38 23 VAL D C 1
ATOM 2768 O O . VAL D 1 23 ? 16.854 -6.259 23.902 1.00 13.45 23 VAL D O 1
ATOM 2772 N N . THR D 1 24 ? 15.992 -7.869 22.600 1.00 13.30 24 THR D N 1
ATOM 2773 C CA . THR D 1 24 ? 15.328 -6.917 21.732 1.00 15.18 24 THR D CA 1
ATOM 2774 C C . THR D 1 24 ? 13.859 -6.774 22.104 1.00 15.74 24 THR D C 1
ATOM 2775 O O . THR D 1 24 ? 13.125 -7.759 22.182 1.00 15.75 24 THR D O 1
ATOM 2779 N N . VAL D 1 25 ? 13.443 -5.539 22.356 1.00 15.25 25 VAL D N 1
ATOM 2780 C CA . VAL D 1 25 ? 12.057 -5.253 22.693 1.00 16.29 25 VAL D CA 1
ATOM 2781 C C . VAL D 1 25 ? 11.515 -4.467 21.507 1.00 14.77 25 VAL D C 1
ATOM 2782 O O . VAL D 1 25 ? 12.213 -3.613 20.956 1.00 15.46 25 VAL D O 1
ATOM 2786 N N . LYS D 1 26 ? 10.290 -4.766 21.093 1.00 14.40 26 LYS D N 1
ATOM 2787 C CA . LYS D 1 26 ? 9.709 -4.083 19.944 1.00 14.06 26 LYS D CA 1
ATOM 2788 C C . LYS D 1 26 ? 8.288 -3.596 20.146 1.00 12.91 26 LYS D C 1
ATOM 2789 O O . LYS D 1 26 ? 7.561 -4.081 21.012 1.00 11.99 26 LYS D O 1
ATOM 2795 N N . ASN D 1 27 ? 7.912 -2.629 19.318 1.00 11.58 27 ASN D N 1
ATOM 2796 C CA . ASN D 1 27 ? 6.572 -2.068 19.296 1.00 14.22 27 ASN D CA 1
ATOM 2797 C C . ASN D 1 27 ? 6.010 -1.655 20.641 1.00 12.11 27 ASN D C 1
ATOM 2798 O O . ASN D 1 27 ? 4.859 -1.948 20.961 1.00 11.39 27 ASN D O 1
ATOM 2803 N N . ILE D 1 28 ? 6.827 -0.974 21.430 1.00 10.34 28 ILE D N 1
ATOM 2804 C CA . ILE D 1 28 ? 6.372 -0.507 22.724 1.00 11.10 28 ILE D CA 1
ATOM 2805 C C . ILE D 1 28 ? 5.783 0.877 22.529 1.00 10.57 28 ILE D C 1
ATOM 2806 O O . ILE D 1 28 ? 6.376 1.740 21.881 1.00 10.03 28 ILE D O 1
ATOM 2811 N N . ARG D 1 29 ? 4.596 1.077 23.081 1.00 11.05 29 ARG D N 1
ATOM 2812 C CA . ARG D 1 29 ? 3.928 2.355 22.991 1.00 13.31 29 ARG D CA 1
ATOM 2813 C C . ARG D 1 29 ? 3.027 2.468 24.201 1.00 12.78 29 ARG D C 1
ATOM 2814 O O . ARG D 1 29 ? 1.978 1.835 24.267 1.00 12.96 29 ARG D O 1
ATOM 2822 N N . ALA D 1 30 ? 3.456 3.259 25.173 1.00 10.51 30 ALA D N 1
ATOM 2823 C CA . ALA D 1 30 ? 2.668 3.431 26.375 1.00 10.75 30 ALA D CA 1
ATOM 2824 C C . ALA D 1 30 ? 2.677 4.878 26.825 1.00 10.75 30 ALA D C 1
ATOM 2825 O O . ALA D 1 30 ? 3.735 5.487 26.973 1.00 9.38 30 ALA D O 1
ATOM 2827 N N . PHE D 1 31 ? 1.484 5.426 27.017 1.00 10.44 31 PHE D N 1
ATOM 2828 C CA . PHE D 1 31 ? 1.352 6.783 27.508 1.00 10.99 31 PHE D CA 1
ATOM 2829 C C . PHE D 1 31 ? 0.597 6.652 28.818 1.00 9.30 31 PHE D C 1
ATOM 2830 O O . PHE D 1 31 ? -0.494 6.084 28.861 1.00 8.75 31 PHE D O 1
ATOM 2838 N N . ASN D 1 32 ? 1.178 7.170 29.889 1.00 7.60 32 ASN D N 1
ATOM 2839 C CA . ASN D 1 32 ? 0.530 7.088 31.182 1.00 7.78 32 ASN D CA 1
ATOM 2840 C C . ASN D 1 32 ? 0.887 8.266 32.042 1.00 8.45 32 ASN D C 1
ATOM 2841 O O . ASN D 1 32 ? 1.845 8.988 31.782 1.00 8.21 32 ASN D O 1
ATOM 2846 N N . VAL D 1 33 ? 0.094 8.443 33.084 1.00 8.65 33 VAL D N 1
ATOM 2847 C CA . VAL D 1 33 ? 0.349 9.472 34.061 1.00 8.51 33 VAL D CA 1
ATOM 2848 C C . VAL D 1 33 ? 0.338 8.676 35.350 1.00 8.22 33 VAL D C 1
ATOM 2849 O O . VAL D 1 33 ? -0.531 7.826 35.557 1.00 8.44 33 VAL D O 1
ATOM 2853 N N . LEU D 1 34 ? 1.325 8.926 36.200 1.00 7.15 34 LEU D N 1
ATOM 2854 C CA . LEU D 1 34 ? 1.429 8.202 37.451 1.00 7.81 34 LEU D CA 1
ATOM 2855 C C . LEU D 1 34 ? 1.553 9.123 38.647 1.00 7.52 34 LEU D C 1
ATOM 2856 O O . LEU D 1 34 ? 2.117 10.211 38.550 1.00 7.61 34 LEU D O 1
ATOM 2861 N N . ASN D 1 35 ? 1.005 8.672 39.771 1.00 6.96 35 ASN D N 1
ATOM 2862 C CA . ASN D 1 35 ? 1.107 9.393 41.032 1.00 7.72 35 ASN D CA 1
ATOM 2863 C C . ASN D 1 35 ? 2.289 8.698 41.682 1.00 7.30 35 ASN D C 1
ATOM 2864 O O . ASN D 1 35 ? 2.302 7.474 41.806 1.00 8.58 35 ASN D O 1
ATOM 2869 N N . GLU D 1 36 ? 3.286 9.467 42.082 1.00 7.69 36 GLU D N 1
ATOM 2870 C CA . GLU D 1 36 ? 4.458 8.880 42.700 1.00 9.65 36 GLU D CA 1
ATOM 2871 C C . GLU D 1 36 ? 4.703 9.534 44.042 1.00 8.29 36 GLU D C 1
ATOM 2872 O O . GLU D 1 36 ? 5.107 10.693 44.103 1.00 8.92 36 GLU D O 1
ATOM 2878 N N . PRO D 1 37 ? 4.465 8.799 45.142 1.00 9.21 37 PRO D N 1
ATOM 2879 C CA . PRO D 1 37 ? 3.990 7.411 45.228 1.00 8.85 37 PRO D CA 1
ATOM 2880 C C . PRO D 1 37 ? 2.489 7.267 44.980 1.00 9.41 37 PRO D C 1
ATOM 2881 O O . PRO D 1 37 ? 1.736 8.229 45.113 1.00 9.41 37 PRO D O 1
ATOM 2885 N N . GLU D 1 38 ? 2.066 6.054 44.632 1.00 9.26 38 GLU D N 1
ATOM 2886 C CA . GLU D 1 38 ? 0.656 5.773 44.358 1.00 11.37 38 GLU D CA 1
ATOM 2887 C C . GLU D 1 38 ? -0.099 5.366 45.609 1.00 9.93 38 GLU D C 1
ATOM 2888 O O . GLU D 1 38 ? -1.311 5.528 45.690 1.00 10.32 38 GLU D O 1
ATOM 2894 N N . THR D 1 39 ? 0.621 4.824 46.580 1.00 8.48 39 THR D N 1
ATOM 2895 C CA . THR D 1 39 ? -0.011 4.351 47.796 1.00 6.76 39 THR D CA 1
ATOM 2896 C C . THR D 1 39 ? 0.339 5.173 49.023 1.00 7.66 39 THR D C 1
ATOM 2897 O O . THR D 1 39 ? 1.506 5.464 49.282 1.00 7.49 39 THR D O 1
ATOM 2901 N N . LEU D 1 40 ? -0.694 5.544 49.770 1.00 6.08 40 LEU D N 1
ATOM 2902 C CA . LEU D 1 40 ? -0.529 6.320 50.983 1.00 7.62 40 LEU D CA 1
ATOM 2903 C C . LEU D 1 40 ? -1.175 5.537 52.112 1.00 6.74 40 LEU D C 1
ATOM 2904 O O . LEU D 1 40 ? -2.346 5.160 52.033 1.00 9.39 40 LEU D O 1
ATOM 2909 N N . VAL D 1 41 ? -0.401 5.263 53.151 1.00 6.05 41 VAL D N 1
ATOM 2910 C CA . VAL D 1 41 ? -0.930 4.529 54.281 1.00 5.92 41 VAL D CA 1
ATOM 2911 C C . VAL D 1 41 ? -0.912 5.430 55.499 1.00 7.26 41 VAL D C 1
ATOM 2912 O O . VAL D 1 41 ? 0.131 5.954 55.889 1.00 8.40 41 VAL D O 1
ATOM 2916 N N . VAL D 1 42 ? -2.089 5.617 56.081 1.00 7.53 42 VAL D N 1
ATOM 2917 C CA . VAL D 1 42 ? -2.227 6.455 57.253 1.00 9.26 42 VAL D CA 1
ATOM 2918 C C . VAL D 1 42 ? -2.999 5.697 58.310 1.00 9.47 42 VAL D C 1
ATOM 2919 O O . VAL D 1 42 ? -3.532 4.618 58.054 1.00 9.71 42 VAL D O 1
ATOM 2923 N N . LYS D 1 43 ? -3.048 6.272 59.502 1.00 10.61 43 LYS D N 1
ATOM 2924 C CA . LYS D 1 43 ? -3.759 5.664 60.612 1.00 12.11 43 LYS D CA 1
ATOM 2925 C C . LYS D 1 43 ? -5.100 6.363 60.759 1.00 12.29 43 LYS D C 1
ATOM 2926 O O . LYS D 1 43 ? -5.204 7.576 60.550 1.00 12.61 43 LYS D O 1
ATOM 2932 N N . LYS D 1 44 ? -6.128 5.598 61.104 1.00 11.98 44 LYS D N 1
ATOM 2933 C CA . LYS D 1 44 ? -7.453 6.175 61.284 1.00 12.26 44 LYS D CA 1
ATOM 2934 C C . LYS D 1 44 ? -7.341 7.311 62.292 1.00 13.40 44 LYS D C 1
ATOM 2935 O O . LYS D 1 44 ? -6.751 7.149 63.365 1.00 13.47 44 LYS D O 1
ATOM 2941 N N . GLY D 1 45 ? -7.896 8.463 61.937 1.00 13.25 45 GLY D N 1
ATOM 2942 C CA . GLY D 1 45 ? -7.840 9.611 62.820 1.00 13.96 45 GLY D CA 1
ATOM 2943 C C . GLY D 1 45 ? -6.796 10.619 62.384 1.00 13.20 45 GLY D C 1
ATOM 2944 O O . GLY D 1 45 ? -6.828 11.772 62.803 1.00 12.67 45 GLY D O 1
ATOM 2945 N N . ASP D 1 46 ? -5.865 10.196 61.535 1.00 10.98 46 ASP D N 1
ATOM 2946 C CA . ASP D 1 46 ? -4.818 11.096 61.068 1.00 11.42 46 ASP D CA 1
ATOM 2947 C C . ASP D 1 46 ? -5.346 12.261 60.250 1.00 11.13 46 ASP D C 1
ATOM 2948 O O . ASP D 1 46 ? -6.245 12.094 59.426 1.00 10.62 46 ASP D O 1
ATOM 2953 N N . ALA D 1 47 ? -4.785 13.442 60.492 1.00 10.20 47 ALA D N 1
ATOM 2954 C CA . ALA D 1 47 ? -5.131 14.625 59.717 1.00 10.59 47 ALA D CA 1
ATOM 2955 C C . ALA D 1 47 ? -4.108 14.518 58.591 1.00 12.76 47 ALA D C 1
ATOM 2956 O O . ALA D 1 47 ? -2.924 14.779 58.791 1.00 14.22 47 ALA D O 1
ATOM 2958 N N . VAL D 1 48 ? -4.573 14.113 57.416 1.00 9.71 48 VAL D N 1
ATOM 2959 C CA . VAL D 1 48 ? -3.701 13.908 56.271 1.00 10.17 48 VAL D CA 1
ATOM 2960 C C . VAL D 1 48 ? -3.476 15.141 55.412 1.00 10.16 48 VAL D C 1
ATOM 2961 O O . VAL D 1 48 ? -4.400 15.908 55.139 1.00 9.81 48 VAL D O 1
ATOM 2965 N N . LYS D 1 49 ? -2.228 15.324 54.998 1.00 8.86 49 LYS D N 1
ATOM 2966 C CA . LYS D 1 49 ? -1.863 16.416 54.121 1.00 9.02 49 LYS D CA 1
ATOM 2967 C C . LYS D 1 49 ? -1.049 15.801 53.002 1.00 10.03 49 LYS D C 1
ATOM 2968 O O . LYS D 1 49 ? 0.027 15.250 53.234 1.00 10.68 49 LYS D O 1
ATOM 2974 N N . VAL D 1 50 ? -1.582 15.876 51.792 1.00 9.76 50 VAL D N 1
ATOM 2975 C CA . VAL D 1 50 ? -0.892 15.330 50.634 1.00 10.24 50 VAL D CA 1
ATOM 2976 C C . VAL D 1 50 ? -0.508 16.486 49.733 1.00 11.12 50 VAL D C 1
ATOM 2977 O O . VAL D 1 50 ? -1.367 17.123 49.126 1.00 12.24 50 VAL D O 1
ATOM 2981 N N . VAL D 1 51 ? 0.787 16.771 49.669 1.00 10.54 51 VAL D N 1
ATOM 2982 C CA . VAL D 1 51 ? 1.273 17.848 48.824 1.00 10.27 51 VAL D CA 1
ATOM 2983 C C . VAL D 1 51 ? 1.457 17.238 47.449 1.00 10.24 51 VAL D C 1
ATOM 2984 O O . VAL D 1 51 ? 2.397 16.481 47.216 1.00 9.63 51 VAL D O 1
ATOM 2988 N N . VAL D 1 52 ? 0.538 17.565 46.552 1.00 10.11 52 VAL D N 1
ATOM 2989 C CA . VAL D 1 52 ? 0.555 17.037 45.203 1.00 9.87 52 VAL D CA 1
ATOM 2990 C C . VAL D 1 52 ? 1.176 18.009 44.215 1.00 9.75 52 VAL D C 1
ATOM 2991 O O . VAL D 1 52 ? 0.651 19.096 43.968 1.00 9.84 52 VAL D O 1
ATOM 2995 N N . GLU D 1 53 ? 2.313 17.616 43.659 1.00 9.83 53 GLU D N 1
ATOM 2996 C CA . GLU D 1 53 ? 2.978 18.443 42.672 1.00 9.93 53 GLU D CA 1
ATOM 2997 C C . GLU D 1 53 ? 2.639 17.840 41.323 1.00 9.62 53 GLU D C 1
ATOM 2998 O O . GLU D 1 53 ? 2.996 16.699 41.039 1.00 10.09 53 GLU D O 1
ATOM 3004 N N . ASN D 1 54 ? 1.929 18.606 40.505 1.00 7.79 54 ASN D N 1
ATOM 3005 C CA . ASN D 1 54 ? 1.530 18.140 39.188 1.00 10.32 54 ASN D CA 1
ATOM 3006 C C . ASN D 1 54 ? 2.575 18.480 38.137 1.00 9.42 54 ASN D C 1
ATOM 3007 O O . ASN D 1 54 ? 2.687 19.634 37.723 1.00 10.22 54 ASN D O 1
ATOM 3012 N N . LYS D 1 55 ? 3.337 17.479 37.708 1.00 8.83 55 LYS D N 1
ATOM 3013 C CA . LYS D 1 55 ? 4.356 17.695 36.687 1.00 10.52 55 LYS D CA 1
ATOM 3014 C C . LYS D 1 55 ? 3.836 17.310 35.307 1.00 9.84 55 LYS D C 1
ATOM 3015 O O . LYS D 1 55 ? 4.565 17.371 34.318 1.00 10.98 55 LYS D O 1
ATOM 3021 N N . SER D 1 56 ? 2.575 16.894 35.250 1.00 9.75 56 SER D N 1
ATOM 3022 C CA . SER D 1 56 ? 1.953 16.541 33.982 1.00 9.81 56 SER D CA 1
ATOM 3023 C C . SER D 1 56 ? 1.827 17.844 33.199 1.00 10.43 56 SER D C 1
ATOM 3024 O O . SER D 1 56 ? 1.730 18.919 33.786 1.00 9.25 56 SER D O 1
ATOM 3027 N N . PRO D 1 57 ? 1.829 17.765 31.866 1.00 10.36 57 PRO D N 1
ATOM 3028 C CA . PRO D 1 57 ? 1.710 18.981 31.060 1.00 11.48 57 PRO D CA 1
ATOM 3029 C C . PRO D 1 57 ? 0.300 19.557 31.058 1.00 11.15 57 PRO D C 1
ATOM 3030 O O . PRO D 1 57 ? 0.071 20.641 30.523 1.00 9.78 57 PRO D O 1
ATOM 3034 N N . ILE D 1 58 ? -0.642 18.832 31.652 1.00 9.91 58 ILE D N 1
ATOM 3035 C CA . ILE D 1 58 ? -2.024 19.293 31.700 1.00 9.55 58 ILE D CA 1
ATOM 3036 C C . ILE D 1 58 ? -2.607 19.162 33.098 1.00 9.50 58 ILE D C 1
ATOM 3037 O O . ILE D 1 58 ? -1.968 18.620 34.005 1.00 9.46 58 ILE D O 1
ATOM 3042 N N . SER D 1 59 ? -3.819 19.677 33.271 1.00 9.49 59 SER D N 1
ATOM 3043 C CA . SER D 1 59 ? -4.488 19.599 34.560 1.00 9.65 59 SER D CA 1
ATOM 3044 C C . SER D 1 59 ? -4.645 18.137 34.943 1.00 9.99 59 SER D C 1
ATOM 3045 O O . SER D 1 59 ? -4.933 17.288 34.097 1.00 9.41 59 SER D O 1
ATOM 3048 N N . GLU D 1 60 ? -4.452 17.846 36.223 1.00 8.93 60 GLU D N 1
ATOM 3049 C CA . GLU D 1 60 ? -4.559 16.482 36.702 1.00 9.28 60 GLU D CA 1
ATOM 3050 C C . GLU D 1 60 ? -5.527 16.364 37.859 1.00 9.35 60 GLU D C 1
ATOM 3051 O O . GLU D 1 60 ? -5.672 17.284 38.661 1.00 11.42 60 GLU D O 1
ATOM 3057 N N . GLY D 1 61 ? -6.187 15.217 37.943 1.00 7.87 61 GLY D N 1
ATOM 3058 C CA . GLY D 1 61 ? -7.138 15.008 39.011 1.00 7.64 61 GLY D CA 1
ATOM 3059 C C . GLY D 1 61 ? -6.564 14.183 40.137 1.00 9.69 61 GLY D C 1
ATOM 3060 O O . GLY D 1 61 ? -5.619 13.417 39.952 1.00 9.53 61 GLY D O 1
ATOM 3061 N N . PHE D 1 62 ? -7.125 14.369 41.323 1.00 9.56 62 PHE D N 1
ATOM 3062 C CA . PHE D 1 62 ? -6.705 13.625 42.492 1.00 8.85 62 PHE D CA 1
ATOM 3063 C C . PHE D 1 62 ? -7.962 13.493 43.321 1.00 9.63 62 PHE D C 1
ATOM 3064 O O . PHE D 1 62 ? -8.411 14.455 43.949 1.00 9.42 62 PHE D O 1
ATOM 3072 N N . SER D 1 63 ? -8.536 12.298 43.306 1.00 9.10 63 SER D N 1
ATOM 3073 C CA . SER D 1 63 ? -9.766 12.046 44.024 1.00 9.68 63 SER D CA 1
ATOM 3074 C C . SER D 1 63 ? -9.701 10.861 44.967 1.00 10.69 63 SER D C 1
ATOM 3075 O O . SER D 1 63 ? -9.019 9.872 44.706 1.00 8.95 63 SER D O 1
ATOM 3078 N N . ILE D 1 64 ? -10.409 10.991 46.082 1.00 11.04 64 ILE D N 1
ATOM 3079 C CA . ILE D 1 64 ? -10.534 9.919 47.056 1.00 10.12 64 ILE D CA 1
ATOM 3080 C C . ILE D 1 64 ? -11.959 10.114 47.535 1.00 11.12 64 ILE D C 1
ATOM 3081 O O . ILE D 1 64 ? -12.228 10.907 48.439 1.00 12.60 64 ILE D O 1
ATOM 3086 N N . ASP D 1 65 ? -12.871 9.404 46.888 1.00 12.08 65 ASP D N 1
ATOM 3087 C CA . ASP D 1 65 ? -14.294 9.507 47.176 1.00 13.99 65 ASP D CA 1
ATOM 3088 C C . ASP D 1 65 ? -14.683 9.446 48.647 1.00 14.51 65 ASP D C 1
ATOM 3089 O O . ASP D 1 65 ? -15.440 10.288 49.127 1.00 12.81 65 ASP D O 1
ATOM 3094 N N . ALA D 1 66 ? -14.160 8.456 49.359 1.00 14.21 66 ALA D N 1
ATOM 3095 C CA . ALA D 1 66 ? -14.494 8.264 50.766 1.00 14.87 66 ALA D CA 1
ATOM 3096 C C . ALA D 1 66 ? -14.320 9.477 51.675 1.00 13.95 66 ALA D C 1
ATOM 3097 O O . ALA D 1 66 ? -14.975 9.572 52.715 1.00 14.45 66 ALA D O 1
ATOM 3099 N N . PHE D 1 67 ? -13.441 10.399 51.302 1.00 11.67 67 PHE D N 1
ATOM 3100 C CA . PHE D 1 67 ? -13.218 11.575 52.127 1.00 12.46 67 PHE D CA 1
ATOM 3101 C C . PHE D 1 67 ? -13.543 12.881 51.419 1.00 12.69 67 PHE D C 1
ATOM 3102 O O . PHE D 1 67 ? -13.044 13.944 51.791 1.00 15.06 67 PHE D O 1
ATOM 3110 N N . GLY D 1 68 ? -14.390 12.783 50.402 1.00 14.32 68 GLY D N 1
ATOM 3111 C CA . GLY D 1 68 ? -14.808 13.955 49.653 1.00 14.95 68 GLY D CA 1
ATOM 3112 C C . GLY D 1 68 ? -13.684 14.707 48.976 1.00 15.74 68 GLY D C 1
ATOM 3113 O O . GLY D 1 68 ? -13.739 15.930 48.838 1.00 16.33 68 GLY D O 1
ATOM 3114 N N . VAL D 1 69 ? -12.652 13.984 48.559 1.00 13.07 69 VAL D N 1
ATOM 3115 C CA . VAL D 1 69 ? -11.531 14.613 47.880 1.00 12.65 69 VAL D CA 1
ATOM 3116 C C . VAL D 1 69 ? -11.711 14.475 46.374 1.00 12.73 69 VAL D C 1
ATOM 3117 O O . VAL D 1 69 ? -11.787 13.370 45.846 1.00 12.07 69 VAL D O 1
ATOM 3121 N N . GLN D 1 70 ? -11.815 15.609 45.692 1.00 13.30 70 GLN D N 1
ATOM 3122 C CA . GLN D 1 70 ? -11.951 15.621 44.241 1.00 14.14 70 GLN D CA 1
ATOM 3123 C C . GLN D 1 70 ? -11.313 16.919 43.806 1.00 15.25 70 GLN D C 1
ATOM 3124 O O . GLN D 1 70 ? -11.978 17.945 43.664 1.00 15.32 70 GLN D O 1
ATOM 3130 N N . GLU D 1 71 ? -10.006 16.862 43.612 1.00 12.29 71 GLU D N 1
ATOM 3131 C CA . GLU D 1 71 ? -9.245 18.030 43.239 1.00 12.44 71 GLU D CA 1
ATOM 3132 C C . GLU D 1 71 ? -8.703 17.954 41.828 1.00 11.99 71 GLU D C 1
ATOM 3133 O O . GLU D 1 71 ? -8.561 16.880 41.247 1.00 10.15 71 GLU D O 1
ATOM 3139 N N . VAL D 1 72 ? -8.428 19.128 41.282 1.00 11.28 72 VAL D N 1
ATOM 3140 C CA . VAL D 1 72 ? -7.838 19.246 39.970 1.00 11.95 72 VAL D CA 1
ATOM 3141 C C . VAL D 1 72 ? -6.637 20.128 40.233 1.00 12.80 72 VAL D C 1
ATOM 3142 O O . VAL D 1 72 ? -6.766 21.216 40.795 1.00 14.41 72 VAL D O 1
ATOM 3146 N N . ILE D 1 73 ? -5.461 19.636 39.875 1.00 10.76 73 ILE D N 1
ATOM 3147 C CA . ILE D 1 73 ? -4.249 20.407 40.071 1.00 10.84 73 ILE D CA 1
ATOM 3148 C C . ILE D 1 73 ? -3.819 20.858 38.690 1.00 11.33 73 ILE D C 1
ATOM 3149 O O . ILE D 1 73 ? -3.662 20.040 37.788 1.00 10.07 73 ILE D O 1
ATOM 3154 N N . LYS D 1 74 ? -3.649 22.164 38.519 1.00 11.82 74 LYS D N 1
ATOM 3155 C CA . LYS D 1 74 ? -3.248 22.701 37.229 1.00 12.94 74 LYS D CA 1
ATOM 3156 C C . LYS D 1 74 ? -1.851 22.207 36.883 1.00 11.34 74 LYS D C 1
ATOM 3157 O O . LYS D 1 74 ? -1.062 21.871 37.769 1.00 11.43 74 LYS D O 1
ATOM 3163 N N . ALA D 1 75 ? -1.554 22.154 35.591 1.00 11.29 75 ALA D N 1
ATOM 3164 C CA . ALA D 1 75 ? -0.251 21.708 35.130 1.00 11.73 75 ALA D CA 1
ATOM 3165 C C . ALA D 1 75 ? 0.822 22.575 35.775 1.00 13.10 75 ALA D C 1
ATOM 3166 O O . ALA D 1 75 ? 0.724 23.801 35.760 1.00 12.29 75 ALA D O 1
ATOM 3168 N N . GLY D 1 76 ? 1.833 21.935 36.356 1.00 12.87 76 GLY D N 1
ATOM 3169 C CA . GLY D 1 76 ? 2.913 22.671 36.988 1.00 14.62 76 GLY D CA 1
ATOM 3170 C C . GLY D 1 76 ? 2.619 23.182 38.388 1.00 16.45 76 GLY D C 1
ATOM 3171 O O . GLY D 1 76 ? 3.524 23.648 39.080 1.00 18.88 76 GLY D O 1
ATOM 3172 N N . GLU D 1 77 ? 1.364 23.087 38.814 1.00 15.25 77 GLU D N 1
ATOM 3173 C CA . GLU D 1 77 ? 0.966 23.563 40.136 1.00 15.79 77 GLU D CA 1
ATOM 3174 C C . GLU D 1 77 ? 1.169 22.525 41.230 1.00 13.52 77 GLU D C 1
ATOM 3175 O O . GLU D 1 77 ? 1.238 21.321 40.975 1.00 11.58 77 GLU D O 1
ATOM 3181 N N . THR D 1 78 ? 1.277 23.013 42.457 1.00 12.92 78 THR D N 1
ATOM 3182 C CA . THR D 1 78 ? 1.414 22.146 43.609 1.00 13.73 78 THR D CA 1
ATOM 3183 C C . THR D 1 78 ? 0.231 22.498 44.488 1.00 16.54 78 THR D C 1
ATOM 3184 O O . THR D 1 78 ? -0.014 23.669 44.773 1.00 16.64 78 THR D O 1
ATOM 3188 N N . LYS D 1 79 ? -0.523 21.488 44.893 1.00 16.64 79 LYS D N 1
ATOM 3189 C CA . LYS D 1 79 ? -1.680 21.727 45.734 1.00 17.72 79 LYS D CA 1
ATOM 3190 C C . LYS D 1 79 ? -1.676 20.776 46.915 1.00 15.67 79 LYS D C 1
ATOM 3191 O O . LYS D 1 79 ? -1.420 19.585 46.760 1.00 15.05 79 LYS D O 1
ATOM 3197 N N . THR D 1 80 ? -1.938 21.309 48.101 1.00 12.98 80 THR D N 1
ATOM 3198 C CA . THR D 1 80 ? -1.987 20.470 49.283 1.00 13.52 80 THR D CA 1
ATOM 3199 C C . THR D 1 80 ? -3.425 20.032 49.451 1.00 12.93 80 THR D C 1
ATOM 3200 O O . THR D 1 80 ? -4.336 20.855 49.534 1.00 16.50 80 THR D O 1
ATOM 3204 N N . ILE D 1 81 ? -3.622 18.724 49.462 1.00 11.17 81 ILE D N 1
ATOM 3205 C CA . ILE D 1 81 ? -4.937 18.144 49.627 1.00 14.16 81 ILE D CA 1
ATOM 3206 C C . ILE D 1 81 ? -4.929 17.647 51.058 1.00 11.75 81 ILE D C 1
ATOM 3207 O O . ILE D 1 81 ? -4.035 16.907 51.461 1.00 12.12 81 ILE D O 1
ATOM 3212 N N . SER D 1 82 ? -5.904 18.079 51.843 1.00 10.98 82 SER D N 1
ATOM 3213 C CA . SER D 1 82 ? -5.927 17.687 53.236 1.00 10.21 82 SER D CA 1
ATOM 3214 C C . SER D 1 82 ? -7.299 17.244 53.684 1.00 10.83 82 SER D C 1
ATOM 3215 O O . SER D 1 82 ? -8.315 17.787 53.259 1.00 9.78 82 SER D O 1
ATOM 3218 N N . PHE D 1 83 ? -7.315 16.258 54.565 1.00 8.98 83 PHE D N 1
ATOM 3219 C CA . PHE D 1 83 ? -8.558 15.715 55.078 1.00 10.71 83 PHE D CA 1
ATOM 3220 C C . PHE D 1 83 ? -8.217 14.843 56.261 1.00 10.70 83 PHE D C 1
ATOM 3221 O O . PHE D 1 83 ? -7.061 14.482 56.463 1.00 11.64 83 PHE D O 1
ATOM 3229 N N . THR D 1 84 ? -9.231 14.495 57.036 1.00 9.72 84 THR D N 1
ATOM 3230 C CA . THR D 1 84 ? -9.022 13.638 58.184 1.00 9.68 84 THR D CA 1
ATOM 3231 C C . THR D 1 84 ? -9.459 12.235 57.785 1.00 10.39 84 THR D C 1
ATOM 3232 O O . THR D 1 84 ? -10.586 12.034 57.331 1.00 11.58 84 THR D O 1
ATOM 3236 N N . ALA D 1 85 ? -8.558 11.271 57.931 1.00 10.99 85 ALA D N 1
ATOM 3237 C CA . ALA D 1 85 ? -8.873 9.890 57.580 1.00 11.61 85 ALA D CA 1
ATOM 3238 C C . ALA D 1 85 ? -9.659 9.306 58.741 1.00 12.32 85 ALA D C 1
ATOM 3239 O O . ALA D 1 85 ? -9.117 8.565 59.561 1.00 12.58 85 ALA D O 1
ATOM 3241 N N . ASP D 1 86 ? -10.944 9.648 58.798 1.00 11.83 86 ASP D N 1
ATOM 3242 C CA . ASP D 1 86 ? -11.814 9.204 59.879 1.00 13.76 86 ASP D CA 1
ATOM 3243 C C . ASP D 1 86 ? -12.438 7.833 59.681 1.00 14.17 86 ASP D C 1
ATOM 3244 O O . ASP D 1 86 ? -13.181 7.361 60.540 1.00 16.86 86 ASP D O 1
ATOM 3249 N N . LYS D 1 87 ? -12.138 7.189 58.560 1.00 13.29 87 LYS D N 1
ATOM 3250 C CA . LYS D 1 87 ? -12.687 5.870 58.283 1.00 14.03 87 LYS D CA 1
ATOM 3251 C C . LYS D 1 87 ? -11.586 4.915 57.863 1.00 12.52 87 LYS D C 1
ATOM 3252 O O . LYS D 1 87 ? -10.800 5.222 56.970 1.00 11.46 87 LYS D O 1
ATOM 3258 N N . ALA D 1 88 ? -11.525 3.760 58.515 1.00 11.19 88 ALA D N 1
ATOM 3259 C CA . ALA D 1 88 ? -10.515 2.770 58.169 1.00 10.09 88 ALA D CA 1
ATOM 3260 C C . ALA D 1 88 ? -10.952 2.064 56.896 1.00 10.93 88 ALA D C 1
ATOM 3261 O O . ALA D 1 88 ? -12.143 1.915 56.637 1.00 11.00 88 ALA D O 1
ATOM 3263 N N . GLY D 1 89 ? -9.982 1.637 56.098 1.00 10.77 89 GLY D N 1
ATOM 3264 C CA . GLY D 1 89 ? -10.307 0.942 54.870 1.00 10.84 89 GLY D CA 1
ATOM 3265 C C . GLY D 1 89 ? -9.258 1.155 53.800 1.00 10.82 89 GLY D C 1
ATOM 3266 O O . GLY D 1 89 ? -8.154 1.617 54.076 1.00 9.74 89 GLY D O 1
ATOM 3267 N N . ALA D 1 90 ? -9.613 0.794 52.573 1.00 9.44 90 ALA D N 1
ATOM 3268 C CA . ALA D 1 90 ? -8.734 0.952 51.425 1.00 9.58 90 ALA D CA 1
ATOM 3269 C C . ALA D 1 90 ? -9.564 1.753 50.444 1.00 7.96 90 ALA D C 1
ATOM 3270 O O . ALA D 1 90 ? -10.661 1.340 50.068 1.00 7.53 90 ALA D O 1
ATOM 3272 N N . PHE D 1 91 ? -9.041 2.900 50.033 1.00 7.24 91 PHE D N 1
ATOM 3273 C CA . PHE D 1 91 ? -9.771 3.781 49.139 1.00 6.61 91 PHE D CA 1
ATOM 3274 C C . PHE D 1 91 ? -8.946 4.147 47.925 1.00 6.74 91 PHE D C 1
ATOM 3275 O O . PHE D 1 91 ? -7.793 4.557 48.035 1.00 7.90 91 PHE D O 1
ATOM 3283 N N . THR D 1 92 ? -9.554 3.997 46.761 1.00 6.37 92 THR D N 1
ATOM 3284 C CA . THR D 1 92 ? -8.870 4.290 45.523 1.00 6.43 92 THR D CA 1
ATOM 3285 C C . THR D 1 92 ? -8.541 5.768 45.369 1.00 7.95 92 THR D C 1
ATOM 3286 O O . THR D 1 92 ? -9.392 6.630 45.570 1.00 7.82 92 THR D O 1
ATOM 3290 N N . ILE D 1 93 ? -7.282 6.047 45.060 1.00 7.21 93 ILE D N 1
ATOM 3291 C CA . ILE D 1 93 ? -6.848 7.412 44.792 1.00 7.73 93 ILE D CA 1
ATOM 3292 C C . ILE D 1 93 ? -6.883 7.409 43.272 1.00 8.32 93 ILE D C 1
ATOM 3293 O O . ILE D 1 93 ? -6.203 6.604 42.633 1.00 8.87 93 ILE D O 1
ATOM 3298 N N . TRP D 1 94 ? -7.689 8.279 42.682 1.00 8.57 94 TRP D N 1
ATOM 3299 C CA . TRP D 1 94 ? -7.788 8.278 41.239 1.00 8.33 94 TRP D CA 1
ATOM 3300 C C . TRP D 1 94 ? -7.924 9.649 40.625 1.00 8.62 94 TRP D C 1
ATOM 3301 O O . TRP D 1 94 ? -8.210 10.637 41.301 1.00 9.32 94 TRP D O 1
ATOM 3312 N N . CYS D 1 95 ? -7.703 9.686 39.323 1.00 8.65 95 CYS D N 1
ATOM 3313 C CA . CYS D 1 95 ? -7.823 10.908 38.557 1.00 9.08 95 CYS D CA 1
ATOM 3314 C C . CYS D 1 95 ? -9.176 10.831 37.871 1.00 9.24 95 CYS D C 1
ATOM 3315 O O . CYS D 1 95 ? -9.433 9.923 37.079 1.00 9.47 95 CYS D O 1
ATOM 3318 N N . GLN D 1 96 ? -10.040 11.788 38.187 1.00 9.51 96 GLN D N 1
ATOM 3319 C CA . GLN D 1 96 ? -11.378 11.828 37.628 1.00 9.57 96 GLN D CA 1
ATOM 3320 C C . GLN D 1 96 ? -11.402 12.418 36.226 1.00 10.52 96 GLN D C 1
ATOM 3321 O O . GLN D 1 96 ? -12.430 12.390 35.559 1.00 11.42 96 GLN D O 1
ATOM 3327 N N . LEU D 1 97 ? -10.266 12.938 35.776 1.00 9.26 97 LEU D N 1
ATOM 3328 C CA . LEU D 1 97 ? -10.186 13.569 34.466 1.00 9.11 97 LEU D CA 1
ATOM 3329 C C . LEU D 1 97 ? -9.806 12.650 33.324 1.00 9.47 97 LEU D C 1
ATOM 3330 O O . LEU D 1 97 ? -10.239 12.854 32.193 1.00 9.54 97 LEU D O 1
ATOM 3335 N N . HIS D 1 98 ? -9.002 11.635 33.618 1.00 10.01 98 HIS D N 1
ATOM 3336 C CA . HIS D 1 98 ? -8.510 10.751 32.575 1.00 10.25 98 HIS D CA 1
ATOM 3337 C C . HIS D 1 98 ? -8.793 9.278 32.808 1.00 8.61 98 HIS D C 1
ATOM 3338 O O . HIS D 1 98 ? -9.072 8.862 33.931 1.00 8.81 98 HIS D O 1
ATOM 3345 N N . PRO D 1 99 ? -8.724 8.467 31.739 1.00 9.77 99 PRO D N 1
ATOM 3346 C CA . PRO D 1 99 ? -8.980 7.029 31.861 1.00 9.39 99 PRO D CA 1
ATOM 3347 C C . PRO D 1 99 ? -8.085 6.439 32.936 1.00 8.91 99 PRO D C 1
ATOM 3348 O O . PRO D 1 99 ? -6.888 6.724 32.981 1.00 8.84 99 PRO D O 1
ATOM 3352 N N . LYS D 1 100 ? -8.665 5.614 33.798 1.00 8.54 100 LYS D N 1
ATOM 3353 C CA . LYS D 1 100 ? -7.902 5.021 34.884 1.00 8.93 100 LYS D CA 1
ATOM 3354 C C . LYS D 1 100 ? -6.756 4.138 34.428 1.00 7.80 100 LYS D C 1
ATOM 3355 O O . LYS D 1 100 ? -5.840 3.885 35.206 1.00 8.05 100 LYS D O 1
ATOM 3361 N N . ASN D 1 101 ? -6.787 3.645 33.193 1.00 6.85 101 ASN D N 1
ATOM 3362 C CA . ASN D 1 101 ? -5.665 2.822 32.763 1.00 6.81 101 ASN D CA 1
ATOM 3363 C C . ASN D 1 101 ? -4.626 3.652 32.021 1.00 8.38 101 ASN D C 1
ATOM 3364 O O . ASN D 1 101 ? -3.652 3.124 31.476 1.00 9.56 101 ASN D O 1
ATOM 3369 N N . ILE D 1 102 ? -4.839 4.966 31.999 1.00 7.43 102 ILE D N 1
ATOM 3370 C CA . ILE D 1 102 ? -3.860 5.874 31.410 1.00 7.61 102 ILE D CA 1
ATOM 3371 C C . ILE D 1 102 ? -3.224 6.542 32.625 1.00 7.40 102 ILE D C 1
ATOM 3372 O O . ILE D 1 102 ? -2.013 6.472 32.827 1.00 8.33 102 ILE D O 1
ATOM 3377 N N . HIS D 1 103 ? -4.052 7.187 33.441 1.00 6.43 103 HIS D N 1
ATOM 3378 C CA . HIS D 1 103 ? -3.558 7.796 34.667 1.00 7.27 103 HIS D CA 1
ATOM 3379 C C . HIS D 1 103 ? -3.894 6.734 35.708 1.00 7.73 103 HIS D C 1
ATOM 3380 O O . HIS D 1 103 ? -5.019 6.658 36.205 1.00 7.52 103 HIS D O 1
ATOM 3387 N N . LEU D 1 104 ? -2.912 5.893 36.017 1.00 7.59 104 LEU D N 1
ATOM 3388 C CA . LEU D 1 104 ? -3.122 4.798 36.948 1.00 8.54 104 LEU D CA 1
ATOM 3389 C C . LEU D 1 104 ? -3.503 5.245 38.346 1.00 9.17 104 LEU D C 1
ATOM 3390 O O . LEU D 1 104 ? -2.949 6.204 38.882 1.00 9.08 104 LEU D O 1
ATOM 3395 N N . PRO D 1 105 ? -4.473 4.547 38.952 1.00 10.04 105 PRO D N 1
ATOM 3396 C CA . PRO D 1 105 ? -4.948 4.859 40.298 1.00 10.82 105 PRO D CA 1
ATOM 3397 C C . PRO D 1 105 ? -3.987 4.348 41.351 1.00 10.45 105 PRO D C 1
ATOM 3398 O O . PRO D 1 105 ? -3.116 3.526 41.076 1.00 11.25 105 PRO D O 1
ATOM 3402 N N . GLY D 1 106 ? -4.163 4.846 42.563 1.00 9.34 106 GLY D N 1
ATOM 3403 C CA . GLY D 1 106 ? -3.344 4.420 43.675 1.00 9.57 106 GLY D CA 1
ATOM 3404 C C . GLY D 1 106 ? -4.307 4.050 44.778 1.00 8.00 106 GLY D C 1
ATOM 3405 O O . GLY D 1 106 ? -5.486 3.789 44.521 1.00 8.85 106 GLY D O 1
ATOM 3406 N N . THR D 1 107 ? -3.825 4.047 46.011 1.00 7.62 107 THR D N 1
ATOM 3407 C CA . THR D 1 107 ? -4.681 3.683 47.126 1.00 7.40 107 THR D CA 1
ATOM 3408 C C . THR D 1 107 ? -4.322 4.444 48.380 1.00 7.82 107 THR D C 1
ATOM 3409 O O . THR D 1 107 ? -3.152 4.681 48.661 1.00 7.58 107 THR D O 1
ATOM 3413 N N . LEU D 1 108 ? -5.351 4.826 49.120 1.00 7.48 108 LEU D N 1
ATOM 3414 C CA . LEU D 1 108 ? -5.166 5.466 50.403 1.00 7.72 108 LEU D CA 1
ATOM 3415 C C . LEU D 1 108 ? -5.620 4.360 51.337 1.00 8.07 108 LEU D C 1
ATOM 3416 O O . LEU D 1 108 ? -6.761 3.908 51.254 1.00 7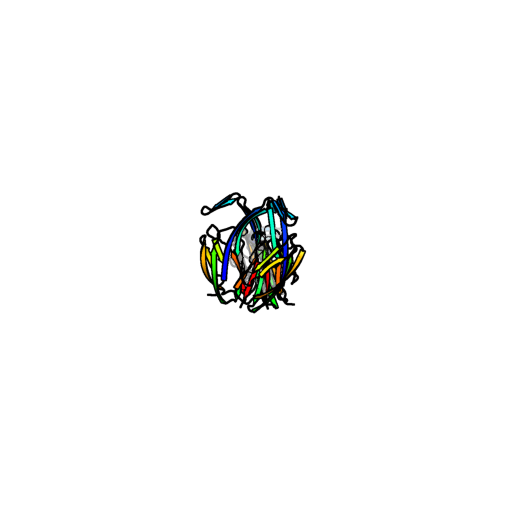.72 108 LEU D O 1
ATOM 3421 N N . ASN D 1 109 ? -4.720 3.890 52.187 1.00 7.01 109 ASN D N 1
ATOM 3422 C CA . ASN D 1 109 ? -5.076 2.856 53.139 1.00 7.46 109 ASN D CA 1
ATOM 3423 C C . ASN D 1 109 ? -5.088 3.495 54.500 1.00 8.36 109 ASN D C 1
ATOM 3424 O O . ASN D 1 109 ? -4.118 4.132 54.899 1.00 8.29 109 ASN D O 1
ATOM 3429 N N . VAL D 1 110 ? -6.206 3.340 55.194 1.00 8.10 110 VAL D N 1
ATOM 3430 C CA . VAL D 1 110 ? -6.360 3.884 56.527 1.00 8.46 110 VAL D CA 1
ATOM 3431 C C . VAL D 1 110 ? -6.467 2.680 57.442 1.00 9.71 110 VAL D C 1
ATOM 3432 O O . VAL D 1 110 ? -7.463 1.954 57.416 1.00 10.69 110 VAL D O 1
ATOM 3436 N N . VAL D 1 111 ? -5.433 2.455 58.238 1.00 10.94 111 VAL D N 1
ATOM 3437 C CA . VAL D 1 111 ? -5.432 1.320 59.148 1.00 12.88 111 VAL D CA 1
ATOM 3438 C C . VAL D 1 111 ? -5.798 1.767 60.554 1.00 15.74 111 VAL D C 1
ATOM 3439 O O . VAL D 1 111 ? -5.729 2.952 60.876 1.00 14.64 111 VAL D O 1
ATOM 3443 N N . GLU D 1 112 ? -6.183 0.809 61.388 1.00 18.49 112 GLU D N 1
ATOM 3444 C CA . GLU D 1 112 ? -6.555 1.106 62.765 1.00 26.30 112 GLU D CA 1
ATOM 3445 C C . GLU D 1 112 ? -5.338 1.553 63.563 1.00 26.81 112 GLU D C 1
ATOM 3446 O O . GLU D 1 112 ? -4.204 1.293 63.109 1.00 28.43 112 GLU D O 1
#

Solvent-accessible surface area: 20409 Å² total; per-residue (Å²): 204,110,55,22,80,1,36,0,30,33,36,90,13,82,42,94,127,32,94,60,108,78,35,89,8,137,79,3,48,22,29,14,5,0,4,15,7,17,5,0,8,8,51,100,49,55,70,3,82,0,28,0,51,1,122,3,71,22,25,0,1,0,0,0,102,28,25,72,9,129,50,59,2,128,33,66,85,77,81,78,7,85,25,72,0,83,91,40,12,8,36,24,2,63,1,46,77,37,52,39,1,7,2,12,3,3,1,0,1,3,14,150,87,155,35,26,88,1,36,0,27,29,40,90,13,82,43,90,112,55,94,46,117,67,52,52,10,102,101,7,44,22,20,14,5,1,5,15,6,18,5,0,7,7,82,104,48,48,75,4,86,0,35,0,58,0,119,2,68,15,22,0,0,0,0,0,102,30,28,70,9,128,53,65,0,135,47,68,64,72,66,83,5,68,24,71,0,83,94,39,17,11,36,22,2,62,2,43,76,44,53,40,1,8,2,14,3,3,0,0,0,3,11,140,180,188,25,23,81,2,35,0,24,30,38,87,13,80,32,88,112,66,96,59,105,70,40,54,13,101,102,5,49,22,36,14,5,0,6,12,6,16,5,0,7,10,72,88,44,60,86,4,96,0,29,0,65,0,118,3,71,20,19,0,1,0,0,0,104,35,25,71,10,107,55,65,0,143,40,59,96,75,75,67,4,67,23,71,0,77,74,9,11,10,37,26,4,64,3,46,79,38,53,38,2,7,2,13,6,5,1,0,1,5,12,119,182,163,38,66,78,1,34,0,28,33,89,98,51,84,47,90,106,67,98,85,168,70,94,56,49,113,130,62,133,43,76,33,5,47,5,64,70,63,70,2,84,9,110,94,50,54,80,3,89,0,40,0,65,0,117,3,99,93,48,0,0,0,0,0,103,30,27,72,9,132,58,59,0,142,48,64,56,71,57,74,6,66,24,73,0,80,94,43,34,74,37,70,3,65,2,44,79,40,84,101,114,55,2,67,42,8,42,0,36,3,72,156

Secondary structure (DSSP, 8-state):
---EEEEEEEEEEEEEEEEETTEEEEEEEEEEEEEES-EEEEETTPEEEEEEEE-SSS-EEEEEGGGTEEEEEPTT-EEEEEEE--S-EEEEEB-SSS-TTTB--EEEEEE-/--SEEEEEEEEEEEEEEEEETTEEEEEEEEEEEEEES-EEEEETT-EEEEEEEE-SSS-EEEEEGGGTEEEEE-TT-EEEEEEE--S-EEEEEB-SSS-TTTB--EEEEEE-/---EEEEEEEEEEEEEEEEETTEEEEEEEEEEEEEES-EEEEETT-EEEEEEEE-SSS-EEEEEGGGTEEEEEPTT-EEEEEEE--S-EEEEEB-SSS-TTTB--EEEEEE-/--SEEEEEEEEEEEEEEEEETTEEEEEEEEEEEEEES-EEEEETT-EEEEEEEE-SSS-EEEEEGGGTEEEEE-TT-EEEEEEE--S-EEEEEB-SSS-TTTB--EEEEEE-

Organism: Nitrosomonas europaea (strain ATCC 19718 / CIP 103999 / KCTC 2705 / NBRC 14298) (NCBI:txid228410)

Nearest PDB structures (foldseek):
  1iby-assembly1_C  TM=1.002E+00  e=4.696E-22  Nitrosomonas europaea
  4hcf-assembly2_B  TM=9.302E-01  e=4.206E-07  Bacillus anthracis str. Ames
  5tk2-assembly3_C  TM=9.229E-01  e=6.890E-07  Bacillus anthracis str. Ames
  6y77-assembly1_B  TM=8.914E-01  e=1.484E-05  Stutzerimonas stutzeri
  7paz-assembly1_A  TM=6.553E-01  e=1.405E-04  Alcaligenes faecalis

B-factor: mean 20.2, std 11.97, range [1.41, 75.78]

Radius of gyration: 46.85 Å; Cα contacts (8 Å, |Δi|>4): 1310; chains: 4; bounding box: 62×112×115 Å

CATH classification: 2.60.40.420

InterPro domains:
  IPR008972 Cupredoxin [G3DSA:2.60.40.420] (25-136)
  IPR008972 Cupredoxin [SSF49503] (38-126)
  IPR017527 Nitrosocyanin [TIGR03096] (2-136)
  IPR017527 Nitrosocyanin [cd04215] (28-134)
  IPR028096 EfeO-type cupredoxin-like domain [PF13473] (58-126)

Foldseek 3Di:
DQAAEKEKAWDWDFDQWDAPPNDIDGGDTATAIEIVVQEAEEAAFDKYKYWYAYCYQAWWWWDWPVFGGTDIAGHRGIDIDITGNNDADKTKTATPPDDCVRHPIGIYGHHD/DLAAEKEKAWDFDFDQWDADPRDIDGGDTAIAIEIVVQEAEEAAFDWHKYWYAYCYQAWWWWDWVVFGGTDIAGHRGIDIDTTGNNDADKTKTATPPDDCVRHPIGIYGYHD/DPAAEKEKAWDFDADQWDADPNDIDHGDTAIAIEIVVQEAEEAAFDKHKYKYAYQYQAWWWWDWVVFGDIDTAGHRGIDITITGNNDADKTKTQTPPDDCVRHPIGIYGHHD/DVAAEKEKAWDFDADQWDADPNRIDHGDTAIAIEIVVQEAEEAAFDWHKYWYAYCYQAWWWWDWPVFPGTDIAGHRGIDITTGHNNDADKTKTATPPDDCVRHPIGIYGYHD